Protein AF-A0AA86J1M9-F1 (afdb_monomer)

Sequence (432 aa):
MQRKSVLSLCIAMALSGNSYAETRPSEKNRTTNTCPTNISVLTEAQKAKLPSACQKESSFLEEQWEWVAGGVAAVAAAVGLAAGGGGGDGGDGDGGGDGGGDGGDGNGNGDGDDDGGSSIPTGDIIKNYSNGVTWNETKKTISFGGVTWSYTANQDGTYTLKDPASGKTTVLNKWVVDPSSNAVSLRGTSADGSKVWLWDISGKINFTDAANWHEGNNQNIDTKGGTASGTGNNGSIISGDGNTINNNGDTTGTNGGTGTKVDGDDNIIDNNGNNTGDGEGSAGTDVDGNGNDINNNGDNTATNGGTGTKVDGNGNTIDNKGNIIADGEGSIATDVTGDKNTINNTGDASATNGGTATKVSGDDNVINSTGELKASSNDISKPSTGIDVSGNANQISQTGKMIVDDYSTGIKVDGKGNVVNLVSSDMSVIGQ

Secondary structure (DSSP, 8-state):
------------------------------------S-GGGS-HHHHTTS-GGG--PPPHHHHHHTTSSSS------------------------------------------------------EEE-TTS-EEETTTTEEEETTEEEEEEE-TTS-EEEE-TTT--EEEEEEEEEETTTTEEEEEEEETTSSEEEEE-TTS-EEEEETTSEEE-SS-EEEE--EEEESTTBEEEEEESSS-EEEE-S-EEEETT-EEEEEESSS-EEEE-S-EEEESTT-EEEEEE-SS-EEEE-S-EEEETT-EEEEEESSS-EEEE-S-EEEESTT-EEEEEESSS-EEEE-S-EEEETT-EEEEEESSS-EEEE-S-EEEE-S-TTS--EEEEEESSS-EEEE-S-EEE-TT-EEEEEESSS-EEEE--S-EEE---

Solvent-accessible surface area (backbone atoms only — not comparable to full-atom values): 22624 Å² total; per-residue (Å²): 130,89,90,87,89,86,82,88,90,88,81,90,90,88,87,87,81,87,84,82,88,83,87,86,80,83,96,76,91,77,89,77,85,72,70,72,97,62,66,89,80,53,53,72,84,53,59,76,68,55,63,67,76,68,66,26,84,63,34,78,66,55,70,56,52,55,38,80,54,89,76,78,84,78,89,68,27,65,75,86,86,90,80,88,82,90,88,84,82,90,85,88,86,88,83,89,84,89,83,89,83,86,86,81,90,81,92,77,92,77,87,83,82,84,75,79,73,78,72,71,79,87,64,76,50,70,48,79,30,70,39,63,36,35,42,30,72,68,81,35,32,40,30,45,98,92,43,66,25,40,51,44,81,44,97,89,75,31,31,44,33,30,42,78,83,68,64,50,58,32,34,42,69,47,75,47,72,43,84,87,71,42,15,48,30,38,33,28,28,42,74,85,54,64,30,32,38,35,37,38,58,86,51,51,57,38,35,30,42,44,89,37,56,45,79,57,59,65,43,82,43,83,43,57,29,23,73,17,37,32,66,37,24,26,23,17,38,38,39,42,32,46,23,40,35,41,23,71,23,46,13,28,6,22,58,20,1,24,0,28,37,38,43,36,35,48,25,38,36,39,31,60,19,36,24,28,3,40,20,54,70,5,20,1,30,39,36,45,37,30,48,26,40,36,35,31,57,18,37,23,27,8,28,60,21,3,22,1,34,38,36,46,37,33,47,25,37,37,40,33,54,18,40,24,34,3,36,24,54,65,2,23,6,32,36,39,38,40,34,45,26,37,38,37,35,56,19,43,29,35,5,27,46,16,2,26,15,32,37,39,41,34,36,53,24,38,38,41,33,52,19,43,38,30,6,30,20,97,40,81,92,25,49,3,27,20,33,40,37,40,36,30,49,26,37,38,35,38,42,19,35,37,36,19,34,31,53,34,37,47,73,48,78,46,76,50,77,55,43,79,46,80,60,44,81,42,80,47,79,49,71,131

Organism: NCBI:txid208224

Nearest PDB structures (foldseek):
  8jvz-assembly2_B  TM=4.878E-01  e=1.643E+00  synthetic construct
  5zkw-assembly1_A  TM=2.162E-01  e=3.317E+00  Pseudarthrobacter chlorophenolicus A6

Mean predicted aligned error: 14.06 Å

Foldseek 3Di:
DDDDDDDDDDDDDDPDDDDDDDDDDDDDDDPPLDDDPCCVPDDPVRLVPHPQQHHADDFPVRVVVQWQPPDDDDRDDHDDDDDDDDDDDDDDDDDDDDDDDDDDDDDDDDDDDPPPPPPPPPDFPWDAAPLGWIQTPNQQWIDAPNFIWHWDADPVRWIWTAGPRPRAIWIFDDWDADPVRSFIKTWTAHPVRQKIWIQDRNRFIAIHGNVQEAEDELEEAEACQAETEDARYEDHEHEEEHYEYAHQHWQEWYNQYTRYEYEYEQYEAHQCYFQEYEAANTTSYEYEYANYEHAQCAHQEWYHQTERYEYEEEQYEAHNNYEQYAEAANTESYEYEEAAYEYAANHAFEWEHQTESEEYEEEHYEAHHAHEFEFDYPDLVRETERYEYEYELYEHEHAEEYEYEENYYDYHYYDYNYHYHYNYPYYHHYYD

Radius of gyration: 30.25 Å; Cα contacts (8 Å, |Δi|>4): 1161; chains: 1; bounding box: 60×71×108 Å

InterPro domains:
  IPR058035 BigA/YdbA-like, N-terminal domain [PF25784] (128-207)

Structure (mmCIF, N/CA/C/O backbone):
data_AF-A0AA86J1M9-F1
#
_entry.id   AF-A0AA86J1M9-F1
#
loop_
_atom_site.group_PDB
_atom_site.id
_atom_site.type_symbol
_atom_site.label_atom_id
_atom_site.label_alt_id
_atom_site.label_comp_id
_atom_site.label_asym_id
_atom_site.label_entity_id
_atom_site.label_seq_id
_atom_site.pdbx_PDB_ins_code
_atom_site.Cartn_x
_atom_site.Cartn_y
_atom_site.Cartn_z
_atom_site.occupancy
_atom_site.B_iso_or_equiv
_atom_site.auth_seq_id
_atom_site.auth_comp_id
_atom_site.auth_asym_id
_atom_site.auth_atom_id
_atom_site.pdbx_PDB_model_num
ATOM 1 N N . MET A 1 1 ? 35.453 13.599 22.948 1.00 30.98 1 MET A N 1
ATOM 2 C CA . MET A 1 1 ? 34.506 14.581 23.535 1.00 30.98 1 MET A CA 1
ATOM 3 C C . MET A 1 1 ? 33.969 15.451 22.403 1.00 30.98 1 MET A C 1
ATOM 5 O O . MET A 1 1 ? 34.767 15.712 21.524 1.00 30.98 1 MET A O 1
ATOM 9 N N . GLN A 1 2 ? 32.680 15.838 22.441 1.00 32.50 2 GLN A N 1
ATOM 10 C CA . GLN A 1 2 ? 31.960 16.862 21.626 1.00 32.50 2 GLN A CA 1
ATOM 11 C C . GLN A 1 2 ? 32.195 16.886 20.085 1.00 32.50 2 GLN A C 1
ATOM 13 O O . GLN A 1 2 ? 33.318 17.028 19.635 1.00 32.50 2 GLN A O 1
ATOM 18 N N . ARG A 1 3 ? 31.227 16.662 19.177 1.00 31.39 3 ARG A N 1
ATOM 19 C CA . ARG A 1 3 ? 29.857 17.200 18.914 1.00 31.39 3 ARG A CA 1
ATOM 20 C C . ARG A 1 3 ? 29.767 18.603 18.255 1.00 31.39 3 ARG A C 1
ATOM 22 O O . ARG A 1 3 ? 29.946 19.597 18.946 1.00 31.39 3 ARG A O 1
ATOM 29 N N . LYS A 1 4 ? 29.180 18.586 17.037 1.00 33.75 4 LYS A N 1
ATOM 30 C CA . LYS A 1 4 ? 28.132 19.471 16.444 1.00 33.75 4 LYS A CA 1
ATOM 31 C C . LYS A 1 4 ? 28.492 20.580 15.427 1.00 33.75 4 LYS A C 1
ATOM 33 O O . LYS A 1 4 ? 29.513 21.243 15.527 1.00 33.75 4 LYS A O 1
ATOM 38 N N . SER A 1 5 ? 27.483 20.823 14.567 1.00 31.92 5 SER A N 1
ATOM 39 C CA . SER A 1 5 ? 27.331 21.818 13.482 1.00 31.92 5 SER A CA 1
ATOM 40 C C . SER A 1 5 ? 28.093 21.501 12.185 1.00 31.92 5 SER A C 1
ATOM 42 O O . SER A 1 5 ? 29.223 21.040 12.252 1.00 31.92 5 SER A O 1
ATOM 44 N N . VAL A 1 6 ? 27.535 21.690 10.980 1.00 31.00 6 VAL A N 1
ATOM 45 C CA . VAL A 1 6 ? 26.379 22.520 10.555 1.00 31.00 6 VAL A CA 1
ATOM 46 C C . VAL A 1 6 ? 25.456 21.719 9.613 1.00 31.00 6 VAL A C 1
ATOM 48 O O . VAL A 1 6 ? 25.966 21.003 8.757 1.00 31.00 6 VAL A O 1
ATOM 51 N N . LEU A 1 7 ? 24.126 21.862 9.729 1.00 27.98 7 LEU A N 1
ATOM 52 C CA . LEU A 1 7 ? 23.156 21.385 8.722 1.00 27.98 7 LEU A CA 1
ATOM 53 C C . LEU A 1 7 ? 22.398 22.574 8.101 1.00 27.98 7 LEU A C 1
ATOM 55 O O . LEU A 1 7 ? 22.367 23.659 8.681 1.00 27.98 7 LEU A O 1
ATOM 59 N N . SER A 1 8 ? 21.868 22.364 6.895 1.00 28.83 8 SER A N 1
ATOM 60 C CA . SER A 1 8 ? 21.580 23.408 5.909 1.00 28.83 8 SER A CA 1
ATOM 61 C C . SER A 1 8 ? 20.382 24.320 6.207 1.00 28.83 8 SER A C 1
ATOM 63 O O . SER A 1 8 ? 19.444 23.980 6.925 1.00 28.83 8 SER A O 1
ATOM 65 N N . LEU A 1 9 ? 20.435 25.492 5.576 1.00 25.45 9 LEU A N 1
ATOM 66 C CA . LEU A 1 9 ? 19.432 26.547 5.554 1.00 25.45 9 LEU A CA 1
ATOM 67 C C . LEU A 1 9 ? 18.504 26.338 4.346 1.00 25.45 9 LEU A C 1
ATOM 69 O O . LEU A 1 9 ? 18.931 26.545 3.215 1.00 25.45 9 LEU A O 1
ATOM 73 N N . CYS A 1 10 ? 17.238 25.982 4.572 1.00 24.81 10 CYS A N 1
ATOM 74 C CA . CYS A 1 10 ? 16.204 25.960 3.529 1.00 24.81 10 CYS A CA 1
ATOM 75 C C . CYS A 1 10 ? 14.997 26.797 3.969 1.00 24.81 10 CYS A C 1
ATOM 77 O O . CYS A 1 10 ? 14.100 26.312 4.653 1.00 24.81 10 CYS A O 1
ATOM 79 N N . ILE A 1 11 ? 14.991 28.076 3.584 1.00 25.91 11 ILE A N 1
ATOM 80 C CA . ILE A 1 11 ? 13.824 28.964 3.657 1.00 25.91 11 ILE A CA 1
ATOM 81 C C . ILE A 1 11 ? 13.710 29.708 2.322 1.00 25.91 11 ILE A C 1
ATOM 83 O O . ILE A 1 11 ? 14.708 30.205 1.807 1.00 25.91 11 ILE A O 1
ATOM 87 N N . ALA A 1 12 ? 12.465 29.839 1.853 1.00 26.45 12 ALA A N 1
ATOM 88 C CA . ALA A 1 12 ? 11.994 30.653 0.729 1.00 26.45 12 ALA A CA 1
ATOM 89 C C . ALA A 1 12 ? 12.341 30.184 -0.699 1.00 26.45 12 ALA A C 1
ATOM 91 O O . ALA A 1 12 ? 13.321 30.628 -1.288 1.00 26.45 12 ALA A O 1
ATOM 92 N N . MET A 1 13 ? 11.392 29.462 -1.315 1.00 29.03 13 MET A N 1
ATOM 93 C CA . MET A 1 13 ? 10.909 29.769 -2.673 1.00 29.03 13 MET A CA 1
ATOM 94 C C . MET A 1 13 ? 9.561 29.077 -2.971 1.00 29.03 13 MET A C 1
ATOM 96 O O . MET A 1 13 ? 9.538 27.964 -3.472 1.00 29.03 13 MET A O 1
ATOM 100 N N . ALA A 1 14 ? 8.439 29.742 -2.649 1.00 26.42 14 ALA A N 1
ATOM 101 C CA . ALA A 1 14 ? 7.085 29.404 -3.139 1.00 26.42 14 ALA A CA 1
ATOM 102 C C . ALA A 1 14 ? 6.063 30.539 -2.862 1.00 26.42 14 ALA A C 1
ATOM 104 O O . ALA A 1 14 ? 5.002 30.316 -2.287 1.00 26.42 14 ALA A O 1
ATOM 105 N N . LEU A 1 15 ? 6.385 31.789 -3.223 1.00 26.94 15 LEU A N 1
ATOM 106 C CA . LEU A 1 15 ? 5.449 32.926 -3.133 1.00 26.94 15 LEU A CA 1
ATOM 107 C C . LEU A 1 15 ? 5.535 33.821 -4.382 1.00 26.94 15 LEU A C 1
ATOM 109 O O . LEU A 1 15 ? 6.059 34.932 -4.343 1.00 26.94 15 LEU A O 1
ATOM 113 N N . SER A 1 16 ? 4.987 33.337 -5.498 1.00 36.72 16 SER A N 1
ATOM 114 C CA . SER A 1 16 ? 4.628 34.172 -6.655 1.00 36.72 16 SER A CA 1
ATOM 115 C C . SER A 1 16 ? 3.578 33.467 -7.520 1.00 36.72 16 SER A C 1
ATOM 117 O O . SER A 1 16 ? 3.915 32.600 -8.321 1.00 36.72 16 SER A O 1
ATOM 119 N N . GLY A 1 17 ? 2.307 33.838 -7.347 1.00 30.42 17 GLY A N 1
ATOM 120 C CA . GLY A 1 17 ? 1.171 33.178 -8.000 1.00 30.42 17 GLY A CA 1
ATOM 121 C C . GLY A 1 17 ? -0.157 33.901 -7.759 1.00 30.42 17 GLY A C 1
ATOM 122 O O . GLY A 1 17 ? -1.092 33.314 -7.231 1.00 30.42 17 GLY A O 1
ATOM 123 N N . ASN A 1 18 ? -0.238 35.192 -8.103 1.00 33.56 18 ASN A N 1
ATOM 124 C CA . ASN A 1 18 ? -1.530 35.897 -8.201 1.00 33.56 18 ASN A CA 1
ATOM 125 C C . ASN A 1 18 ? -2.333 35.270 -9.373 1.00 33.56 18 ASN A C 1
ATOM 127 O O . ASN A 1 18 ? -1.722 34.837 -10.345 1.00 33.56 18 ASN A O 1
ATOM 131 N N . SER A 1 19 ? -3.668 35.226 -9.444 1.00 26.80 19 SER A N 1
ATOM 132 C CA . SER A 1 19 ? -4.707 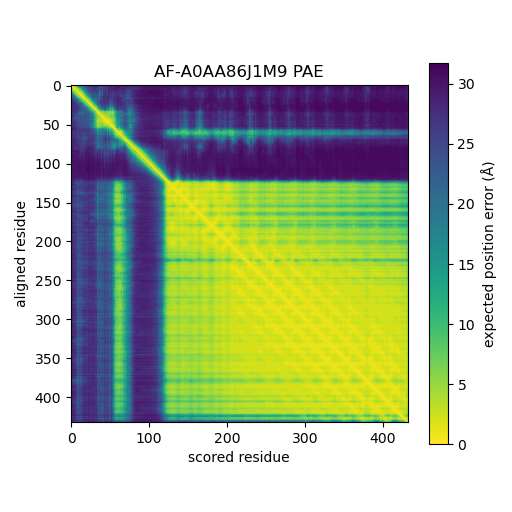36.199 -9.044 1.00 26.80 19 SER A CA 1
ATOM 133 C C . SER A 1 19 ? -6.078 35.464 -8.900 1.00 26.80 19 SER A C 1
ATOM 135 O O . SER A 1 19 ? -6.117 34.260 -9.113 1.00 26.80 19 SER A O 1
ATOM 137 N N . TYR A 1 20 ? -7.247 36.042 -8.572 1.00 31.66 20 TYR A N 1
ATOM 138 C CA . TYR A 1 20 ? -7.702 37.441 -8.497 1.00 31.66 20 TYR A CA 1
ATOM 139 C C . TYR A 1 20 ? -8.664 37.702 -7.316 1.00 31.66 20 TYR A C 1
ATOM 141 O O . TYR A 1 20 ? -9.572 36.931 -7.047 1.00 31.66 20 TYR A O 1
ATOM 149 N N . ALA A 1 21 ? -8.471 38.867 -6.693 1.00 27.56 21 ALA A N 1
ATOM 150 C CA . ALA A 1 21 ? -9.468 39.862 -6.273 1.00 27.56 21 ALA A CA 1
ATOM 151 C C . ALA A 1 21 ? -10.912 39.456 -5.882 1.00 27.56 21 ALA A C 1
ATOM 153 O O . ALA A 1 21 ? -11.747 39.217 -6.746 1.00 27.56 21 ALA A O 1
ATOM 154 N N . GLU A 1 22 ? -11.263 39.735 -4.618 1.00 25.73 22 GLU A N 1
ATOM 155 C CA . GLU A 1 22 ? -12.399 40.628 -4.326 1.00 25.73 22 GLU A CA 1
ATOM 156 C C . GLU A 1 22 ? -12.173 41.459 -3.037 1.00 25.73 22 GLU A C 1
ATOM 158 O O . GLU A 1 22 ? -11.131 41.362 -2.384 1.00 25.73 22 GLU A O 1
ATOM 163 N N . THR A 1 23 ? -13.075 42.401 -2.749 1.00 29.23 23 THR A N 1
ATOM 164 C CA . THR A 1 23 ? -12.823 43.633 -1.970 1.00 29.23 23 THR A CA 1
ATOM 165 C C . THR A 1 23 ? -12.629 43.485 -0.451 1.00 29.23 23 THR A C 1
ATOM 167 O O . THR A 1 23 ? -13.446 42.872 0.232 1.00 29.23 23 THR A O 1
ATOM 170 N N . ARG A 1 24 ? -11.642 44.205 0.118 1.00 30.27 24 ARG A N 1
ATOM 171 C CA . ARG A 1 24 ? -11.530 44.478 1.571 1.00 30.27 24 ARG A CA 1
ATOM 172 C C . ARG A 1 24 ? -12.513 45.566 2.041 1.00 30.27 24 ARG A C 1
ATOM 174 O O . ARG A 1 24 ? -12.589 46.613 1.397 1.00 30.27 24 ARG A O 1
ATOM 181 N N . PRO A 1 25 ? -13.058 45.435 3.264 1.00 28.42 25 PRO A N 1
ATOM 182 C CA . PRO A 1 25 ? -13.312 46.583 4.142 1.00 28.42 25 PRO A CA 1
ATOM 183 C C . PRO A 1 25 ? -12.387 46.608 5.378 1.00 28.42 25 PRO A C 1
ATOM 185 O O . PRO A 1 25 ? -12.262 45.625 6.098 1.00 28.42 25 PRO A O 1
ATOM 188 N N . SER A 1 26 ? -11.779 47.775 5.616 1.00 29.08 26 SER A N 1
ATOM 189 C CA . SER A 1 26 ? -11.255 48.323 6.890 1.00 29.08 26 SER A CA 1
ATOM 190 C C . SER A 1 26 ? -10.709 47.392 7.994 1.00 29.08 26 SER A C 1
ATOM 192 O O . SER A 1 26 ? -11.454 46.776 8.755 1.00 29.08 26 SER A O 1
ATOM 194 N N . GLU A 1 27 ? -9.402 47.495 8.238 1.00 40.78 27 GLU A N 1
ATOM 195 C CA . GLU A 1 27 ? -8.758 47.082 9.491 1.00 40.78 27 GLU A CA 1
ATOM 196 C C . GLU A 1 27 ? -9.184 47.983 10.670 1.00 40.78 27 GLU A C 1
ATOM 198 O O . GLU A 1 27 ? -8.866 49.174 10.696 1.00 40.78 27 GLU A O 1
ATOM 203 N N . LYS A 1 28 ? -9.852 47.409 11.681 1.00 34.09 28 LYS A N 1
ATOM 204 C CA . LYS A 1 28 ? -9.812 47.874 13.082 1.00 34.09 28 LYS A CA 1
ATOM 205 C C . LYS A 1 28 ? -10.325 46.786 14.035 1.00 34.09 28 LYS A C 1
ATOM 207 O O . LYS A 1 28 ? -11.414 46.263 13.845 1.00 34.09 28 LYS A O 1
ATOM 212 N N . ASN A 1 29 ? -9.544 46.499 15.078 1.00 38.25 29 ASN A N 1
ATOM 213 C CA . ASN A 1 29 ? -9.848 45.588 16.194 1.00 38.25 29 ASN A CA 1
ATOM 214 C C . ASN A 1 29 ? -10.163 44.118 15.844 1.00 38.25 29 ASN A C 1
ATOM 216 O O . ASN A 1 29 ? -11.278 43.641 16.041 1.00 38.25 29 ASN A O 1
ATOM 220 N N . ARG A 1 30 ? -9.122 43.349 15.498 1.00 24.56 30 ARG A N 1
ATOM 221 C CA . ARG A 1 30 ? -9.089 41.904 15.780 1.00 24.56 30 ARG A CA 1
ATOM 222 C C . ARG A 1 30 ? -7.768 41.551 16.461 1.00 24.56 30 ARG A C 1
ATOM 224 O O . ARG A 1 30 ? -6.722 41.568 15.823 1.00 24.56 30 ARG A O 1
ATOM 231 N N . THR A 1 31 ? -7.812 41.238 17.754 1.00 32.28 31 THR A N 1
ATOM 232 C CA . THR A 1 31 ? -6.697 40.605 18.470 1.00 32.28 31 THR A CA 1
ATOM 233 C C . THR A 1 31 ? -6.572 39.162 17.995 1.00 32.28 31 THR A C 1
ATOM 235 O O . THR A 1 31 ? -7.253 38.262 18.484 1.00 32.28 31 THR A O 1
ATOM 238 N N . THR A 1 32 ? -5.734 38.939 16.986 1.00 36.25 32 THR A N 1
ATOM 239 C CA . THR A 1 32 ? -5.399 37.600 16.501 1.00 36.25 32 THR A CA 1
ATOM 240 C C . THR A 1 32 ? -4.430 36.938 17.477 1.00 36.25 32 THR A C 1
ATOM 242 O O . THR A 1 32 ? -3.219 37.137 17.391 1.00 36.25 32 THR A O 1
ATOM 245 N N . ASN A 1 33 ? -4.966 36.151 18.412 1.00 42.69 33 ASN A N 1
ATOM 246 C CA . ASN A 1 33 ? -4.179 35.265 19.270 1.00 42.69 33 ASN A CA 1
ATOM 247 C C . ASN A 1 33 ? -3.621 34.100 18.434 1.00 42.69 33 ASN A C 1
ATOM 249 O O . ASN A 1 33 ? -4.185 33.010 18.423 1.00 42.69 33 ASN A O 1
ATOM 253 N N . THR A 1 34 ? -2.534 34.336 17.706 1.00 45.47 34 THR A N 1
ATOM 254 C CA . THR A 1 34 ? -1.800 33.293 16.979 1.00 45.47 34 THR A CA 1
ATOM 255 C C . THR A 1 34 ? -0.779 32.641 17.909 1.00 45.47 34 THR A C 1
ATOM 257 O O . THR A 1 34 ? 0.188 33.294 18.310 1.00 45.47 34 THR A O 1
ATOM 260 N N . CYS A 1 35 ? -0.974 31.363 18.246 1.00 46.38 35 CYS A N 1
ATOM 261 C CA . CYS A 1 35 ? 0.067 30.559 18.890 1.00 46.38 35 CYS A CA 1
ATOM 262 C C . CYS A 1 35 ? 1.297 30.447 17.958 1.00 46.38 35 CYS A C 1
ATOM 264 O O . CYS A 1 35 ? 1.128 30.447 16.735 1.00 46.38 35 CYS A O 1
ATOM 266 N N . PRO A 1 36 ? 2.535 30.347 18.482 1.00 50.72 36 PRO A N 1
ATOM 267 C CA . PRO A 1 36 ? 3.708 30.098 17.647 1.00 50.72 36 PRO A CA 1
ATOM 268 C C . PRO A 1 36 ? 3.606 28.731 16.964 1.00 50.72 36 PRO A C 1
ATOM 270 O O . PRO A 1 36 ? 3.328 27.737 17.624 1.00 50.72 36 PRO A O 1
ATOM 273 N N . THR A 1 37 ? 3.912 28.660 15.669 1.00 46.47 37 THR A N 1
ATOM 274 C CA . THR A 1 37 ? 3.834 27.427 14.858 1.00 46.47 37 THR A CA 1
ATOM 275 C C . THR A 1 37 ? 4.902 26.374 15.179 1.00 46.47 37 THR A C 1
ATOM 277 O O . THR A 1 37 ? 4.914 25.314 14.570 1.00 46.47 37 THR A O 1
ATOM 280 N N . ASN A 1 38 ? 5.818 26.649 16.112 1.00 48.53 38 ASN A N 1
ATOM 281 C CA . ASN A 1 38 ? 6.902 25.744 16.496 1.00 48.53 38 ASN A CA 1
ATOM 282 C C . ASN A 1 38 ? 7.204 25.876 18.003 1.00 48.53 38 ASN A C 1
ATOM 284 O O . ASN A 1 38 ? 8.145 26.547 18.426 1.00 48.53 38 ASN A O 1
ATOM 288 N N . ILE A 1 39 ? 6.356 25.264 18.836 1.00 53.50 39 ILE A N 1
ATOM 289 C CA . ILE A 1 39 ? 6.464 25.304 20.311 1.00 53.50 39 ILE A CA 1
ATOM 290 C C . ILE A 1 39 ? 7.633 24.433 20.820 1.00 53.50 39 ILE A C 1
ATOM 292 O O . ILE A 1 39 ? 8.222 24.715 21.865 1.00 53.50 39 ILE A O 1
ATOM 296 N N . SER A 1 40 ? 8.030 23.422 20.046 1.00 47.88 40 SER A N 1
ATOM 297 C CA . SER A 1 40 ? 9.100 22.451 20.328 1.00 47.88 40 SER A CA 1
ATOM 298 C C . SER A 1 40 ? 10.518 23.043 20.416 1.00 47.88 40 SER A C 1
ATOM 300 O O . SER A 1 40 ? 11.400 22.410 20.991 1.00 47.88 40 SER A O 1
ATOM 302 N N . VAL A 1 41 ? 10.745 24.264 19.915 1.00 49.75 41 VAL A N 1
ATOM 303 C CA . VAL A 1 41 ? 12.030 24.996 20.025 1.00 49.75 41 VAL A CA 1
ATOM 304 C C . VAL A 1 41 ? 12.056 26.057 21.136 1.00 49.75 41 VAL A C 1
ATOM 306 O O . VAL A 1 41 ? 13.066 26.740 21.313 1.00 49.75 41 VAL A O 1
ATOM 309 N N . LEU A 1 42 ? 10.975 26.211 21.909 1.00 49.81 42 LEU A N 1
ATOM 310 C CA . LEU A 1 42 ? 10.917 27.161 23.023 1.00 49.81 42 LEU A CA 1
ATOM 311 C C . LEU A 1 42 ? 11.522 26.576 24.305 1.00 49.81 42 LEU A C 1
ATOM 313 O O . LEU A 1 42 ? 11.280 25.425 24.661 1.00 49.81 42 LEU A O 1
ATOM 317 N N . THR A 1 43 ? 12.252 27.404 25.056 1.00 61.91 43 THR A N 1
ATOM 318 C CA . THR A 1 43 ? 12.675 27.057 26.422 1.00 61.91 43 THR A CA 1
ATOM 319 C C . THR A 1 43 ? 11.483 27.052 27.385 1.00 61.91 43 THR A C 1
ATOM 321 O O . THR A 1 43 ? 10.495 27.753 27.164 1.00 61.91 43 THR A O 1
ATOM 324 N N . GLU A 1 44 ? 11.585 26.331 28.505 1.00 51.88 44 GLU A N 1
ATOM 325 C CA . GLU A 1 44 ? 10.525 26.265 29.529 1.00 51.88 44 GLU A CA 1
ATOM 326 C C . GLU A 1 44 ? 10.067 27.656 30.016 1.00 51.88 44 GLU A C 1
ATOM 328 O O . GLU A 1 44 ? 8.873 27.932 30.130 1.00 51.88 44 GLU A O 1
ATOM 333 N N . ALA A 1 45 ? 11.005 28.596 30.179 1.00 57.34 45 ALA A N 1
ATOM 334 C CA . ALA A 1 45 ? 10.713 29.981 30.562 1.00 57.34 45 ALA A CA 1
ATOM 335 C C . ALA A 1 45 ? 9.992 30.811 29.471 1.00 57.34 45 ALA A C 1
ATOM 337 O O . ALA A 1 45 ? 9.473 31.893 29.761 1.00 57.34 45 ALA A O 1
ATOM 338 N N . GLN A 1 46 ? 9.977 30.339 28.220 1.00 56.53 46 GLN A N 1
ATOM 339 C CA . GLN A 1 46 ? 9.215 30.921 27.110 1.00 56.53 46 GLN A CA 1
ATOM 340 C C . GLN A 1 46 ? 7.848 30.242 26.953 1.00 56.53 46 GLN A C 1
ATOM 342 O O . GLN A 1 46 ? 6.858 30.948 26.770 1.00 56.53 46 GLN A O 1
ATOM 347 N N . LYS A 1 47 ? 7.763 28.910 27.108 1.00 54.41 47 LYS A N 1
ATOM 348 C CA . LYS A 1 47 ? 6.487 28.163 27.128 1.00 54.41 47 LYS A CA 1
ATOM 349 C C . LYS A 1 47 ? 5.540 28.689 28.214 1.00 54.41 47 LYS A C 1
ATOM 351 O O . LYS A 1 47 ? 4.364 28.931 27.947 1.00 54.41 47 LYS A O 1
ATOM 356 N N . ALA A 1 48 ? 6.081 28.982 29.400 1.00 54.03 48 ALA A N 1
ATOM 357 C CA . ALA A 1 48 ? 5.351 29.564 30.530 1.00 54.03 48 ALA A CA 1
ATOM 358 C C . ALA A 1 48 ? 4.779 30.9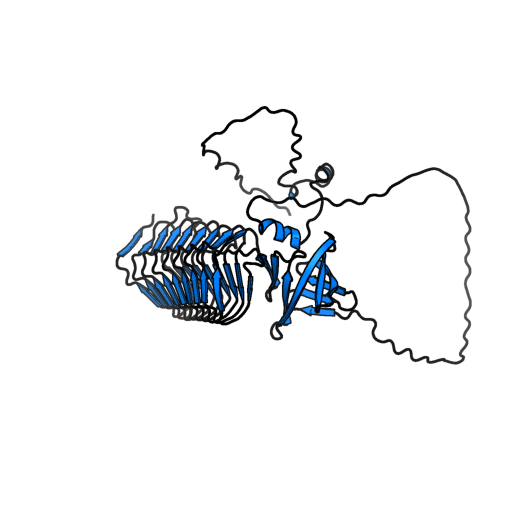81 30.282 1.00 54.03 48 ALA A C 1
ATOM 360 O O . ALA A 1 48 ? 4.019 31.480 31.107 1.00 54.03 48 ALA A O 1
ATOM 361 N N . LYS A 1 49 ? 5.138 31.646 29.173 1.00 56.75 49 LYS A N 1
ATOM 362 C CA . LYS A 1 49 ? 4.630 32.979 28.790 1.00 56.75 49 LYS A CA 1
ATOM 363 C C . LYS A 1 49 ? 3.591 32.944 27.665 1.00 56.75 49 LYS A C 1
ATOM 365 O O . LYS A 1 49 ? 3.128 34.006 27.250 1.00 56.75 49 LYS A O 1
ATOM 370 N N . LEU A 1 50 ? 3.252 31.765 27.143 1.00 60.00 50 LEU A N 1
ATOM 371 C CA . LEU A 1 50 ? 2.236 31.635 26.101 1.00 60.00 50 LEU A CA 1
ATOM 372 C C . LEU A 1 50 ? 0.821 31.851 26.667 1.00 60.00 50 LEU A C 1
ATOM 374 O O . LEU A 1 50 ? 0.578 31.555 27.839 1.00 60.00 50 LEU A O 1
ATOM 378 N N . PRO A 1 51 ? -0.134 32.333 25.848 1.00 52.03 51 PRO A N 1
ATOM 379 C CA . PRO A 1 51 ? -1.547 32.295 26.200 1.00 52.03 51 PRO A CA 1
ATOM 380 C C . PRO A 1 51 ? -1.993 30.862 26.508 1.00 52.03 51 PRO A C 1
ATOM 382 O O . PRO A 1 51 ? -1.571 29.915 25.843 1.00 52.03 51 PRO A O 1
ATOM 385 N N . SER A 1 52 ? -2.919 30.709 27.452 1.00 46.03 52 SER A N 1
ATOM 386 C CA . SER A 1 52 ? -3.432 29.407 27.908 1.00 46.03 52 SER A CA 1
ATOM 387 C C . SER A 1 52 ? -4.123 28.567 26.824 1.00 46.03 52 SER A C 1
ATOM 389 O O . SER A 1 52 ? -4.361 27.386 27.039 1.00 46.03 52 SER A O 1
ATOM 391 N N . ALA A 1 53 ? -4.405 29.141 25.650 1.00 43.50 53 ALA A N 1
ATOM 392 C CA . ALA A 1 53 ? -4.893 28.428 24.469 1.00 43.50 53 ALA A CA 1
ATOM 393 C C . ALA A 1 53 ? -3.828 27.551 23.767 1.00 43.50 53 ALA A C 1
ATOM 395 O O . ALA A 1 53 ? -4.185 26.800 22.867 1.00 43.50 53 ALA A O 1
ATOM 396 N N . CYS A 1 54 ? -2.547 27.652 24.147 1.00 49.25 54 CYS A N 1
ATOM 397 C CA . CYS A 1 54 ? -1.415 27.016 23.458 1.00 49.25 54 CYS A CA 1
ATOM 398 C C . CYS A 1 54 ? -0.652 25.984 24.337 1.00 49.25 54 CYS A C 1
ATOM 400 O O . CYS A 1 54 ? 0.568 25.890 24.199 1.00 49.25 54 CYS A O 1
ATOM 402 N N . GLN A 1 55 ? -1.290 25.321 25.323 1.00 51.56 55 GLN A N 1
ATOM 403 C CA . GLN A 1 55 ? -0.576 24.769 26.504 1.00 51.56 55 GLN A CA 1
ATOM 404 C C . GLN A 1 55 ? -0.969 23.369 27.059 1.00 51.56 55 GLN A C 1
ATOM 406 O O . GLN A 1 55 ? -0.357 22.964 28.043 1.00 51.56 55 GLN A O 1
ATOM 411 N N . LYS A 1 56 ? -1.933 22.610 26.510 1.00 48.00 56 LYS A N 1
ATOM 412 C CA . LYS A 1 56 ? -2.254 21.224 26.964 1.00 48.00 56 LYS A CA 1
ATOM 413 C C . LYS A 1 56 ? -1.775 20.179 25.977 1.00 48.00 56 LYS A C 1
ATOM 415 O O . LYS A 1 56 ? -1.794 20.396 24.771 1.00 48.00 56 LYS A O 1
ATOM 420 N N . GLU A 1 57 ? -1.403 19.049 26.557 1.00 51.38 57 GLU A N 1
ATOM 421 C CA . GLU A 1 57 ? -1.050 17.812 25.881 1.00 51.38 57 GLU A CA 1
ATOM 422 C C . GLU A 1 57 ? -2.303 17.190 25.258 1.00 51.38 57 GLU A C 1
ATOM 424 O O . GLU A 1 57 ? -3.347 17.051 25.907 1.00 51.38 57 GLU A O 1
ATOM 429 N N . SER A 1 58 ? -2.210 16.875 23.974 1.00 52.88 58 SER A N 1
ATOM 430 C CA . SER A 1 58 ? -3.299 16.300 23.195 1.00 52.88 58 SER A CA 1
ATOM 431 C C . SER A 1 58 ? -3.481 14.822 23.542 1.00 52.88 58 SER A C 1
ATOM 433 O O . SER A 1 58 ? -2.549 14.147 23.975 1.00 52.88 58 SER A O 1
ATOM 435 N N . SER A 1 59 ? -4.701 14.300 23.393 1.00 60.91 59 SER A N 1
ATOM 436 C CA . SER A 1 59 ? -4.916 12.855 23.563 1.00 60.91 59 SER A CA 1
ATOM 437 C C . SER A 1 59 ? -4.410 12.069 22.352 1.00 60.91 59 SER A C 1
ATOM 439 O O . SER A 1 59 ? -4.569 12.541 21.234 1.00 60.91 59 SER A O 1
ATOM 441 N N . PHE A 1 60 ? -3.894 10.847 22.546 1.00 62.34 60 PHE A N 1
ATOM 442 C CA . PHE A 1 60 ? -3.404 9.985 21.450 1.00 62.34 60 PHE A CA 1
ATOM 443 C C . PHE A 1 60 ? -4.416 9.854 20.306 1.00 62.34 60 PHE A C 1
ATOM 445 O O . PHE A 1 60 ? -4.058 9.967 19.141 1.00 62.34 60 PHE A O 1
ATOM 452 N N . LEU A 1 61 ? -5.700 9.672 20.630 1.00 61.44 61 LEU A N 1
ATOM 453 C CA . LEU A 1 61 ? -6.746 9.653 19.611 1.00 61.44 61 LEU A CA 1
ATOM 454 C C . LEU A 1 61 ? -6.968 11.036 18.979 1.00 61.44 61 LEU A C 1
ATOM 456 O O . LEU A 1 61 ? -7.188 11.118 17.785 1.00 61.44 61 LEU A O 1
ATOM 460 N N . GLU A 1 62 ? -6.921 12.126 19.744 1.00 60.09 62 GLU A N 1
ATOM 461 C CA . GLU A 1 62 ? -7.124 13.495 19.240 1.00 60.09 62 GLU A CA 1
ATOM 462 C C . GLU A 1 62 ? -6.011 13.952 18.289 1.00 60.09 62 GLU A C 1
ATOM 464 O O . GLU A 1 62 ? -6.334 14.512 17.248 1.00 60.09 62 GLU A O 1
ATOM 469 N N . GLU A 1 63 ? -4.744 13.636 18.580 1.00 59.12 63 GLU A N 1
ATOM 470 C CA . GLU A 1 63 ? -3.604 13.885 17.678 1.00 59.12 63 GLU A CA 1
ATOM 471 C C . GLU A 1 63 ? -3.776 13.197 16.316 1.00 59.12 63 GLU A C 1
ATOM 473 O O . GLU A 1 63 ? -3.404 13.747 15.281 1.00 59.12 63 GLU A O 1
ATOM 478 N N . GLN A 1 64 ? -4.375 12.005 16.315 1.00 60.94 64 GLN A N 1
ATOM 479 C CA . GLN A 1 64 ? -4.652 11.233 15.106 1.00 60.94 64 GLN A CA 1
ATOM 480 C C . GLN A 1 64 ? -5.920 11.738 14.385 1.00 60.94 64 GLN A C 1
ATOM 482 O O . GLN A 1 64 ? -5.923 11.911 13.164 1.00 60.94 64 GLN A O 1
ATOM 487 N N . TRP A 1 65 ? -6.984 12.049 15.141 1.00 54.53 65 TRP A N 1
ATOM 488 C CA . TRP A 1 65 ? -8.282 12.504 14.623 1.00 54.53 65 TRP A CA 1
ATOM 489 C C . TRP A 1 65 ? -8.242 13.874 13.933 1.00 54.53 65 TRP A C 1
ATOM 491 O O . TRP A 1 65 ? -9.104 14.125 13.089 1.00 54.53 65 TRP A O 1
ATOM 501 N N . GLU A 1 66 ? -7.291 14.758 14.268 1.00 48.28 66 GLU A N 1
ATOM 502 C CA . GLU A 1 66 ? -7.211 16.128 13.721 1.00 48.28 66 GLU A CA 1
ATOM 503 C C . GLU A 1 66 ? -7.107 16.195 12.182 1.00 48.28 66 GLU A C 1
ATOM 505 O O . GLU A 1 66 ? -7.352 17.255 11.609 1.00 48.28 66 GLU A O 1
ATOM 510 N N . TRP A 1 67 ? -6.809 15.081 11.503 1.00 41.28 67 TRP A N 1
ATOM 511 C CA . TRP A 1 67 ? -6.581 15.031 10.054 1.00 41.28 67 TRP A CA 1
ATOM 512 C C . TRP A 1 67 ? -7.664 14.292 9.248 1.00 41.28 67 TRP A C 1
ATOM 514 O O . TRP A 1 67 ? -7.674 14.380 8.021 1.00 41.28 67 TRP A O 1
ATOM 524 N N . VAL A 1 68 ? -8.615 13.612 9.906 1.00 41.16 68 VAL A N 1
ATOM 525 C CA . VAL A 1 68 ? -9.723 12.882 9.236 1.00 41.16 68 VAL A CA 1
ATOM 526 C C . VAL A 1 68 ? -10.897 13.812 8.870 1.00 41.16 68 VAL A C 1
ATOM 528 O O . VAL A 1 68 ? -11.960 13.368 8.441 1.00 41.16 68 VAL A O 1
ATOM 531 N N . ALA A 1 69 ? -10.741 15.121 9.064 1.00 39.38 69 ALA A N 1
ATOM 532 C CA . ALA A 1 69 ? -11.628 16.151 8.538 1.00 39.38 69 ALA A CA 1
ATOM 533 C C . ALA A 1 69 ? -10.801 17.026 7.589 1.00 39.38 69 ALA A C 1
ATOM 535 O O . ALA A 1 69 ? -9.899 17.735 8.027 1.00 39.38 69 ALA A O 1
ATOM 536 N N . GLY A 1 70 ? -11.069 16.930 6.285 1.00 32.28 70 GLY A N 1
ATOM 537 C CA . GLY A 1 70 ? -10.189 17.485 5.259 1.00 32.28 70 GLY A CA 1
ATOM 538 C C . GLY A 1 70 ? -9.916 18.988 5.403 1.00 32.28 70 GLY A C 1
ATOM 539 O O . GLY A 1 70 ? -10.812 19.808 5.208 1.00 32.28 70 GLY A O 1
ATOM 540 N N . GLY A 1 71 ? -8.645 19.331 5.633 1.00 31.88 71 GLY A N 1
ATOM 541 C CA . GLY A 1 71 ? -8.092 20.670 5.424 1.00 31.88 71 GLY A CA 1
ATOM 542 C C . GLY A 1 71 ? -7.930 21.552 6.670 1.00 31.88 71 GLY A C 1
ATOM 543 O O . GLY A 1 71 ? -8.901 22.020 7.254 1.00 31.88 71 GLY A O 1
ATOM 544 N N . VAL A 1 72 ? -6.668 21.944 6.905 1.00 24.27 72 VAL A N 1
ATOM 545 C CA . VAL A 1 72 ? -6.163 22.950 7.869 1.00 24.27 72 VAL A CA 1
ATOM 546 C C . VAL A 1 72 ? -5.922 22.442 9.299 1.00 24.27 72 VAL A C 1
ATOM 548 O O . VAL A 1 72 ? -6.787 21.882 9.957 1.00 24.27 72 VAL A O 1
ATOM 551 N N . ALA A 1 73 ? -4.695 22.680 9.768 1.00 26.25 73 ALA A N 1
ATOM 552 C CA . ALA A 1 73 ? -4.089 22.029 10.923 1.00 26.25 73 ALA A CA 1
ATOM 553 C C . ALA A 1 73 ? -4.554 22.520 12.310 1.00 26.25 73 ALA A C 1
ATOM 555 O O . ALA A 1 73 ? -4.700 23.720 12.549 1.00 26.25 73 ALA A O 1
ATOM 556 N N . ALA A 1 74 ? -4.616 21.547 13.223 1.00 24.97 74 ALA A N 1
ATOM 557 C CA . ALA A 1 74 ? -4.171 21.575 14.618 1.00 24.97 74 ALA A CA 1
ATOM 558 C C . ALA A 1 74 ? -4.526 22.782 15.507 1.00 24.97 74 ALA A C 1
ATOM 560 O O . ALA A 1 74 ? -3.815 23.793 15.524 1.00 24.97 74 ALA A O 1
ATOM 561 N N . VAL A 1 75 ? -5.522 22.594 16.387 1.00 24.17 75 VAL A N 1
ATOM 562 C CA . VAL A 1 75 ? -5.593 23.283 17.690 1.00 24.17 75 VAL A CA 1
ATOM 563 C C . VAL A 1 75 ? -6.196 22.351 18.747 1.00 24.17 75 VAL A C 1
ATOM 565 O O . VAL A 1 75 ? -7.351 22.485 19.160 1.00 24.17 75 VAL A O 1
ATOM 568 N N . ALA A 1 76 ? -5.334 21.518 19.309 1.00 23.52 76 ALA A N 1
ATOM 569 C CA . ALA A 1 76 ? -5.413 21.077 20.688 1.00 23.52 76 ALA A CA 1
ATOM 570 C C . ALA A 1 76 ? -4.070 21.464 21.368 1.00 23.52 76 ALA A C 1
ATOM 572 O O . ALA A 1 76 ? -3.007 21.258 20.797 1.00 23.52 76 ALA A O 1
ATOM 573 N N . ALA A 1 77 ? -4.035 22.073 22.564 1.00 23.86 77 ALA A N 1
ATOM 574 C CA . ALA A 1 77 ? -5.134 22.130 23.525 1.00 23.86 77 ALA A CA 1
ATOM 575 C C . ALA A 1 77 ? -4.928 23.111 24.742 1.00 23.86 77 ALA A C 1
ATOM 577 O O . ALA A 1 77 ? -3.882 23.746 24.869 1.00 23.86 77 ALA A O 1
ATOM 578 N N . ALA A 1 78 ? -5.901 23.193 25.692 1.00 24.95 78 ALA A N 1
ATOM 579 C CA . ALA A 1 78 ? -5.779 23.773 27.071 1.00 24.95 78 ALA A CA 1
ATOM 580 C C . ALA A 1 78 ? -6.383 22.915 28.247 1.00 24.95 78 ALA A C 1
ATOM 582 O O . ALA A 1 78 ? -7.557 22.543 28.172 1.00 24.95 78 ALA A O 1
ATOM 583 N N . VAL A 1 79 ? -5.657 22.621 29.349 1.00 25.56 79 VAL A N 1
ATOM 584 C CA . VAL A 1 79 ? -6.162 22.090 30.658 1.00 25.56 79 VAL A CA 1
ATOM 585 C C . VAL A 1 79 ? -5.412 22.819 31.766 1.00 25.56 79 VAL A C 1
ATOM 587 O O . VAL A 1 79 ? -4.192 22.939 31.724 1.00 25.56 79 VAL A O 1
ATOM 590 N N . GLY A 1 80 ? -6.157 23.295 32.759 1.00 24.23 80 GLY A N 1
ATOM 591 C CA . GLY A 1 80 ? -5.604 23.860 33.982 1.00 24.23 80 GLY A CA 1
ATOM 592 C C . GLY A 1 80 ? -6.058 23.087 35.216 1.00 24.23 80 GLY A C 1
ATOM 593 O O . GLY A 1 80 ? -6.994 22.290 35.165 1.00 24.23 80 GLY A O 1
ATOM 594 N N . LEU A 1 81 ? -5.428 23.403 36.343 1.00 22.36 81 LEU A N 1
ATOM 595 C CA . LEU A 1 81 ? -5.912 23.094 37.685 1.00 22.36 81 LEU A CA 1
ATOM 596 C C . LEU A 1 81 ? -6.172 24.420 38.406 1.00 22.36 81 LEU A C 1
ATOM 598 O O . LEU A 1 81 ? -5.356 25.338 38.320 1.00 22.36 81 LEU A O 1
ATOM 602 N N . ALA A 1 82 ? -7.307 24.534 39.099 1.00 22.47 82 ALA A N 1
ATOM 603 C CA . ALA A 1 82 ? -7.707 25.759 39.788 1.00 22.47 82 ALA A CA 1
ATOM 604 C C . ALA A 1 82 ? -8.346 25.474 41.157 1.00 22.47 82 ALA A C 1
ATOM 606 O O . ALA A 1 82 ? -9.447 24.938 41.226 1.00 22.47 82 ALA A O 1
ATOM 607 N N . ALA A 1 83 ? -7.634 25.873 42.215 1.00 25.62 83 ALA A N 1
ATOM 608 C CA . ALA A 1 83 ? -8.058 26.261 43.574 1.00 25.62 83 ALA A CA 1
ATOM 609 C C . ALA A 1 83 ? -6.743 26.426 44.378 1.00 25.62 83 ALA A C 1
ATOM 611 O O . ALA A 1 83 ? -5.916 25.524 44.345 1.00 25.62 83 ALA A O 1
ATOM 612 N N . GLY A 1 84 ? -6.378 27.534 45.032 1.00 25.72 84 GLY A N 1
ATOM 613 C CA . GLY A 1 84 ? -7.177 28.581 45.677 1.00 25.72 84 GLY A CA 1
ATOM 614 C C . GLY A 1 84 ? -7.439 28.190 47.141 1.00 25.72 84 GLY A C 1
ATOM 615 O O . GLY A 1 84 ? -8.091 27.181 47.360 1.00 25.72 84 GLY A O 1
ATOM 616 N N . GLY A 1 85 ? -6.983 28.901 48.182 1.00 25.58 85 GLY A N 1
ATOM 617 C CA . GLY A 1 85 ? -6.107 30.082 48.260 1.00 25.58 85 GLY A CA 1
ATOM 618 C C . GLY A 1 85 ? -6.174 30.744 49.657 1.00 25.58 85 GLY A C 1
ATOM 619 O O . GLY A 1 85 ? -7.243 30.760 50.258 1.00 25.58 85 GLY A O 1
ATOM 620 N N . GLY A 1 86 ? -5.061 31.320 50.144 1.00 27.03 86 GLY A N 1
ATOM 621 C CA . GLY A 1 86 ? -4.942 32.015 51.449 1.00 27.03 86 GLY A CA 1
ATOM 622 C C . GLY A 1 86 ? -4.659 31.090 52.654 1.00 27.03 86 GLY A C 1
ATOM 623 O O . GLY A 1 86 ? -5.069 29.937 52.642 1.00 27.03 86 GLY A O 1
ATOM 624 N N . GLY A 1 87 ? -3.953 31.494 53.719 1.00 29.20 87 GLY A N 1
ATOM 625 C CA . GLY A 1 87 ? -3.227 32.747 53.994 1.00 29.20 87 GLY A CA 1
ATOM 626 C C . GLY A 1 87 ? -3.331 33.167 55.475 1.00 29.20 87 GLY A C 1
ATOM 627 O O . GLY A 1 87 ? -4.447 33.272 55.968 1.00 29.20 87 GLY A O 1
ATOM 628 N N . GLY A 1 88 ? -2.206 33.454 56.152 1.00 29.84 88 GLY A N 1
ATOM 629 C CA . GLY A 1 88 ? -2.183 34.140 57.464 1.00 29.84 88 GLY A CA 1
ATOM 630 C C . GLY A 1 88 ? -1.410 33.456 58.610 1.00 29.84 88 GLY A C 1
ATOM 631 O O . GLY A 1 88 ? -1.862 32.457 59.151 1.00 29.84 88 GLY A O 1
ATOM 632 N N . ASP A 1 89 ? -0.275 34.067 58.969 1.00 34.22 89 ASP A N 1
ATOM 633 C CA . ASP A 1 89 ? 0.296 34.319 60.310 1.00 34.22 89 ASP A CA 1
ATOM 634 C C . ASP A 1 89 ? 0.449 33.219 61.395 1.00 34.22 89 ASP A C 1
ATOM 636 O O . ASP A 1 89 ? -0.505 32.804 62.040 1.00 34.22 89 ASP A O 1
ATOM 640 N N . GLY A 1 90 ? 1.720 32.926 61.725 1.00 32.47 90 GLY A N 1
ATOM 641 C CA . GLY A 1 90 ? 2.356 33.355 62.992 1.00 32.47 90 GLY A CA 1
ATOM 642 C C . GLY A 1 90 ? 2.075 32.608 64.314 1.00 32.47 90 GLY A C 1
ATOM 643 O O . GLY A 1 90 ? 0.949 32.578 64.796 1.00 32.47 90 GLY A O 1
ATOM 644 N N . GLY A 1 91 ? 3.142 32.158 64.993 1.00 31.39 91 GLY A N 1
ATOM 645 C CA . GLY A 1 91 ? 3.113 31.788 66.420 1.00 31.39 91 GLY A CA 1
ATOM 646 C C . GLY A 1 91 ? 4.199 30.788 66.845 1.00 31.39 91 GLY A C 1
ATOM 647 O O . GLY A 1 91 ? 4.293 29.708 66.271 1.00 31.39 91 GLY A O 1
ATOM 648 N N . ASP A 1 92 ? 5.005 31.151 67.847 1.00 39.25 92 ASP A N 1
ATOM 649 C CA . ASP A 1 92 ? 6.104 30.340 68.402 1.00 39.25 92 ASP A CA 1
ATOM 650 C C . ASP A 1 92 ? 5.635 29.170 69.298 1.00 39.25 92 ASP A C 1
ATOM 652 O O . ASP A 1 92 ? 4.517 29.175 69.818 1.00 39.25 92 ASP A O 1
ATOM 656 N N . GLY A 1 93 ? 6.522 28.198 69.557 1.00 36.28 93 GLY A N 1
ATOM 657 C CA . GLY A 1 93 ? 6.277 27.113 70.518 1.00 36.28 93 GLY A CA 1
ATOM 658 C C . GLY A 1 93 ? 7.459 26.151 70.703 1.00 36.28 93 GLY A C 1
ATOM 659 O O . GLY A 1 93 ? 7.582 25.178 69.965 1.00 36.28 93 GLY A O 1
ATOM 660 N N . ASP A 1 94 ? 8.308 26.419 71.699 1.00 40.53 94 ASP A N 1
ATOM 661 C CA . ASP A 1 94 ? 9.446 25.575 72.108 1.00 40.53 94 ASP A CA 1
ATOM 662 C C . ASP A 1 94 ? 9.045 24.257 72.809 1.00 40.53 94 ASP A C 1
ATOM 664 O O . ASP A 1 94 ? 8.001 24.167 73.457 1.00 40.53 94 ASP A O 1
ATOM 668 N N . GLY A 1 95 ? 9.974 23.288 72.797 1.00 37.41 95 GLY A N 1
ATOM 669 C CA . GLY A 1 95 ? 9.983 22.087 73.652 1.00 37.41 95 GLY A CA 1
ATOM 670 C C . GLY A 1 95 ? 9.890 20.773 72.857 1.00 37.41 95 GLY A C 1
ATOM 671 O O . GLY A 1 95 ? 8.920 20.556 72.146 1.00 37.41 95 GLY A O 1
ATOM 672 N N . GLY A 1 96 ? 10.833 19.826 72.902 1.00 34.28 96 GLY A N 1
ATOM 673 C CA . GLY A 1 96 ? 11.981 19.633 73.797 1.00 34.28 96 GLY A CA 1
ATOM 674 C C . GLY A 1 96 ? 11.765 18.412 74.702 1.00 34.28 96 GLY A C 1
ATOM 675 O O . GLY A 1 96 ? 10.799 18.388 75.458 1.00 34.28 96 GLY A O 1
ATOM 676 N N . GLY A 1 97 ? 12.660 17.417 74.648 1.00 36.75 97 GLY A N 1
ATOM 677 C CA . GLY A 1 97 ? 12.628 16.254 75.548 1.00 36.75 97 GLY A CA 1
ATOM 678 C C . GLY A 1 97 ? 13.160 14.953 74.936 1.00 36.75 97 GLY A C 1
ATOM 679 O O . GLY A 1 97 ? 12.481 14.328 74.128 1.00 36.75 97 GLY A O 1
ATOM 680 N N . ASP A 1 98 ? 14.355 14.540 75.365 1.00 42.16 98 ASP A N 1
ATOM 681 C CA . ASP A 1 98 ? 14.941 13.218 75.102 1.00 42.16 98 ASP A CA 1
ATOM 682 C C . ASP A 1 98 ? 14.299 12.096 75.947 1.00 42.16 98 ASP A C 1
ATOM 684 O O . ASP A 1 98 ? 13.704 12.348 76.996 1.00 42.16 98 ASP A O 1
ATOM 688 N N . GLY A 1 99 ? 14.536 10.841 75.543 1.00 41.00 99 GLY A N 1
ATOM 689 C CA . GLY A 1 99 ? 14.275 9.624 76.330 1.00 41.00 99 GLY A CA 1
ATOM 690 C C . GLY A 1 99 ? 13.643 8.517 75.472 1.00 41.00 99 GLY A C 1
ATOM 691 O O . GLY A 1 99 ? 12.535 8.688 74.987 1.00 41.00 99 GLY A O 1
ATOM 692 N N . GLY A 1 100 ? 14.260 7.364 75.200 1.00 35.09 100 GLY A N 1
ATOM 693 C CA . GLY A 1 100 ? 15.399 6.717 75.858 1.00 35.09 100 GLY A CA 1
ATOM 694 C C . GLY A 1 100 ? 14.904 5.697 76.889 1.00 35.09 100 GLY A C 1
ATOM 695 O O . GLY A 1 100 ? 14.484 6.087 77.974 1.00 35.09 100 GLY A O 1
ATOM 696 N N . GLY A 1 101 ? 14.943 4.404 76.551 1.00 38.12 101 GLY A N 1
ATOM 697 C CA . GLY A 1 101 ? 14.478 3.327 77.433 1.00 38.12 101 GLY A CA 1
ATOM 698 C C . GLY A 1 101 ? 14.451 1.955 76.755 1.00 38.12 101 GLY A C 1
ATOM 699 O O . GLY A 1 101 ? 13.534 1.657 75.997 1.00 38.12 101 GLY A O 1
ATOM 700 N N . ASP A 1 102 ? 15.462 1.135 77.043 1.00 42.38 102 ASP A N 1
ATOM 701 C CA . ASP A 1 102 ? 15.552 -0.273 76.641 1.00 42.38 102 ASP A CA 1
ATOM 702 C C . ASP A 1 102 ? 14.510 -1.174 77.328 1.00 42.38 102 ASP A C 1
ATOM 704 O O . ASP A 1 102 ? 14.136 -0.947 78.479 1.00 42.38 102 ASP A O 1
ATOM 708 N N . GLY A 1 103 ? 14.238 -2.321 76.692 1.00 35.94 103 GLY A N 1
ATOM 709 C CA . GLY A 1 103 ? 14.422 -3.599 77.389 1.00 35.94 103 GLY A CA 1
ATOM 710 C C . GLY A 1 103 ? 13.213 -4.523 77.556 1.00 35.94 103 GLY A C 1
ATOM 711 O O . GLY A 1 103 ? 12.166 -4.128 78.058 1.00 35.94 103 GLY A O 1
ATOM 712 N N . GLY A 1 104 ? 13.447 -5.815 77.296 1.00 36.00 104 GLY A N 1
ATOM 713 C CA . GLY A 1 104 ? 12.896 -6.870 78.155 1.00 36.00 104 GLY A CA 1
ATOM 714 C C . GLY A 1 104 ? 11.976 -7.899 77.505 1.00 36.00 104 GLY A C 1
ATOM 715 O O . GLY A 1 104 ? 10.760 -7.827 77.640 1.00 36.00 104 GLY A O 1
ATOM 716 N N . ASP A 1 105 ? 12.600 -8.906 76.898 1.00 43.12 105 ASP A N 1
ATOM 717 C CA . ASP A 1 105 ? 12.120 -10.271 76.647 1.00 43.12 105 ASP A CA 1
ATOM 718 C C . ASP A 1 105 ? 10.914 -10.770 77.476 1.00 43.12 105 ASP A C 1
ATOM 720 O O . ASP A 1 105 ? 10.918 -10.761 78.709 1.00 43.12 105 ASP A O 1
ATOM 724 N N . GLY A 1 106 ? 9.942 -11.375 76.784 1.00 41.53 106 GLY A N 1
ATOM 725 C CA . GLY A 1 106 ? 8.847 -12.145 77.378 1.00 41.53 106 GLY A CA 1
ATOM 726 C C . GLY A 1 106 ? 8.491 -13.357 76.517 1.00 41.53 106 GLY A C 1
ATOM 727 O O . GLY A 1 106 ? 7.636 -13.270 75.642 1.00 41.53 106 GLY A O 1
ATOM 728 N N . ASN A 1 107 ? 9.158 -14.491 76.746 1.00 44.47 107 ASN A N 1
ATOM 729 C CA . ASN A 1 107 ? 8.877 -15.746 76.043 1.00 44.47 107 ASN A CA 1
ATOM 730 C C . ASN A 1 107 ? 7.625 -16.430 76.625 1.00 44.47 107 ASN A C 1
ATOM 732 O O . ASN A 1 107 ? 7.581 -16.705 77.825 1.00 44.47 107 ASN A O 1
ATOM 736 N N . GLY A 1 108 ? 6.643 -16.750 75.779 1.00 40.16 108 GLY A N 1
ATOM 737 C CA . GLY A 1 108 ? 5.403 -17.417 76.174 1.00 40.16 108 GLY A CA 1
ATOM 738 C C . GLY A 1 108 ? 4.798 -18.228 75.031 1.00 40.16 108 GLY A C 1
ATOM 739 O O . GLY A 1 108 ? 4.057 -17.691 74.217 1.00 40.16 108 GLY A O 1
ATOM 740 N N . ASN A 1 109 ? 5.095 -19.530 74.992 1.00 43.03 109 ASN A N 1
ATOM 741 C CA . ASN A 1 109 ? 4.346 -20.489 74.175 1.00 43.03 109 ASN A CA 1
ATOM 742 C C . ASN A 1 109 ? 2.915 -20.626 74.713 1.00 43.03 109 ASN A C 1
ATOM 744 O O . ASN A 1 109 ? 2.743 -20.818 75.918 1.00 43.03 109 ASN A O 1
ATOM 748 N N . GLY A 1 110 ? 1.919 -20.654 73.828 1.00 36.97 110 GLY A N 1
ATOM 749 C CA . GLY A 1 110 ? 0.550 -21.006 74.200 1.00 36.97 110 GLY A CA 1
ATOM 750 C C . GLY A 1 110 ? -0.435 -20.839 73.052 1.00 36.97 110 GLY A C 1
ATOM 751 O O . GLY A 1 110 ? -0.823 -19.718 72.761 1.00 36.97 110 GLY A O 1
ATOM 752 N N . ASP A 1 111 ? -0.826 -21.979 72.482 1.00 38.97 111 ASP A N 1
ATOM 753 C CA . ASP A 1 111 ? -2.049 -22.233 71.714 1.00 38.97 111 ASP A CA 1
ATOM 754 C C . ASP A 1 111 ? -2.252 -21.458 70.398 1.00 38.97 111 ASP A C 1
ATOM 756 O O . ASP A 1 111 ? -2.342 -20.236 70.337 1.00 38.97 111 ASP A O 1
ATOM 760 N N . GLY A 1 112 ? -2.316 -22.222 69.304 1.00 48.22 112 GLY A N 1
ATOM 761 C CA . GLY A 1 112 ? -2.563 -21.697 67.968 1.00 48.22 112 GLY A CA 1
ATOM 762 C C . GLY A 1 112 ? -4.030 -21.809 67.579 1.00 48.22 112 GLY A C 1
ATOM 763 O O . GLY A 1 112 ? -4.615 -22.883 67.706 1.00 48.22 112 GLY A O 1
ATOM 764 N N . ASP A 1 113 ? -4.555 -20.735 67.001 1.00 45.31 113 ASP A N 1
ATOM 765 C CA . ASP A 1 113 ? -5.679 -20.793 66.074 1.00 45.31 113 ASP A CA 1
ATOM 766 C C . ASP A 1 113 ? -5.100 -20.713 64.656 1.00 45.31 113 ASP A C 1
ATOM 768 O O . ASP A 1 113 ? -4.774 -19.641 64.143 1.00 45.31 113 ASP A O 1
ATOM 772 N N . ASP A 1 114 ? -4.908 -21.884 64.044 1.00 46.03 114 ASP A N 1
ATOM 773 C CA . ASP A 1 114 ? -4.458 -22.035 62.655 1.00 46.03 114 ASP A CA 1
ATOM 774 C C . ASP A 1 114 ? -5.659 -21.802 61.719 1.00 46.03 114 ASP A C 1
ATOM 776 O O . ASP A 1 114 ? -6.139 -22.701 61.020 1.00 46.03 114 ASP A O 1
ATOM 780 N N . ASP A 1 115 ? -6.203 -20.581 61.775 1.00 47.97 115 ASP A N 1
ATOM 781 C CA . ASP A 1 115 ? -7.256 -20.111 60.881 1.00 47.97 115 ASP A CA 1
ATOM 782 C C . ASP A 1 115 ? -6.662 -19.997 59.475 1.00 47.97 115 ASP A C 1
ATOM 784 O O . ASP A 1 115 ? -6.126 -18.965 59.058 1.00 47.97 115 ASP A O 1
ATOM 788 N N . GLY A 1 116 ? -6.751 -21.116 58.752 1.00 43.94 116 GLY A N 1
ATOM 789 C CA . GLY A 1 116 ? -6.342 -21.294 57.367 1.00 43.94 116 GLY A CA 1
ATOM 790 C C . GLY A 1 116 ? -7.133 -20.398 56.421 1.00 43.94 116 GLY A C 1
ATOM 791 O O . GLY A 1 116 ? -7.969 -20.865 55.644 1.00 43.94 116 GLY A O 1
ATOM 792 N N . GLY A 1 117 ? -6.834 -19.102 56.464 1.00 39.34 117 GLY A N 1
ATOM 793 C CA . GLY A 1 117 ? -7.268 -18.107 55.507 1.00 39.34 117 GLY A CA 1
ATOM 794 C C . GLY A 1 117 ? -6.746 -18.492 54.134 1.00 39.34 117 GLY A C 1
ATOM 795 O O . GLY A 1 117 ? -5.623 -18.150 53.767 1.00 39.34 117 GLY A O 1
ATOM 796 N N . SER A 1 118 ? -7.577 -19.207 53.374 1.00 46.28 118 SER A N 1
ATOM 797 C CA . SER A 1 118 ? -7.358 -19.454 51.956 1.00 46.28 118 SER A CA 1
ATOM 798 C C . SER A 1 118 ? -7.387 -18.106 51.242 1.00 46.28 118 SER A C 1
ATOM 800 O O . SER A 1 118 ? -8.440 -17.593 50.857 1.00 46.28 118 SER A O 1
ATOM 802 N N . SER A 1 119 ? -6.211 -17.496 51.124 1.00 49.03 119 SER A N 1
ATOM 803 C CA . SER A 1 119 ? -6.001 -16.275 50.372 1.00 49.03 119 SER A CA 1
ATOM 804 C C . SER A 1 119 ? -6.196 -16.594 48.896 1.00 49.03 119 SER A C 1
ATOM 806 O O . SER A 1 119 ? -5.274 -16.991 48.183 1.00 49.03 119 SER A O 1
ATOM 808 N N . ILE A 1 120 ? -7.436 -16.412 48.433 1.00 50.12 120 ILE A N 1
ATOM 809 C CA . ILE A 1 120 ? -7.737 -16.260 47.010 1.00 50.12 120 ILE A CA 1
ATOM 810 C C . ILE A 1 120 ? -6.723 -15.239 46.478 1.00 50.12 120 ILE A C 1
ATOM 812 O O . ILE A 1 120 ? -6.670 -14.138 47.036 1.00 50.12 120 ILE A O 1
ATOM 816 N N . PRO A 1 121 ? -5.899 -15.565 45.465 1.00 54.44 121 PRO A N 1
ATOM 817 C CA . PRO A 1 121 ? -4.866 -14.650 45.008 1.00 54.44 121 PRO A CA 1
ATOM 818 C C . PRO A 1 121 ? -5.492 -13.335 44.540 1.00 54.44 121 PRO A C 1
ATOM 820 O O . PRO A 1 121 ? -6.096 -13.269 43.471 1.00 54.44 121 PRO A O 1
ATOM 823 N N . THR A 1 122 ? -5.328 -12.273 45.328 1.00 60.34 122 THR A N 1
ATOM 824 C CA . THR A 1 122 ? -5.773 -10.903 45.025 1.00 60.34 122 THR A CA 1
ATOM 825 C C . THR A 1 122 ? -4.840 -10.226 44.014 1.00 60.34 122 THR A C 1
ATOM 827 O O . THR A 1 122 ? -4.484 -9.056 44.141 1.00 60.34 122 THR A O 1
ATOM 830 N N . GLY A 1 123 ? -4.407 -10.989 43.009 1.00 74.75 123 GLY A N 1
ATOM 831 C CA . GLY A 1 123 ? -3.607 -10.505 41.897 1.00 74.75 123 GLY A CA 1
ATOM 832 C C . GLY A 1 123 ? -4.466 -9.782 40.863 1.00 74.75 123 GLY A C 1
ATOM 833 O O . GLY A 1 123 ? -5.645 -10.089 40.674 1.00 74.75 123 GLY A O 1
ATOM 834 N N . ASP A 1 124 ? -3.855 -8.839 40.152 1.00 83.94 124 ASP A N 1
ATOM 835 C CA . ASP A 1 124 ? -4.461 -8.299 38.941 1.00 83.94 124 ASP A CA 1
ATOM 836 C C . ASP A 1 124 ? -4.596 -9.415 37.890 1.00 83.94 124 ASP A C 1
ATOM 838 O O . ASP A 1 124 ? -3.622 -10.096 37.562 1.00 83.94 124 ASP A O 1
ATOM 842 N N . ILE A 1 125 ? -5.786 -9.571 37.312 1.00 90.31 125 ILE A N 1
ATOM 843 C CA . ILE A 1 125 ? -6.006 -10.435 36.150 1.00 90.31 125 ILE A CA 1
ATOM 844 C C . ILE A 1 125 ? -5.563 -9.646 34.913 1.00 90.31 125 ILE A C 1
ATOM 846 O O . ILE A 1 125 ? -6.274 -8.749 34.455 1.00 90.31 125 ILE A O 1
ATOM 850 N N . ILE A 1 126 ? -4.369 -9.956 34.403 1.00 92.94 126 ILE A N 1
ATOM 851 C CA . ILE A 1 126 ? -3.727 -9.255 33.282 1.00 92.94 126 ILE A CA 1
ATOM 852 C C . ILE A 1 126 ? -3.539 -10.208 32.098 1.00 92.94 126 ILE A C 1
ATOM 854 O O . ILE A 1 126 ? -3.005 -11.305 32.253 1.00 92.94 126 ILE A O 1
ATOM 858 N N . LYS A 1 127 ? -3.928 -9.758 30.903 1.00 94.38 127 LYS A N 1
ATOM 859 C CA . LYS A 1 127 ? -3.637 -10.395 29.610 1.00 94.38 127 LYS A CA 1
ATOM 860 C C . LYS A 1 127 ? -2.723 -9.474 28.805 1.00 94.38 127 LYS A C 1
ATOM 862 O O . LYS A 1 127 ? -3.013 -8.285 28.698 1.00 94.38 127 LYS A O 1
ATOM 867 N N . ASN A 1 128 ? -1.642 -10.016 28.251 1.00 95.81 128 ASN A N 1
ATOM 868 C CA . ASN A 1 128 ? -0.685 -9.281 27.421 1.00 95.81 128 ASN A CA 1
ATOM 869 C C . ASN A 1 128 ? -0.624 -9.909 26.027 1.00 95.81 128 ASN A C 1
ATOM 871 O O . ASN A 1 128 ? -0.480 -11.129 25.907 1.00 95.81 128 ASN A O 1
ATOM 875 N N . TYR A 1 129 ? -0.690 -9.067 25.004 1.00 96.31 129 TYR A N 1
ATOM 876 C CA . TYR A 1 129 ? -0.629 -9.451 23.598 1.00 96.31 129 TYR A CA 1
ATOM 877 C C . TYR A 1 129 ? 0.687 -8.973 22.975 1.00 96.31 129 TYR A C 1
ATOM 879 O O . TYR A 1 129 ? 1.294 -8.005 23.438 1.00 96.31 129 TYR A O 1
ATOM 887 N N . SER A 1 130 ? 1.154 -9.669 21.939 1.00 95.81 130 SER A N 1
ATOM 888 C CA . SER A 1 130 ? 2.454 -9.406 21.303 1.00 95.81 130 SER A CA 1
ATOM 889 C C . SER A 1 130 ? 2.532 -8.028 20.640 1.00 95.81 130 SER A C 1
ATOM 891 O O . SER A 1 130 ? 3.587 -7.399 20.673 1.00 95.81 130 SER A O 1
ATOM 893 N N . ASN A 1 131 ? 1.408 -7.508 20.141 1.00 93.81 131 ASN A N 1
ATOM 894 C CA . ASN A 1 131 ? 1.277 -6.175 19.545 1.00 93.81 131 ASN A CA 1
ATOM 895 C C . ASN A 1 131 ? 1.096 -5.039 20.578 1.00 93.81 131 ASN A C 1
ATOM 897 O O . ASN A 1 131 ? 0.444 -4.034 20.302 1.00 93.81 131 ASN A O 1
ATOM 901 N N . GLY A 1 132 ? 1.650 -5.197 21.785 1.00 93.44 132 GLY A N 1
ATOM 902 C CA . GLY A 1 132 ? 1.723 -4.139 22.802 1.00 93.44 132 GLY A CA 1
ATOM 903 C C . GLY A 1 132 ? 0.415 -3.821 23.534 1.00 93.44 132 GLY A C 1
ATOM 904 O O . GLY A 1 132 ? 0.374 -2.853 24.294 1.00 93.44 132 GLY A O 1
ATOM 905 N N . VAL A 1 133 ? -0.641 -4.615 23.334 1.00 96.31 133 VAL A N 1
ATOM 906 C CA . VAL A 1 133 ? -1.908 -4.451 24.057 1.00 96.31 133 VAL A CA 1
ATOM 907 C C . VAL A 1 133 ? -1.847 -5.168 25.410 1.00 96.31 133 VAL A C 1
ATOM 909 O O . VAL A 1 133 ? -1.533 -6.358 25.484 1.00 96.31 133 VAL A O 1
ATOM 912 N N . THR A 1 134 ? -2.229 -4.476 26.483 1.00 96.69 134 THR A N 1
ATOM 913 C CA . THR A 1 134 ? -2.390 -5.055 27.828 1.00 96.69 134 THR A CA 1
ATOM 914 C C . THR A 1 134 ? -3.812 -4.829 28.326 1.00 96.69 134 THR A C 1
ATOM 916 O O . THR A 1 134 ? -4.267 -3.695 28.423 1.00 96.69 134 THR A O 1
ATOM 919 N N . TRP A 1 135 ? -4.518 -5.893 28.701 1.00 95.25 135 TRP A N 1
ATOM 920 C CA . TRP A 1 135 ? -5.864 -5.826 29.273 1.00 95.25 135 TRP A CA 1
ATOM 921 C C . TRP A 1 135 ? -5.836 -6.222 30.752 1.00 95.25 135 TRP A C 1
ATOM 923 O O . TRP A 1 135 ? -5.445 -7.340 31.083 1.00 95.25 135 TRP A O 1
ATOM 933 N N . ASN A 1 136 ? -6.276 -5.332 31.644 1.00 95.44 136 ASN A N 1
ATOM 934 C CA . ASN A 1 136 ? -6.367 -5.578 33.085 1.00 95.44 136 ASN A CA 1
ATOM 935 C C . ASN A 1 136 ? -7.843 -5.648 33.514 1.00 95.44 136 ASN A C 1
ATOM 937 O O . ASN A 1 136 ? -8.570 -4.648 33.521 1.00 95.44 136 ASN A O 1
ATOM 941 N N . GLU A 1 137 ? -8.307 -6.848 33.866 1.00 92.19 137 GLU A N 1
ATOM 942 C CA . GLU A 1 137 ? -9.696 -7.090 34.272 1.00 92.19 137 GLU A CA 1
ATOM 943 C C . GLU A 1 137 ? -9.991 -6.644 35.704 1.00 92.19 137 GLU A C 1
ATOM 945 O O . GLU A 1 137 ? -11.139 -6.307 35.998 1.00 92.19 137 GLU A O 1
ATOM 950 N N . THR A 1 138 ? -8.981 -6.594 36.575 1.00 92.12 138 THR A N 1
ATOM 951 C CA . THR A 1 138 ? -9.132 -6.161 37.972 1.00 92.12 138 THR A CA 1
ATOM 952 C C . THR A 1 138 ? -9.271 -4.642 38.060 1.00 92.12 138 THR A C 1
ATOM 954 O O . THR A 1 138 ? -10.200 -4.143 38.692 1.00 92.12 138 THR A O 1
ATOM 957 N N . LYS A 1 139 ? -8.402 -3.896 37.366 1.00 94.25 139 LYS A N 1
ATOM 958 C CA . LYS A 1 139 ? -8.380 -2.420 37.368 1.00 94.25 139 LYS A CA 1
ATOM 959 C C . LYS A 1 139 ? -9.327 -1.769 36.357 1.00 94.25 139 LYS A C 1
ATOM 961 O O . LYS A 1 139 ? -9.481 -0.554 36.388 1.00 94.25 139 LYS A O 1
ATOM 966 N N . LYS A 1 140 ? -9.958 -2.561 35.481 1.00 96.06 140 LYS A N 1
ATOM 967 C CA . LYS A 1 140 ? -10.800 -2.086 34.367 1.00 96.06 140 LYS A CA 1
ATOM 968 C C . LYS A 1 140 ? -10.058 -1.105 33.453 1.00 96.06 140 LYS A C 1
ATOM 970 O O . LYS A 1 140 ? -10.557 -0.028 33.128 1.00 96.06 140 LYS A O 1
ATOM 975 N N . THR A 1 141 ? -8.851 -1.494 33.040 1.00 96.38 141 THR A N 1
ATOM 976 C CA . THR A 1 141 ? -8.031 -0.718 32.101 1.00 96.38 141 THR A CA 1
ATOM 977 C C . THR A 1 141 ? -7.565 -1.551 30.913 1.00 96.38 141 THR A C 1
ATOM 979 O O . THR A 1 141 ? -7.306 -2.747 31.048 1.00 96.38 141 THR A O 1
ATOM 982 N N . ILE A 1 142 ? -7.405 -0.902 29.763 1.00 96.50 142 ILE A N 1
ATOM 983 C CA . ILE A 1 142 ? -6.727 -1.442 28.580 1.00 96.50 142 ILE A CA 1
ATOM 984 C C . ILE A 1 142 ? -5.620 -0.467 28.168 1.00 96.50 142 ILE A C 1
ATOM 986 O O . ILE A 1 142 ? -5.846 0.739 28.123 1.00 96.50 142 ILE A O 1
ATOM 990 N N . SER A 1 143 ? -4.428 -0.970 27.875 1.00 94.75 143 SER A N 1
ATOM 991 C CA . SER A 1 143 ? -3.292 -0.179 27.407 1.00 94.75 143 SER A CA 1
ATOM 992 C C . SER A 1 143 ? -2.959 -0.543 25.964 1.00 94.75 143 SER A C 1
ATOM 994 O O . SER A 1 143 ? -2.824 -1.726 25.666 1.00 94.75 143 SER A O 1
ATOM 996 N N . PHE A 1 144 ? -2.841 0.456 25.089 1.00 94.06 144 PHE A N 1
ATOM 997 C CA . PHE A 1 144 ? -2.368 0.350 23.699 1.00 94.06 144 PHE A CA 1
ATOM 998 C C . PHE A 1 144 ? -1.970 1.750 23.195 1.00 94.06 144 PHE A C 1
ATOM 1000 O O . PHE A 1 144 ? -2.381 2.754 23.781 1.00 94.06 144 PHE A O 1
ATOM 1007 N N . GLY A 1 145 ? -1.134 1.844 22.155 1.00 86.88 145 GLY A N 1
ATOM 1008 C CA . GLY A 1 145 ? -0.649 3.140 21.644 1.00 86.88 145 GLY A CA 1
ATOM 1009 C C . GLY A 1 145 ? 0.097 3.997 22.684 1.00 86.88 145 GLY A C 1
ATOM 1010 O O . GLY A 1 145 ? 0.090 5.218 22.601 1.00 86.88 145 GLY A O 1
ATOM 1011 N N . GLY A 1 146 ? 0.674 3.375 23.720 1.00 87.69 146 GLY A N 1
ATOM 1012 C CA . GLY A 1 146 ? 1.300 4.071 24.854 1.00 87.69 146 GLY A CA 1
ATOM 1013 C C . GLY A 1 146 ? 0.328 4.653 25.895 1.00 87.69 146 GLY A C 1
ATOM 1014 O O . GLY A 1 146 ? 0.773 5.081 26.960 1.00 87.69 146 GLY A O 1
ATOM 1015 N N . VAL A 1 147 ? -0.987 4.625 25.653 1.00 89.62 147 VAL A N 1
ATOM 1016 C CA . VAL A 1 147 ? -2.013 5.159 26.566 1.00 89.62 147 VAL A CA 1
ATOM 1017 C C . VAL A 1 147 ? -2.685 4.032 27.345 1.00 89.62 147 VAL A C 1
ATOM 1019 O O . VAL A 1 147 ? -2.987 2.977 26.796 1.00 89.62 147 VAL A O 1
ATOM 1022 N N . THR A 1 148 ? -2.947 4.260 28.637 1.00 94.62 148 THR A N 1
ATOM 1023 C CA . THR A 1 148 ? -3.744 3.357 29.485 1.00 94.62 148 THR A CA 1
ATOM 1024 C C . THR A 1 148 ? -5.142 3.931 29.687 1.00 94.62 148 THR A C 1
ATOM 1026 O O . THR A 1 148 ? -5.353 4.851 30.474 1.00 94.62 148 THR A O 1
ATOM 1029 N N . TRP A 1 149 ? -6.096 3.368 28.959 1.00 95.19 149 TRP A N 1
ATOM 1030 C CA . TRP A 1 149 ? -7.506 3.727 28.953 1.00 95.19 149 TRP A CA 1
ATOM 1031 C C . TRP A 1 149 ? -8.224 3.060 30.120 1.00 95.19 149 TRP A C 1
ATOM 1033 O O . TRP A 1 149 ? -8.030 1.870 30.374 1.00 95.19 149 TRP A O 1
ATOM 1043 N N . SER A 1 150 ? -9.111 3.790 30.792 1.00 97.19 150 SER A N 1
ATOM 1044 C CA . SER A 1 150 ? -10.124 3.158 31.653 1.00 97.19 150 SER A CA 1
ATOM 1045 C C . SER A 1 150 ? -11.288 2.664 30.793 1.00 97.19 150 SER A C 1
ATOM 1047 O O . SER A 1 150 ? -11.604 3.311 29.794 1.00 97.19 150 SER A O 1
ATOM 1049 N N . TYR A 1 151 ? -11.924 1.545 31.147 1.00 96.62 151 TYR A N 1
ATOM 1050 C CA . TYR A 1 151 ? -13.082 1.031 30.411 1.00 96.62 151 TYR A CA 1
ATOM 1051 C C . TYR A 1 151 ? -14.291 0.735 31.301 1.00 96.62 151 TYR A C 1
ATOM 1053 O O . TYR A 1 151 ? -14.166 0.304 32.447 1.00 96.62 151 TYR A O 1
ATOM 1061 N N . THR A 1 152 ? -15.479 0.885 30.717 1.00 96.56 152 THR A N 1
ATOM 1062 C CA . THR A 1 152 ? -16.763 0.476 31.298 1.00 96.56 152 THR A CA 1
ATOM 1063 C C . THR A 1 152 ? -17.475 -0.448 30.316 1.00 96.56 152 THR A C 1
ATOM 1065 O O . THR A 1 152 ? -17.562 -0.130 29.133 1.00 96.56 152 THR A O 1
ATOM 1068 N N . ALA A 1 153 ? -17.976 -1.590 30.791 1.00 94.88 153 ALA A N 1
ATOM 1069 C CA . ALA A 1 153 ? -18.770 -2.504 29.970 1.00 94.88 153 ALA A CA 1
ATOM 1070 C C . ALA A 1 153 ? -20.194 -1.958 29.774 1.00 94.88 153 ALA A C 1
ATOM 1072 O O . ALA A 1 153 ? -20.839 -1.542 30.741 1.00 94.88 153 ALA A O 1
ATOM 1073 N N . ASN A 1 154 ? -20.680 -1.986 28.537 1.00 94.25 154 ASN A N 1
ATOM 1074 C CA . ASN A 1 154 ? -22.014 -1.538 28.154 1.00 94.25 154 ASN A CA 1
ATOM 1075 C C . ASN A 1 154 ? -22.999 -2.726 28.123 1.00 94.25 154 ASN A C 1
ATOM 1077 O O . ASN A 1 154 ? -22.602 -3.891 28.086 1.00 94.25 154 ASN A O 1
ATOM 1081 N N . GLN A 1 155 ? -24.307 -2.445 28.141 1.00 93.81 155 GLN A N 1
ATOM 1082 C CA . GLN A 1 155 ? -25.351 -3.488 28.175 1.00 93.81 155 GLN A CA 1
ATOM 1083 C C . GLN A 1 155 ? -25.452 -4.308 26.876 1.00 93.81 155 GLN A C 1
ATOM 1085 O O . GLN A 1 155 ? -25.991 -5.410 26.891 1.00 93.81 155 GLN A O 1
ATOM 1090 N N . ASP A 1 156 ? -24.936 -3.775 25.769 1.00 91.50 156 ASP A N 1
ATOM 1091 C CA . ASP A 1 156 ? -24.890 -4.404 24.445 1.00 91.50 156 ASP A CA 1
ATOM 1092 C C . ASP A 1 156 ? -23.647 -5.292 24.225 1.00 91.50 156 ASP A C 1
ATOM 1094 O O . ASP A 1 156 ? -23.493 -5.882 23.158 1.00 91.50 156 ASP A O 1
ATOM 1098 N N . GLY A 1 157 ? -22.763 -5.400 25.225 1.00 90.25 157 GLY A N 1
ATOM 1099 C CA . GLY A 1 157 ? -21.506 -6.147 25.141 1.00 90.25 157 GLY A CA 1
ATOM 1100 C C . GLY A 1 157 ? -20.316 -5.352 24.589 1.00 90.25 157 GLY A C 1
ATOM 1101 O O . GLY A 1 157 ? -19.210 -5.889 24.545 1.00 90.25 157 GLY A O 1
ATOM 1102 N N . THR A 1 158 ? -20.502 -4.084 24.207 1.00 95.06 158 THR A N 1
ATOM 1103 C CA . THR A 1 158 ? -19.395 -3.179 23.855 1.00 95.06 158 THR A CA 1
ATOM 1104 C C . THR A 1 158 ? -18.719 -2.603 25.105 1.00 95.06 158 THR A C 1
ATOM 1106 O O . THR A 1 158 ? -19.199 -2.765 26.232 1.00 95.06 158 THR A O 1
ATOM 1109 N N . TYR A 1 159 ? -17.594 -1.907 24.926 1.00 96.00 159 TYR A N 1
ATOM 1110 C CA . TYR A 1 159 ? -16.876 -1.251 26.021 1.00 96.00 159 TYR A CA 1
ATOM 1111 C C . TYR A 1 159 ? -16.652 0.226 25.715 1.00 96.00 159 TYR A C 1
ATOM 1113 O O . TYR A 1 159 ? -16.025 0.571 24.717 1.00 96.00 159 TYR A O 1
ATOM 1121 N N . THR A 1 160 ? -17.103 1.110 26.601 1.00 96.56 160 THR A N 1
ATOM 1122 C CA . THR A 1 160 ? -16.748 2.532 26.534 1.00 96.56 160 THR A CA 1
ATOM 1123 C C . THR A 1 160 ? -15.351 2.709 27.115 1.00 96.56 160 THR A C 1
ATOM 1125 O O . THR A 1 160 ? -15.161 2.521 28.318 1.00 96.56 160 THR A O 1
ATOM 1128 N N . LEU A 1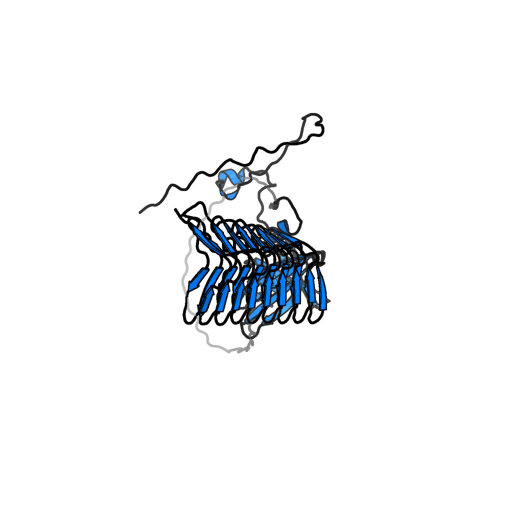 161 ? -14.381 3.071 26.278 1.00 96.19 161 LEU A N 1
ATOM 1129 C CA . LEU A 1 161 ? -13.032 3.448 26.694 1.00 96.19 161 LEU A CA 1
ATOM 1130 C C . LEU A 1 161 ? -12.993 4.955 26.971 1.00 96.19 161 LEU A C 1
ATOM 1132 O O . LEU A 1 161 ? -13.591 5.741 26.233 1.00 96.19 161 LEU A O 1
ATOM 1136 N N . LYS A 1 162 ? -12.270 5.370 28.011 1.00 94.38 162 LYS A N 1
ATOM 1137 C CA . LYS A 1 162 ? -12.082 6.775 28.379 1.00 94.38 162 LYS A CA 1
ATOM 1138 C C . LYS A 1 162 ? -10.602 7.116 28.499 1.00 94.38 162 LYS A C 1
ATOM 1140 O O . LYS A 1 162 ? -9.869 6.464 29.250 1.00 94.38 162 LYS A O 1
ATOM 1145 N N . ASP A 1 163 ? -10.219 8.172 27.789 1.00 88.56 163 ASP A N 1
ATOM 1146 C CA . ASP A 1 163 ? -8.879 8.748 27.787 1.00 88.56 163 ASP A CA 1
ATOM 1147 C C . ASP A 1 163 ? -8.547 9.354 29.166 1.00 88.56 163 ASP A C 1
ATOM 1149 O O . ASP A 1 163 ? -9.360 10.127 29.696 1.00 88.56 163 ASP A O 1
ATOM 1153 N N . PRO A 1 164 ? -7.390 9.036 29.775 1.00 87.56 164 PRO A N 1
ATOM 1154 C CA . PRO A 1 164 ? -7.008 9.590 31.071 1.00 87.56 164 PRO A CA 1
ATOM 1155 C C . PRO A 1 164 ? -6.614 11.079 31.018 1.00 87.56 164 PRO A C 1
ATOM 1157 O O . PRO A 1 164 ? -6.775 11.769 32.024 1.00 87.56 164 PRO A O 1
ATOM 1160 N N . ALA A 1 165 ? -6.117 11.578 29.882 1.00 84.44 165 ALA A N 1
ATOM 1161 C CA . ALA A 1 165 ? -5.610 12.939 29.710 1.00 84.44 165 ALA A CA 1
ATOM 1162 C C . ALA A 1 165 ? -6.696 13.911 29.220 1.00 84.44 165 ALA A C 1
ATOM 1164 O O . ALA A 1 165 ? -6.901 14.969 29.818 1.00 84.44 165 ALA A O 1
ATOM 1165 N N . SER A 1 166 ? -7.430 13.558 28.158 1.00 84.88 166 SER A N 1
ATOM 1166 C CA . SER A 1 166 ? -8.481 14.430 27.606 1.00 84.88 166 SER A CA 1
ATOM 1167 C C . SER A 1 166 ? -9.859 14.201 28.227 1.00 84.88 166 SER A C 1
ATOM 1169 O O . SER A 1 166 ? -10.740 15.054 28.106 1.00 84.88 166 SER A O 1
ATOM 1171 N N . GLY A 1 167 ? -10.074 13.051 28.875 1.00 86.19 167 GLY A N 1
ATOM 1172 C CA . GLY A 1 167 ? -11.378 12.641 29.393 1.00 86.19 167 GLY A CA 1
ATOM 1173 C C . GLY A 1 167 ? -12.408 12.290 28.313 1.00 86.19 167 GLY A C 1
ATOM 1174 O O . GLY A 1 167 ? -13.541 11.951 28.673 1.00 86.19 167 GLY A O 1
ATOM 1175 N N . LYS A 1 168 ? -12.040 12.361 27.023 1.00 87.31 168 LYS A N 1
ATOM 1176 C CA . LYS A 1 168 ? -12.881 11.943 25.893 1.00 87.31 168 LYS A CA 1
ATOM 1177 C C . LYS A 1 168 ? -13.147 10.439 25.952 1.00 87.31 168 LYS A C 1
ATOM 1179 O O . LYS A 1 168 ? -12.417 9.685 26.594 1.00 87.31 168 LYS A O 1
ATOM 1184 N N . THR A 1 169 ? -14.206 10.010 25.272 1.00 92.62 169 THR A N 1
ATOM 1185 C CA . THR A 1 169 ? -14.600 8.599 25.207 1.00 92.62 169 THR A CA 1
ATOM 1186 C C . THR A 1 169 ? -14.654 8.096 23.773 1.00 92.62 169 THR A C 1
ATOM 1188 O O . THR A 1 169 ? -14.807 8.872 22.830 1.00 92.62 169 THR A O 1
ATOM 1191 N N . THR A 1 170 ? -14.499 6.787 23.628 1.00 94.81 170 THR A N 1
ATOM 1192 C CA . THR A 1 170 ? -14.609 6.036 22.377 1.00 94.81 170 THR A CA 1
ATOM 1193 C C . THR A 1 170 ? -15.226 4.671 22.697 1.00 94.81 170 THR A C 1
ATOM 1195 O O . THR A 1 170 ? -15.184 4.236 23.851 1.00 94.81 170 THR A O 1
ATOM 1198 N N . VAL A 1 171 ? -15.824 3.992 21.723 1.00 95.31 171 VAL A N 1
ATOM 1199 C CA . VAL A 1 171 ? -16.453 2.678 21.926 1.00 95.31 171 VAL A CA 1
ATOM 1200 C C . VAL A 1 171 ? -15.585 1.608 21.282 1.00 95.31 171 VAL A C 1
ATOM 1202 O O . VAL A 1 171 ? -15.268 1.701 20.106 1.00 95.31 171 VAL A O 1
ATOM 1205 N N . LEU A 1 172 ? -15.213 0.578 22.036 1.00 96.75 172 LEU A N 1
ATOM 1206 C CA . LEU A 1 172 ? -14.625 -0.657 21.524 1.00 96.75 172 LEU A CA 1
ATOM 1207 C C . LEU A 1 172 ? -15.765 -1.636 21.210 1.00 96.75 172 LEU A C 1
ATOM 1209 O O . LEU A 1 172 ? -16.485 -2.064 22.116 1.00 96.75 172 LEU A O 1
ATOM 1213 N N . ASN A 1 173 ? -15.935 -1.975 19.930 1.00 94.19 173 ASN A N 1
ATOM 1214 C CA . ASN A 1 173 ? -17.039 -2.810 19.444 1.00 94.19 173 ASN A CA 1
ATOM 1215 C C . ASN A 1 173 ? -16.643 -4.278 19.240 1.00 94.19 173 ASN A C 1
ATOM 1217 O O . ASN A 1 173 ? -17.494 -5.155 19.363 1.00 94.19 173 ASN A O 1
ATOM 1221 N N . LYS A 1 174 ? -15.385 -4.551 18.873 1.00 93.31 174 LYS A N 1
ATOM 1222 C CA . LYS A 1 174 ? -14.886 -5.896 18.544 1.00 93.31 174 LYS A CA 1
ATOM 1223 C C . LYS A 1 174 ? -13.439 -6.027 19.015 1.00 93.31 174 LYS A C 1
ATOM 1225 O O . LYS A 1 174 ? -12.650 -5.101 18.841 1.00 93.31 174 LYS A O 1
ATOM 1230 N N . TRP A 1 175 ? -13.079 -7.190 19.543 1.00 93.38 175 TRP A N 1
ATOM 1231 C CA . TRP A 1 175 ? -11.688 -7.631 19.621 1.00 93.38 175 TRP A CA 1
ATOM 1232 C C . TRP A 1 175 ? -11.564 -9.009 18.972 1.00 93.38 175 TRP A C 1
ATOM 1234 O O . TRP A 1 175 ? -12.499 -9.811 19.033 1.00 93.38 175 TRP A O 1
ATOM 1244 N N . VAL A 1 176 ? -10.416 -9.300 18.368 1.00 92.56 176 VAL A N 1
ATOM 1245 C CA . VAL A 1 176 ? -10.091 -10.621 17.811 1.00 92.56 176 VAL A CA 1
ATOM 1246 C C . VAL A 1 176 ? -8.646 -10.935 18.164 1.00 92.56 176 VAL A C 1
ATOM 1248 O O . VAL A 1 176 ? -7.752 -10.172 17.817 1.00 92.56 176 VAL A O 1
ATOM 1251 N N . VAL A 1 177 ? -8.418 -12.037 18.875 1.00 92.69 177 VAL A N 1
ATOM 1252 C CA . VAL A 1 177 ? -7.066 -12.523 19.180 1.00 92.69 177 VAL A CA 1
ATOM 1253 C C . VAL A 1 177 ? -6.646 -13.471 18.066 1.00 92.69 177 VAL A C 1
ATOM 1255 O O . VAL A 1 177 ? -7.370 -14.429 17.797 1.00 92.69 177 VAL A O 1
ATOM 1258 N N . ASP A 1 178 ? -5.487 -13.234 17.459 1.00 91.31 178 ASP A N 1
ATOM 1259 C CA . ASP A 1 178 ? -4.819 -14.228 16.621 1.00 91.31 178 ASP A CA 1
ATOM 1260 C C . ASP A 1 178 ? -4.032 -15.192 17.532 1.00 91.31 178 ASP A C 1
ATOM 1262 O O . ASP A 1 178 ? -3.064 -14.772 18.180 1.00 91.31 178 ASP A O 1
ATOM 1266 N N . PRO A 1 179 ? -4.406 -16.485 17.609 1.00 89.12 179 PRO A N 1
ATOM 1267 C CA . PRO A 1 179 ? -3.710 -17.448 18.455 1.00 89.12 179 PRO A CA 1
ATOM 1268 C C . PRO A 1 179 ? -2.278 -17.751 17.996 1.00 89.12 179 PRO A C 1
ATOM 1270 O O . PRO A 1 179 ? -1.497 -18.265 18.795 1.00 89.12 179 PRO A O 1
ATOM 1273 N N . SER A 1 180 ? -1.940 -17.488 16.728 1.00 92.44 180 SER A N 1
ATOM 1274 C CA . SER A 1 180 ? -0.638 -17.837 16.151 1.00 92.44 180 SER A CA 1
ATOM 1275 C C . SER A 1 180 ? 0.451 -16.821 16.508 1.00 92.44 180 SER A C 1
ATOM 1277 O O . SER A 1 180 ? 1.533 -17.216 16.944 1.00 92.44 180 SER A O 1
ATOM 1279 N N . SER A 1 181 ? 0.150 -15.521 16.417 1.00 92.31 181 SER A N 1
ATOM 1280 C CA . SER A 1 181 ? 1.049 -14.433 16.828 1.00 92.31 181 SER A CA 1
ATOM 1281 C C . SER A 1 181 ? 0.874 -13.979 18.283 1.00 92.31 181 SER A C 1
ATOM 1283 O O . SER A 1 181 ? 1.709 -13.225 18.788 1.00 92.31 181 SER A O 1
ATOM 1285 N N . ASN A 1 182 ? -0.206 -14.392 18.963 1.00 93.50 182 ASN A N 1
ATOM 1286 C CA . ASN A 1 182 ? -0.673 -13.819 20.236 1.00 93.50 182 ASN A CA 1
ATOM 1287 C C . ASN A 1 182 ? -0.935 -12.294 20.158 1.00 93.50 182 ASN A C 1
ATOM 1289 O O . ASN A 1 182 ? -0.854 -11.594 21.170 1.00 93.50 182 ASN A O 1
ATOM 1293 N N . ALA A 1 183 ? -1.227 -11.758 18.969 1.00 94.69 183 ALA A N 1
ATOM 1294 C CA . ALA A 1 183 ? -1.659 -10.374 18.785 1.00 94.69 183 ALA A CA 1
ATOM 1295 C C . ALA A 1 183 ? -3.178 -10.239 18.981 1.00 94.69 183 ALA A C 1
ATOM 1297 O O . ALA A 1 183 ? -3.924 -11.216 18.880 1.00 94.69 183 ALA A O 1
ATOM 1298 N N . VAL A 1 184 ? -3.655 -9.017 19.233 1.00 95.19 184 VAL A N 1
ATOM 1299 C CA . VAL A 1 184 ? -5.094 -8.716 19.268 1.00 95.19 184 VAL A CA 1
ATOM 1300 C C . VAL A 1 184 ? -5.436 -7.542 18.357 1.00 95.19 184 VAL A C 1
ATOM 1302 O O . VAL A 1 184 ? -4.912 -6.442 18.520 1.00 95.19 184 VAL A O 1
ATOM 1305 N N . SER A 1 185 ? -6.352 -7.762 17.419 1.00 94.00 185 SER A N 1
ATOM 1306 C CA . SER A 1 185 ? -7.015 -6.677 16.702 1.00 94.00 185 SER A CA 1
ATOM 1307 C C . SER A 1 185 ? -8.125 -6.088 17.575 1.00 94.00 185 SER A C 1
ATOM 1309 O O . SER A 1 185 ? -8.894 -6.833 18.192 1.00 94.00 185 SER A O 1
ATOM 1311 N N . LEU A 1 186 ? -8.222 -4.759 17.627 1.00 95.56 186 LEU A N 1
ATOM 1312 C CA . LEU A 1 186 ? -9.275 -4.021 18.329 1.00 95.56 186 LEU A CA 1
ATOM 1313 C C . LEU A 1 186 ? -9.976 -3.099 17.328 1.00 95.56 186 LEU A C 1
ATOM 1315 O O . LEU A 1 186 ? -9.317 -2.268 16.713 1.00 95.56 186 LEU A O 1
ATOM 1319 N N . ARG A 1 187 ? -11.301 -3.196 17.189 1.00 94.50 187 ARG A N 1
ATOM 1320 C CA . ARG A 1 187 ? -12.098 -2.307 16.328 1.00 94.50 187 ARG A CA 1
ATOM 1321 C C . ARG A 1 187 ? -13.097 -1.526 17.166 1.00 94.50 187 ARG A C 1
ATOM 1323 O O . ARG A 1 187 ? -13.852 -2.117 17.949 1.00 94.50 187 ARG A O 1
ATOM 1330 N N . GLY A 1 188 ? -13.156 -0.221 16.957 1.00 94.75 188 GLY A N 1
ATOM 1331 C CA . GLY A 1 188 ? -14.074 0.660 17.658 1.00 94.75 188 GLY A CA 1
ATOM 1332 C C . GLY A 1 188 ? -14.612 1.811 16.814 1.00 94.75 188 GLY A C 1
ATOM 1333 O O . GLY A 1 188 ? -14.233 1.988 15.658 1.00 94.75 188 GLY A O 1
ATOM 1334 N N . THR A 1 189 ? -15.482 2.614 17.417 1.00 94.94 189 THR A N 1
ATOM 1335 C CA . THR A 1 189 ? -16.034 3.844 16.840 1.00 94.94 189 THR A CA 1
ATOM 1336 C C . THR A 1 189 ? -15.842 5.025 17.777 1.00 94.94 189 THR A C 1
ATOM 1338 O O . THR A 1 189 ? -15.786 4.859 18.997 1.00 94.94 189 THR A O 1
ATOM 1341 N N . SER A 1 190 ? -15.816 6.238 17.228 1.00 92.56 190 SER A N 1
ATOM 1342 C CA . SER A 1 190 ? -15.965 7.466 18.016 1.00 92.56 190 SER A CA 1
ATOM 1343 C C . SER A 1 190 ? -17.271 7.463 18.836 1.00 92.56 190 SER A C 1
ATOM 1345 O O . SER A 1 190 ? -18.207 6.716 18.544 1.00 92.56 190 SER A O 1
ATOM 1347 N N . ALA A 1 191 ? -17.356 8.291 19.884 1.00 88.69 191 ALA A N 1
ATOM 1348 C CA . ALA A 1 191 ? -18.526 8.330 20.776 1.00 88.69 191 ALA A CA 1
ATOM 1349 C C . ALA A 1 191 ? -19.836 8.792 20.098 1.00 88.69 191 ALA A C 1
ATOM 1351 O O . ALA A 1 191 ? -20.920 8.507 20.600 1.00 88.69 191 ALA A O 1
ATOM 1352 N N . ASP A 1 192 ? -19.741 9.500 18.972 1.00 89.00 192 ASP A N 1
ATOM 1353 C CA . ASP A 1 192 ? -20.855 9.888 18.099 1.00 89.00 192 ASP A CA 1
ATOM 1354 C C . ASP A 1 192 ? -21.111 8.881 16.957 1.00 89.00 192 ASP A C 1
ATOM 1356 O O . ASP A 1 192 ? -22.056 9.054 16.191 1.00 89.00 192 ASP A O 1
ATOM 1360 N N . GLY A 1 193 ? -20.277 7.842 16.830 1.00 89.94 193 GLY A N 1
ATOM 1361 C CA . GLY A 1 193 ? -20.355 6.822 15.783 1.00 89.94 193 GLY A CA 1
ATOM 1362 C C . GLY A 1 193 ? -19.948 7.286 14.380 1.00 89.94 193 GLY A C 1
ATOM 1363 O O . GLY A 1 193 ? -20.078 6.503 13.443 1.00 89.94 193 GLY A O 1
ATOM 1364 N N . SER A 1 194 ? -19.475 8.526 14.204 1.00 92.31 194 SER A N 1
ATOM 1365 C CA . SER A 1 194 ? -19.150 9.082 12.879 1.00 92.31 194 SER A CA 1
ATOM 1366 C C . SER A 1 194 ? -17.870 8.511 12.264 1.00 92.31 194 SER A C 1
ATOM 1368 O O . SER A 1 194 ? -17.740 8.476 11.040 1.00 92.31 194 SER A O 1
ATOM 1370 N N . LYS A 1 195 ? -16.942 8.022 13.090 1.00 92.44 195 LYS A N 1
ATOM 1371 C CA . LYS A 1 195 ? -15.649 7.478 12.667 1.00 92.44 195 LYS A CA 1
ATOM 1372 C C . LYS A 1 195 ? -15.419 6.064 13.196 1.00 92.44 195 LYS A C 1
ATOM 1374 O O . LYS A 1 195 ? -15.858 5.736 14.301 1.00 92.44 195 LYS A O 1
ATOM 1379 N N . VAL A 1 196 ? -14.654 5.269 12.450 1.00 94.81 196 VAL A N 1
ATOM 1380 C CA . VAL A 1 196 ? -14.154 3.943 12.850 1.00 94.81 196 VAL A CA 1
ATOM 1381 C C . VAL A 1 196 ? -12.648 4.017 13.097 1.00 94.81 196 VAL A C 1
ATOM 1383 O O . VAL A 1 196 ? -11.931 4.757 12.423 1.00 94.81 196 VAL A O 1
ATOM 1386 N N . TRP A 1 197 ? -12.174 3.241 14.070 1.00 94.75 197 TRP A N 1
ATOM 1387 C CA . TRP A 1 197 ? -10.757 3.000 14.316 1.00 94.75 197 TRP A CA 1
ATOM 138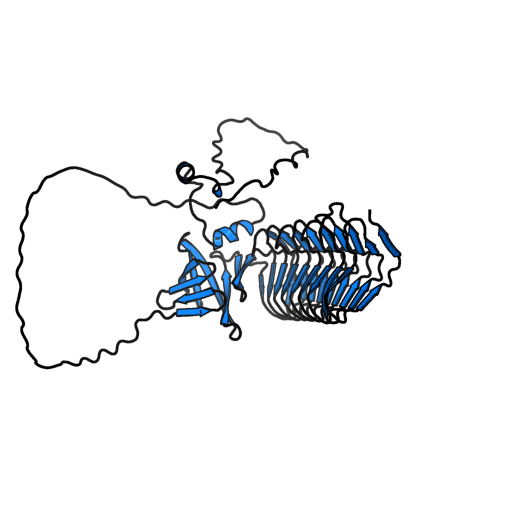8 C C . TRP A 1 197 ? -10.472 1.500 14.462 1.00 94.75 197 TRP A C 1
ATOM 1390 O O . TRP A 1 197 ? -11.279 0.744 15.010 1.00 94.75 197 TRP A O 1
ATOM 1400 N N . LEU A 1 198 ? -9.302 1.084 13.990 1.00 93.94 198 LEU A N 1
ATOM 1401 C CA . LEU A 1 198 ? -8.784 -0.279 14.022 1.00 93.94 198 LEU A CA 1
ATOM 1402 C C . LEU A 1 198 ? -7.352 -0.247 14.564 1.00 93.94 198 LEU A C 1
ATOM 1404 O O . LEU A 1 198 ? -6.472 0.343 13.951 1.00 93.94 198 LEU A O 1
ATOM 1408 N N . TRP A 1 199 ? -7.104 -0.916 15.684 1.00 93.50 199 TRP A N 1
ATOM 1409 C CA . TRP A 1 199 ? -5.767 -1.366 16.062 1.00 93.50 199 TRP A CA 1
ATOM 1410 C C . TRP A 1 199 ? -5.549 -2.739 15.426 1.00 93.50 199 TRP A C 1
ATOM 1412 O O . TRP A 1 199 ? -6.316 -3.670 15.699 1.00 93.50 199 TRP A O 1
ATOM 1422 N N . ASP A 1 200 ? -4.558 -2.865 14.550 1.00 90.81 200 ASP A N 1
ATOM 1423 C CA . ASP A 1 200 ? -4.302 -4.102 13.811 1.00 90.81 200 ASP A CA 1
ATOM 1424 C C . ASP A 1 200 ? -3.348 -5.062 14.549 1.00 90.81 200 ASP A C 1
ATOM 1426 O O . ASP A 1 200 ? -2.795 -4.770 15.617 1.00 90.81 200 ASP A O 1
ATOM 1430 N N . ILE A 1 201 ? -3.165 -6.257 13.982 1.00 90.06 201 ILE A N 1
ATOM 1431 C CA . ILE A 1 201 ? -2.280 -7.287 14.545 1.00 90.06 201 ILE A CA 1
ATOM 1432 C C . ILE A 1 201 ? -0.792 -6.902 14.498 1.00 90.06 201 ILE A C 1
ATOM 1434 O O . ILE A 1 201 ? -0.014 -7.443 15.280 1.00 90.06 201 ILE A O 1
ATOM 1438 N N . SER A 1 202 ? -0.395 -5.944 13.651 1.00 90.00 202 SER A N 1
ATOM 1439 C CA . SER A 1 202 ? 0.972 -5.403 13.608 1.00 90.00 202 SER A CA 1
ATOM 1440 C C . SER A 1 202 ? 1.232 -4.356 14.700 1.00 90.00 202 SER A C 1
ATOM 1442 O O . SER A 1 202 ? 2.384 -4.032 14.987 1.00 90.00 202 SER A O 1
ATOM 1444 N N . GLY A 1 203 ? 0.172 -3.858 15.347 1.00 90.06 203 GLY A N 1
ATOM 1445 C CA . GLY A 1 203 ? 0.250 -2.813 16.364 1.00 90.06 203 GLY A CA 1
ATOM 1446 C C . GLY A 1 203 ? 0.238 -1.395 15.791 1.00 90.06 203 GLY A C 1
ATOM 1447 O O . GLY A 1 203 ? 0.682 -0.467 16.470 1.00 90.06 203 GLY A O 1
ATOM 1448 N N . LYS A 1 204 ? -0.248 -1.212 14.557 1.00 89.81 204 LYS A N 1
ATOM 1449 C CA . LYS A 1 204 ? -0.557 0.112 14.006 1.00 89.81 204 LYS A CA 1
ATOM 1450 C C . LYS A 1 204 ? -2.027 0.444 14.259 1.00 89.81 204 LYS A C 1
ATOM 1452 O O . LYS A 1 204 ? -2.856 -0.434 14.514 1.00 89.81 204 LYS A O 1
ATOM 1457 N N . ILE A 1 205 ? -2.336 1.736 14.206 1.00 90.94 205 ILE A N 1
ATOM 1458 C CA . ILE A 1 205 ? -3.702 2.242 14.286 1.00 90.94 205 ILE A CA 1
ATOM 1459 C C . ILE A 1 205 ? -4.136 2.786 12.927 1.00 90.94 205 ILE A C 1
ATOM 1461 O O . ILE A 1 205 ? -3.366 3.468 12.256 1.00 90.94 205 ILE A O 1
ATOM 1465 N N . ASN A 1 206 ? -5.367 2.467 12.545 1.00 93.50 206 ASN A N 1
ATOM 1466 C CA . ASN A 1 206 ? -5.990 2.840 11.287 1.00 93.50 206 ASN A CA 1
ATOM 1467 C C . ASN A 1 206 ? -7.330 3.532 11.574 1.00 93.50 206 ASN A C 1
ATOM 1469 O O . ASN A 1 206 ? -8.101 3.062 12.411 1.00 93.50 206 ASN A O 1
ATOM 1473 N N . PHE A 1 207 ? -7.621 4.630 10.884 1.00 94.00 207 PHE A N 1
ATOM 1474 C CA . PHE A 1 207 ? -8.817 5.455 11.063 1.00 94.00 207 PHE A CA 1
ATOM 1475 C C . PHE A 1 207 ? -9.520 5.707 9.738 1.00 94.00 207 PHE A C 1
ATOM 1477 O O . PHE A 1 207 ? -8.855 5.939 8.734 1.00 94.00 207 PHE A O 1
ATOM 1484 N N . THR A 1 208 ? -10.851 5.751 9.743 1.00 95.06 208 THR A N 1
ATOM 1485 C CA . THR A 1 208 ? -11.638 6.214 8.590 1.00 95.06 208 THR A CA 1
ATOM 1486 C C . THR A 1 208 ? -13.021 6.727 9.019 1.00 95.06 208 THR A C 1
ATOM 1488 O O . THR A 1 208 ? -13.413 6.618 10.188 1.00 95.06 208 THR A O 1
ATOM 1491 N N . ASP A 1 209 ? -13.774 7.320 8.093 1.00 94.56 209 ASP A N 1
ATOM 1492 C CA . ASP A 1 209 ? -15.195 7.616 8.290 1.00 94.56 209 ASP A CA 1
ATOM 1493 C C . ASP A 1 209 ? -16.007 6.323 8.397 1.00 94.56 209 ASP A C 1
ATOM 1495 O O . ASP A 1 209 ? -15.811 5.391 7.623 1.00 94.56 209 ASP A O 1
ATOM 1499 N N . ALA A 1 210 ? -16.984 6.267 9.305 1.00 92.88 210 ALA A N 1
ATOM 1500 C CA . ALA A 1 210 ? -17.819 5.073 9.472 1.00 92.88 210 ALA A CA 1
ATOM 1501 C C . ALA A 1 210 ? -18.642 4.721 8.215 1.00 92.88 210 ALA A C 1
ATOM 1503 O O . ALA A 1 210 ? -19.086 3.587 8.070 1.00 92.88 210 ALA A O 1
ATOM 1504 N N . ALA A 1 211 ? -18.826 5.682 7.303 1.00 93.19 211 ALA A N 1
ATOM 1505 C CA . ALA A 1 211 ? -19.448 5.480 5.995 1.00 93.19 211 ALA A CA 1
ATOM 1506 C C . ALA A 1 211 ? -18.512 4.846 4.943 1.00 93.19 211 ALA A C 1
ATOM 1508 O O . ALA A 1 211 ? -19.014 4.310 3.958 1.00 93.19 211 ALA A O 1
ATOM 1509 N N . ASN A 1 212 ? -17.192 4.900 5.159 1.00 94.31 212 ASN A N 1
ATOM 1510 C CA . ASN A 1 212 ? -16.151 4.405 4.249 1.00 94.31 212 ASN A CA 1
ATOM 1511 C C . ASN A 1 212 ? -15.436 3.155 4.813 1.00 94.31 212 ASN A C 1
ATOM 1513 O O . ASN A 1 212 ? -14.413 2.720 4.282 1.00 94.31 212 ASN A O 1
ATOM 1517 N N . TRP A 1 213 ? -15.954 2.599 5.915 1.00 95.00 213 TRP A N 1
ATOM 1518 C CA . TRP A 1 213 ? -15.545 1.312 6.468 1.00 95.00 213 TRP A CA 1
ATOM 1519 C C . TRP A 1 213 ? -16.445 0.205 5.917 1.00 95.00 213 TRP A C 1
ATOM 1521 O O . TRP A 1 213 ? -17.659 0.208 6.142 1.00 95.00 213 TRP A O 1
ATOM 1531 N N . HIS A 1 214 ? -15.842 -0.784 5.265 1.00 94.94 214 HIS A N 1
ATOM 1532 C CA . HIS A 1 214 ? -16.524 -1.963 4.745 1.00 94.94 214 HIS A CA 1
ATOM 1533 C C . HIS A 1 214 ? -15.896 -3.224 5.347 1.00 94.94 214 HIS A C 1
ATOM 1535 O O . HIS A 1 214 ? -14.681 -3.386 5.332 1.00 94.94 214 HIS A O 1
ATOM 1541 N N . GLU A 1 215 ? -16.718 -4.126 5.887 1.00 93.44 215 GLU A N 1
ATOM 1542 C CA . GLU A 1 215 ? -16.258 -5.381 6.492 1.00 93.44 215 GLU A CA 1
ATOM 1543 C C . GLU A 1 215 ? -17.155 -6.539 6.054 1.00 93.44 215 GLU A C 1
ATOM 1545 O O . GLU A 1 215 ? -18.381 -6.463 6.179 1.00 93.44 215 GLU A O 1
ATOM 1550 N N . GLY A 1 216 ? -16.538 -7.615 5.571 1.00 94.62 216 GLY A N 1
ATOM 1551 C CA . GLY A 1 216 ? -17.215 -8.826 5.124 1.00 94.62 216 GLY A CA 1
ATOM 1552 C C . GLY A 1 216 ? -16.583 -9.419 3.869 1.00 94.62 216 GLY A C 1
ATOM 1553 O O . GLY A 1 216 ? -15.741 -8.803 3.224 1.00 94.62 216 GLY A O 1
ATOM 1554 N N . ASN A 1 217 ? -17.026 -10.626 3.526 1.00 97.75 217 ASN A N 1
ATOM 1555 C CA . ASN A 1 217 ? -16.495 -11.392 2.402 1.00 97.75 217 ASN A CA 1
ATOM 1556 C C . ASN A 1 217 ? -17.538 -11.489 1.282 1.00 97.75 217 ASN A C 1
ATOM 1558 O O . ASN A 1 217 ? -18.744 -11.527 1.562 1.00 97.75 217 ASN A O 1
ATOM 1562 N N . ASN A 1 218 ? -17.090 -11.652 0.036 1.00 98.00 218 ASN A N 1
ATOM 1563 C CA . ASN A 1 218 ? -17.936 -11.837 -1.153 1.00 98.00 218 ASN A CA 1
ATOM 1564 C C . ASN A 1 218 ? -18.968 -10.706 -1.370 1.00 98.00 218 ASN A C 1
ATOM 1566 O O . ASN A 1 218 ? -20.103 -10.957 -1.783 1.00 98.00 218 ASN A O 1
ATOM 1570 N N . GLN A 1 219 ? -18.609 -9.466 -1.029 1.00 98.12 219 GLN A N 1
ATOM 1571 C CA . GLN A 1 219 ? -19.439 -8.276 -1.217 1.00 98.12 219 GLN A CA 1
ATOM 1572 C C . GLN A 1 219 ? -19.096 -7.547 -2.520 1.00 98.12 219 GLN A C 1
ATOM 1574 O O . GLN A 1 219 ? -17.970 -7.599 -3.009 1.00 98.12 219 GLN A O 1
ATOM 1579 N N . ASN A 1 220 ? -20.071 -6.801 -3.041 1.00 98.06 220 ASN A N 1
ATOM 1580 C CA . ASN A 1 220 ? -19.853 -5.800 -4.081 1.00 98.06 220 ASN A CA 1
ATOM 1581 C C . ASN A 1 220 ? -19.782 -4.430 -3.392 1.00 98.06 220 ASN A C 1
ATOM 1583 O O . ASN A 1 220 ? -20.765 -4.001 -2.782 1.00 98.06 220 ASN A O 1
ATOM 1587 N N . ILE A 1 221 ? -18.624 -3.776 -3.441 1.00 97.19 221 ILE A N 1
ATOM 1588 C CA . ILE A 1 221 ? -18.321 -2.559 -2.681 1.00 97.19 221 ILE A CA 1
ATOM 1589 C C . ILE A 1 221 ? -18.021 -1.436 -3.669 1.00 97.19 221 ILE A C 1
ATOM 1591 O O . ILE A 1 221 ? -16.988 -1.444 -4.328 1.00 97.19 221 ILE A O 1
ATOM 1595 N N . ASP A 1 222 ? -18.908 -0.448 -3.749 1.00 95.56 222 ASP A N 1
ATOM 1596 C CA . ASP A 1 222 ? -18.660 0.771 -4.518 1.00 95.56 222 ASP A CA 1
ATOM 1597 C C . ASP A 1 222 ? -18.108 1.851 -3.579 1.00 95.56 222 ASP A C 1
ATOM 1599 O O . ASP A 1 222 ? -18.839 2.371 -2.731 1.00 95.56 222 ASP A O 1
ATOM 1603 N N . THR A 1 223 ? -16.837 2.220 -3.747 1.00 92.69 223 THR A N 1
ATOM 1604 C CA . THR A 1 223 ? -16.220 3.351 -3.038 1.00 92.69 223 THR A CA 1
ATOM 1605 C C . THR A 1 223 ? -15.903 4.508 -3.992 1.00 92.69 223 THR A C 1
ATOM 1607 O O . THR A 1 223 ? -15.885 4.375 -5.218 1.00 92.69 223 THR A O 1
ATOM 1610 N N . LYS A 1 224 ? -15.695 5.692 -3.413 1.00 89.81 224 LYS A N 1
ATOM 1611 C CA . LYS A 1 224 ? -15.212 6.902 -4.094 1.00 89.81 224 LYS A CA 1
ATOM 1612 C C . LYS A 1 224 ? -13.742 7.185 -3.777 1.00 89.81 224 LYS A C 1
ATOM 1614 O O . LYS A 1 224 ? -13.299 8.315 -3.966 1.00 89.81 224 LYS A O 1
ATOM 1619 N N . GLY A 1 225 ? -13.038 6.198 -3.228 1.00 87.06 225 GLY A N 1
ATOM 1620 C CA . GLY A 1 225 ? -11.660 6.334 -2.796 1.00 87.06 225 GLY A CA 1
ATOM 1621 C C . GLY A 1 225 ? -11.572 7.230 -1.569 1.00 87.06 225 GLY A C 1
ATOM 1622 O O . GLY A 1 225 ? -12.197 6.960 -0.539 1.00 87.06 225 GLY A O 1
ATOM 1623 N N . GLY A 1 226 ? -10.825 8.322 -1.695 1.00 90.88 226 GLY A N 1
ATOM 1624 C CA . GLY A 1 226 ? -10.744 9.363 -0.680 1.00 90.88 226 GLY A CA 1
ATOM 1625 C C . GLY A 1 226 ? -9.342 9.934 -0.519 1.00 90.88 226 GLY A C 1
ATOM 1626 O O . GLY A 1 226 ? -8.340 9.329 -0.896 1.00 90.88 226 GLY A O 1
ATOM 1627 N N . THR A 1 227 ? -9.279 11.118 0.085 1.00 91.88 227 THR A N 1
ATOM 1628 C CA . THR A 1 227 ? -8.026 11.769 0.471 1.00 91.88 227 THR A CA 1
ATOM 1629 C C . THR A 1 227 ? -7.828 11.653 1.976 1.00 91.88 227 THR A C 1
ATOM 1631 O O . THR A 1 227 ? -8.711 12.050 2.738 1.00 91.88 227 THR A O 1
ATOM 1634 N N . ALA A 1 228 ? -6.664 11.173 2.407 1.00 93.06 228 ALA A N 1
ATOM 1635 C CA . ALA A 1 228 ? -6.269 11.115 3.809 1.00 93.06 228 ALA A CA 1
ATOM 1636 C C . ALA A 1 228 ? -4.929 11.823 4.044 1.00 93.06 228 ALA A C 1
ATOM 1638 O O . ALA A 1 228 ? -4.056 11.848 3.175 1.00 93.06 228 ALA A O 1
ATOM 1639 N N . SER A 1 229 ? -4.758 12.385 5.242 1.00 93.06 229 SER A N 1
ATOM 1640 C CA . SER A 1 229 ? -3.501 12.991 5.684 1.00 93.06 229 SER A CA 1
ATOM 1641 C C . SER A 1 229 ? -3.090 12.444 7.044 1.00 93.06 229 SER A C 1
ATOM 1643 O O . SER A 1 229 ? -3.936 12.304 7.925 1.00 93.06 229 SER A O 1
ATOM 1645 N N . GLY A 1 230 ? -1.796 12.208 7.247 1.00 88.62 230 GLY A N 1
ATOM 1646 C CA . GLY A 1 230 ? -1.251 11.746 8.526 1.00 88.62 230 GLY A CA 1
ATOM 1647 C C . GLY A 1 230 ? -1.257 10.223 8.673 1.00 88.62 230 GLY A C 1
ATOM 1648 O O . GLY A 1 230 ? -2.177 9.544 8.217 1.00 88.62 230 GLY A O 1
ATOM 1649 N N . THR A 1 231 ? -0.224 9.697 9.332 1.00 89.38 231 THR A N 1
ATOM 1650 C CA . THR A 1 231 ? -0.039 8.263 9.606 1.00 89.38 231 THR A CA 1
ATOM 1651 C C . THR A 1 231 ? -1.296 7.608 10.168 1.00 89.38 231 THR A C 1
ATOM 1653 O O . THR A 1 231 ? -1.865 8.095 11.136 1.00 89.38 231 THR A O 1
ATOM 1656 N N . GLY A 1 232 ? -1.708 6.484 9.577 1.00 90.62 232 GLY A N 1
ATOM 1657 C CA . GLY A 1 232 ? -2.862 5.706 10.037 1.00 90.62 232 GLY A CA 1
ATOM 1658 C C . GLY A 1 232 ? -4.225 6.255 9.604 1.00 90.62 232 GLY A C 1
ATOM 1659 O O . GLY A 1 232 ? -5.239 5.593 9.813 1.00 90.62 232 GLY A O 1
ATOM 1660 N N . ASN A 1 233 ? -4.307 7.420 8.963 1.00 94.88 233 ASN A N 1
ATOM 1661 C CA . ASN A 1 233 ? -5.574 7.900 8.415 1.00 94.88 233 ASN A CA 1
ATOM 1662 C C . ASN A 1 233 ? -5.815 7.313 7.022 1.00 94.88 233 ASN A C 1
ATOM 1664 O O . ASN A 1 233 ? -4.928 7.342 6.171 1.00 94.88 233 ASN A O 1
ATOM 1668 N N . ASN A 1 234 ? -7.024 6.797 6.799 1.00 96.00 234 ASN A N 1
ATOM 1669 C CA . ASN A 1 234 ? -7.433 6.100 5.586 1.00 96.00 234 ASN A CA 1
ATOM 1670 C C . ASN A 1 234 ? -8.698 6.743 4.995 1.00 96.00 234 ASN A C 1
ATOM 1672 O O . ASN A 1 234 ? -9.685 6.951 5.710 1.00 96.00 234 ASN A O 1
ATOM 1676 N N . GLY A 1 235 ? -8.701 7.028 3.690 1.00 95.44 235 GLY A N 1
ATOM 1677 C CA . GLY A 1 235 ? -9.869 7.580 2.992 1.00 95.44 235 GLY A CA 1
ATOM 1678 C C . GLY A 1 235 ? -11.033 6.588 2.955 1.00 95.44 235 GLY A C 1
ATOM 1679 O O . GLY A 1 235 ? -12.151 6.946 3.324 1.00 95.44 235 GLY A O 1
ATOM 1680 N N . SER A 1 236 ? -10.738 5.331 2.617 1.00 95.88 236 SER A N 1
ATOM 1681 C CA . SER A 1 236 ? -11.613 4.161 2.777 1.00 95.88 236 SER A CA 1
ATOM 1682 C C . SER A 1 236 ? -10.833 2.976 3.353 1.00 95.88 236 SER A C 1
ATOM 1684 O O . SER A 1 236 ? -9.633 2.856 3.098 1.00 95.88 236 SER A O 1
ATOM 1686 N N . ILE A 1 237 ? -11.508 2.088 4.091 1.00 96.19 237 ILE A N 1
ATOM 1687 C CA . ILE A 1 237 ? -10.956 0.789 4.514 1.00 96.19 237 ILE A CA 1
ATOM 1688 C C . ILE A 1 237 ? -11.946 -0.316 4.148 1.00 96.19 237 ILE A C 1
ATOM 1690 O O . ILE A 1 237 ? -13.120 -0.254 4.522 1.00 96.19 237 ILE A O 1
ATOM 1694 N N . ILE A 1 238 ? -11.461 -1.339 3.450 1.00 96.88 238 ILE A N 1
ATOM 1695 C CA . ILE A 1 238 ? -12.189 -2.565 3.140 1.00 96.88 238 ILE A CA 1
ATOM 1696 C C . ILE A 1 238 ? -11.471 -3.733 3.824 1.00 96.88 238 ILE A C 1
ATOM 1698 O O . ILE A 1 238 ? -10.260 -3.869 3.690 1.00 96.88 238 ILE A O 1
ATOM 1702 N N . SER A 1 239 ? -12.205 -4.580 4.548 1.00 95.62 239 SER A N 1
ATOM 1703 C CA . SER A 1 239 ? -11.651 -5.756 5.225 1.00 95.62 239 SER A CA 1
ATOM 1704 C C . SER A 1 239 ? -12.478 -7.017 4.965 1.00 95.62 239 SER A C 1
ATOM 1706 O O . SER A 1 239 ? -13.677 -7.057 5.263 1.00 95.62 239 SER A O 1
ATOM 1708 N N . GLY A 1 240 ? -11.825 -8.056 4.446 1.00 96.38 240 GLY A N 1
ATOM 1709 C CA . GLY A 1 240 ? -12.412 -9.358 4.131 1.00 96.38 240 GLY A CA 1
ATOM 1710 C C . GLY A 1 240 ? -12.103 -9.833 2.711 1.00 96.38 240 GLY A C 1
ATOM 1711 O O . GLY A 1 240 ? -11.519 -9.109 1.906 1.00 96.38 240 GLY A O 1
ATOM 1712 N N . ASP A 1 241 ? -12.521 -11.062 2.419 1.00 98.50 241 ASP A N 1
ATOM 1713 C CA . ASP A 1 241 ? -12.012 -11.835 1.278 1.00 98.50 241 ASP A CA 1
ATOM 1714 C C . ASP A 1 241 ? -13.029 -11.969 0.132 1.00 98.50 241 ASP A C 1
ATOM 1716 O O . ASP A 1 241 ? -14.248 -12.014 0.359 1.00 98.50 241 ASP A O 1
ATOM 1720 N N . GLY A 1 242 ? -12.549 -12.121 -1.103 1.00 98.44 242 GLY A N 1
ATOM 1721 C CA . GLY A 1 242 ? -13.392 -12.409 -2.270 1.00 98.44 242 GLY A CA 1
ATOM 1722 C C . GLY A 1 242 ? -14.332 -11.270 -2.684 1.00 98.44 242 GLY A C 1
ATOM 1723 O O . GLY A 1 242 ? -15.344 -11.517 -3.342 1.00 98.44 242 GLY A O 1
ATOM 1724 N N . ASN A 1 243 ? -14.077 -10.034 -2.248 1.00 98.62 243 ASN A N 1
ATOM 1725 C CA . ASN A 1 243 ? -14.904 -8.878 -2.585 1.00 98.62 243 ASN A CA 1
ATOM 1726 C C . ASN A 1 243 ? -14.611 -8.367 -4.003 1.00 98.62 243 ASN A C 1
ATOM 1728 O O . ASN A 1 243 ? -13.507 -8.501 -4.519 1.00 98.62 243 ASN A O 1
ATOM 1732 N N . THR A 1 244 ? -15.598 -7.724 -4.622 1.00 98.69 244 THR A N 1
ATOM 1733 C CA . THR A 1 244 ? -15.416 -6.907 -5.831 1.00 98.69 244 THR A CA 1
ATOM 1734 C C . THR A 1 244 ? -15.545 -5.441 -5.434 1.00 98.69 244 THR A C 1
ATOM 1736 O O . THR A 1 244 ? -16.618 -5.004 -5.010 1.00 98.69 244 THR A O 1
ATOM 1739 N N . ILE A 1 245 ? -14.445 -4.698 -5.523 1.00 98.50 245 ILE A N 1
ATOM 1740 C CA . ILE A 1 245 ? -14.289 -3.339 -5.003 1.00 98.50 245 ILE A CA 1
ATOM 1741 C C . ILE A 1 245 ? -14.149 -2.380 -6.189 1.00 98.50 245 ILE A C 1
ATOM 1743 O O . ILE A 1 245 ? -13.094 -2.300 -6.809 1.00 98.50 245 ILE A O 1
ATOM 1747 N N . ASN A 1 246 ? -15.211 -1.633 -6.495 1.00 97.44 246 ASN A N 1
ATOM 1748 C CA . ASN A 1 246 ? -15.207 -0.608 -7.536 1.00 97.44 246 ASN A CA 1
ATOM 1749 C C . ASN A 1 246 ? -14.847 0.743 -6.912 1.00 97.44 246 ASN A C 1
ATOM 1751 O O . ASN A 1 246 ? -15.697 1.416 -6.318 1.00 97.44 246 ASN A O 1
ATOM 1755 N N . ASN A 1 247 ? -13.599 1.164 -7.065 1.00 95.56 247 ASN A N 1
ATOM 1756 C CA . ASN A 1 247 ? -13.142 2.469 -6.622 1.00 95.56 247 ASN A CA 1
ATOM 1757 C C . ASN A 1 247 ? -13.279 3.496 -7.760 1.00 95.56 247 ASN A C 1
ATOM 1759 O O . ASN A 1 247 ? -12.443 3.601 -8.656 1.00 95.56 247 ASN A O 1
ATOM 1763 N N . ASN A 1 248 ? -14.372 4.261 -7.726 1.00 93.44 248 ASN A N 1
ATOM 1764 C CA . ASN A 1 248 ? -14.765 5.198 -8.784 1.00 93.44 248 ASN A CA 1
ATOM 1765 C C . ASN A 1 248 ? -14.319 6.652 -8.538 1.00 93.44 248 ASN A C 1
ATOM 1767 O O . ASN A 1 248 ? -14.835 7.567 -9.184 1.00 93.44 248 ASN A O 1
ATOM 1771 N N . GLY A 1 249 ? -13.413 6.885 -7.588 1.00 95.19 249 GLY A N 1
ATOM 1772 C CA . GLY A 1 249 ? -12.840 8.201 -7.307 1.00 95.19 249 GLY A CA 1
ATOM 1773 C C . GLY A 1 249 ? -11.354 8.108 -6.982 1.00 95.19 249 GLY A C 1
ATOM 1774 O O . GLY A 1 249 ? -10.806 7.018 -6.844 1.00 95.19 249 GLY A O 1
ATOM 1775 N N . ASP A 1 250 ? -10.693 9.259 -6.902 1.00 97.44 250 ASP A N 1
ATOM 1776 C CA . ASP A 1 250 ? -9.256 9.309 -6.643 1.00 97.44 250 ASP A CA 1
ATOM 1777 C C . ASP A 1 250 ? -8.935 8.875 -5.204 1.00 97.44 250 ASP A C 1
ATOM 1779 O O . ASP A 1 250 ? -9.633 9.216 -4.241 1.00 97.44 250 ASP A O 1
ATOM 1783 N N . THR A 1 251 ? -7.838 8.140 -5.050 1.00 97.12 251 THR A N 1
ATOM 1784 C CA . THR A 1 251 ? -7.306 7.688 -3.763 1.00 97.12 251 THR A CA 1
ATOM 1785 C C . THR A 1 251 ? -5.988 8.385 -3.503 1.00 97.12 251 THR A C 1
ATOM 1787 O O . THR A 1 251 ? -5.011 8.181 -4.220 1.00 97.12 251 THR A O 1
ATOM 1790 N N . THR A 1 252 ? -5.959 9.247 -2.491 1.00 97.81 252 THR A N 1
ATOM 1791 C CA . THR A 1 252 ? -4.823 10.132 -2.224 1.00 97.81 252 THR A CA 1
ATOM 1792 C C . THR A 1 252 ? -4.360 10.022 -0.778 1.00 97.81 252 THR A C 1
ATOM 1794 O O . THR A 1 252 ? -5.041 10.482 0.139 1.00 97.81 252 THR A O 1
ATOM 1797 N N . GLY A 1 253 ? -3.181 9.451 -0.571 1.00 96.69 253 GLY A N 1
ATOM 1798 C CA . GLY A 1 253 ? -2.470 9.504 0.699 1.00 96.69 253 GLY A CA 1
ATOM 1799 C C . GLY A 1 253 ? -1.551 10.717 0.761 1.00 96.69 253 GLY A C 1
ATOM 1800 O O . GLY A 1 253 ? -0.824 10.983 -0.194 1.00 96.69 253 GLY A O 1
ATOM 1801 N N . THR A 1 254 ? -1.538 11.428 1.888 1.00 94.56 254 THR A N 1
ATOM 1802 C CA . THR A 1 254 ? -0.579 12.513 2.154 1.00 94.56 254 THR A CA 1
ATOM 1803 C C . THR A 1 254 ? 0.017 12.422 3.558 1.00 94.56 254 THR A C 1
ATOM 1805 O O . THR A 1 254 ? -0.652 11.980 4.492 1.00 94.56 254 THR A O 1
ATOM 1808 N N . ASN A 1 255 ? 1.260 12.869 3.755 1.00 91.94 255 ASN A N 1
ATOM 1809 C CA . ASN A 1 255 ? 1.914 12.934 5.078 1.00 91.94 255 ASN A CA 1
ATOM 1810 C C . ASN A 1 255 ? 1.827 11.623 5.910 1.00 91.94 255 ASN A C 1
ATOM 1812 O O . ASN A 1 255 ? 1.610 11.670 7.122 1.00 91.94 255 ASN A O 1
ATOM 1816 N N . GLY A 1 256 ? 1.920 10.453 5.271 1.00 91.06 256 GLY A N 1
ATOM 1817 C CA . GLY A 1 256 ? 1.773 9.134 5.902 1.00 91.06 256 GLY A CA 1
ATOM 1818 C C . GLY A 1 256 ? 0.357 8.538 5.870 1.00 91.06 256 GLY A C 1
ATOM 1819 O O . GLY A 1 256 ? 0.145 7.452 6.404 1.00 91.06 256 GLY A O 1
ATOM 1820 N N . GLY A 1 257 ? -0.622 9.242 5.296 1.00 96.00 257 GLY A N 1
ATOM 1821 C CA . GLY A 1 257 ? -1.995 8.757 5.127 1.00 96.00 257 GLY A CA 1
ATOM 1822 C C . GLY A 1 257 ? -2.159 7.835 3.916 1.00 96.00 257 GLY A C 1
ATOM 1823 O O . GLY A 1 257 ? -1.317 7.819 3.021 1.00 96.00 257 GLY A O 1
ATOM 1824 N N . THR A 1 258 ? -3.269 7.100 3.871 1.00 97.88 258 THR A N 1
ATOM 1825 C CA . THR A 1 258 ? -3.610 6.153 2.796 1.00 97.88 258 THR A CA 1
ATOM 1826 C C . THR A 1 258 ? -4.945 6.515 2.137 1.00 97.88 258 THR A C 1
ATOM 1828 O O . THR A 1 258 ? -5.924 6.798 2.824 1.00 97.88 258 THR A O 1
ATOM 1831 N N . GLY A 1 259 ? -5.031 6.520 0.807 1.00 97.69 259 GLY A N 1
ATOM 1832 C CA . GLY A 1 259 ? -6.279 6.828 0.098 1.00 97.69 259 GLY A CA 1
ATOM 1833 C C . GLY A 1 259 ? -7.332 5.724 0.246 1.00 97.69 259 GLY A C 1
ATOM 1834 O O . GLY A 1 259 ? -8.439 5.974 0.723 1.00 97.69 259 GLY A O 1
ATOM 1835 N N . THR A 1 260 ? -6.998 4.487 -0.119 1.00 97.88 260 THR A N 1
ATOM 1836 C CA . THR A 1 260 ? -7.822 3.293 0.145 1.00 97.88 260 THR A CA 1
ATOM 1837 C C . THR A 1 260 ? -6.961 2.145 0.641 1.00 97.88 260 THR A C 1
ATOM 1839 O O . THR A 1 260 ? -5.943 1.829 0.032 1.00 97.88 260 THR A O 1
ATOM 1842 N N . LYS A 1 261 ? -7.391 1.517 1.736 1.00 97.69 261 LYS A N 1
ATOM 1843 C CA . LYS A 1 261 ? -6.781 0.305 2.280 1.00 97.69 261 LYS A CA 1
ATOM 1844 C C . LYS A 1 261 ? -7.686 -0.903 2.053 1.00 97.69 261 LYS A C 1
ATOM 1846 O O . LYS A 1 261 ? -8.891 -0.812 2.304 1.00 97.69 261 LYS A O 1
ATOM 1851 N N . VAL A 1 262 ? -7.113 -2.012 1.592 1.00 98.12 262 VAL A N 1
ATOM 1852 C CA . VAL A 1 262 ? -7.797 -3.301 1.431 1.00 98.12 262 VAL A CA 1
ATOM 1853 C C . VAL A 1 262 ? -7.014 -4.381 2.174 1.00 98.12 262 VAL A C 1
ATOM 1855 O O . VAL A 1 262 ? -5.867 -4.652 1.832 1.00 98.12 262 VAL A O 1
ATOM 1858 N N . ASP A 1 263 ? -7.654 -5.003 3.162 1.00 96.56 263 ASP A N 1
ATOM 1859 C CA . ASP A 1 263 ? -7.073 -6.066 3.986 1.00 96.56 263 ASP A CA 1
ATOM 1860 C C . ASP A 1 263 ? -7.862 -7.371 3.769 1.00 96.56 263 ASP A C 1
ATOM 1862 O O . ASP A 1 263 ? -8.960 -7.532 4.319 1.00 96.56 263 ASP A O 1
ATOM 1866 N N . GLY A 1 264 ? -7.329 -8.301 2.971 1.00 97.31 264 GLY A N 1
ATOM 1867 C CA . GLY A 1 264 ? -7.982 -9.584 2.675 1.00 97.31 264 GLY A CA 1
ATOM 1868 C C . GLY A 1 264 ? -7.481 -10.284 1.407 1.00 97.31 264 GLY A C 1
ATOM 1869 O O . GLY A 1 264 ? -6.793 -9.689 0.575 1.00 97.31 264 GLY A O 1
ATOM 1870 N N . ASP A 1 265 ? -7.854 -11.554 1.260 1.00 98.69 265 ASP A N 1
ATOM 1871 C CA . ASP A 1 265 ? -7.430 -12.412 0.144 1.00 98.69 265 ASP A CA 1
ATOM 1872 C C . ASP A 1 265 ? -8.469 -12.458 -1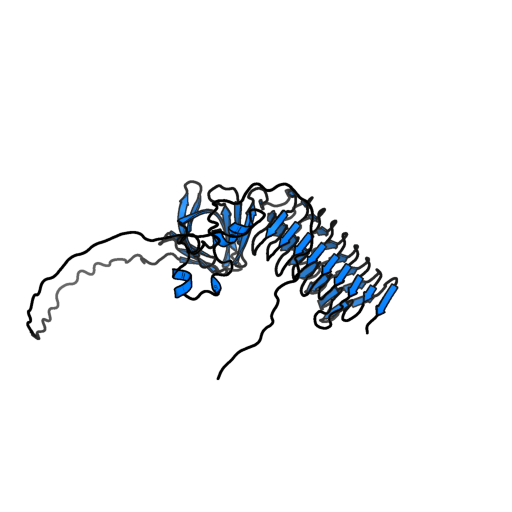.006 1.00 98.69 265 ASP A C 1
ATOM 1874 O O . ASP A 1 265 ? -9.660 -12.195 -0.815 1.00 98.69 265 ASP A O 1
ATOM 1878 N N . ASP A 1 266 ? -8.030 -12.841 -2.209 1.00 98.81 266 ASP A N 1
ATOM 1879 C CA . ASP A 1 266 ? -8.863 -13.143 -3.389 1.00 98.81 266 ASP A CA 1
ATOM 1880 C C . ASP A 1 266 ? -9.824 -12.008 -3.850 1.00 98.81 266 ASP A C 1
ATOM 1882 O O . ASP A 1 266 ? -10.849 -12.271 -4.487 1.00 98.81 266 ASP A O 1
ATOM 1886 N N . ASN A 1 267 ? -9.549 -10.734 -3.534 1.00 98.81 267 ASN A N 1
ATOM 1887 C CA . ASN A 1 267 ? -10.393 -9.601 -3.941 1.00 98.81 267 ASN A CA 1
ATOM 1888 C C . ASN A 1 267 ? -10.103 -9.132 -5.378 1.00 98.81 267 ASN A C 1
ATOM 1890 O O . ASN A 1 267 ? -8.961 -9.116 -5.829 1.00 98.81 267 ASN A O 1
ATOM 1894 N N . ILE A 1 268 ? -11.134 -8.636 -6.063 1.00 98.88 268 ILE A N 1
ATOM 1895 C CA . ILE A 1 268 ? -11.019 -7.884 -7.321 1.00 98.88 268 ILE A CA 1
ATOM 1896 C C . ILE A 1 268 ? -11.117 -6.393 -6.982 1.00 98.88 268 ILE A C 1
ATOM 1898 O O . ILE A 1 268 ? -12.112 -5.963 -6.396 1.00 98.88 268 ILE A O 1
ATOM 1902 N N . ILE A 1 269 ? -10.099 -5.604 -7.328 1.00 98.75 269 ILE A N 1
ATOM 1903 C CA . ILE A 1 269 ? -9.958 -4.193 -6.935 1.00 98.75 269 ILE A CA 1
ATOM 1904 C C . ILE A 1 269 ? -9.840 -3.327 -8.196 1.00 98.75 269 ILE A C 1
ATOM 1906 O O . ILE A 1 269 ? -8.769 -3.213 -8.787 1.00 98.75 269 ILE A O 1
ATOM 1910 N N . ASP A 1 270 ? -10.942 -2.699 -8.605 1.00 98.44 270 ASP A N 1
ATOM 1911 C CA . ASP A 1 270 ? -11.022 -1.832 -9.784 1.00 98.44 270 ASP A CA 1
ATOM 1912 C C . ASP A 1 270 ? -10.822 -0.355 -9.403 1.00 98.44 270 ASP A C 1
ATOM 1914 O O . ASP A 1 270 ? -11.772 0.364 -9.080 1.00 98.44 270 ASP A O 1
ATOM 1918 N N . ASN A 1 271 ? -9.573 0.117 -9.469 1.00 97.94 271 ASN A N 1
ATOM 1919 C CA . ASN A 1 271 ? -9.196 1.519 -9.268 1.00 97.94 271 ASN A CA 1
ATOM 1920 C C . ASN A 1 271 ? -9.401 2.318 -10.563 1.00 97.94 271 ASN A C 1
ATOM 1922 O O . ASN A 1 271 ? -8.517 2.410 -11.419 1.00 97.94 271 ASN A O 1
ATOM 1926 N N . ASN A 1 272 ? -10.599 2.887 -10.711 1.00 96.75 272 ASN A N 1
ATOM 1927 C CA . ASN A 1 272 ? -10.996 3.712 -11.855 1.00 96.75 272 ASN A CA 1
ATOM 1928 C C . ASN A 1 272 ? -10.603 5.191 -11.702 1.00 96.75 272 ASN A C 1
ATOM 1930 O O . ASN A 1 272 ? -10.509 5.894 -12.708 1.00 96.75 272 ASN A O 1
ATOM 1934 N N . GLY A 1 273 ? -10.397 5.662 -10.468 1.00 96.62 273 GLY A N 1
ATOM 1935 C CA . GLY A 1 273 ? -9.726 6.933 -10.182 1.00 96.62 273 GLY A CA 1
ATOM 1936 C C . GLY A 1 273 ? -8.208 6.775 -10.073 1.00 96.62 273 GLY A C 1
ATOM 1937 O O . GLY A 1 273 ? -7.677 5.665 -10.133 1.00 96.62 273 GLY A O 1
ATOM 1938 N N . ASN A 1 274 ? -7.504 7.892 -9.908 1.00 98.00 274 ASN A N 1
ATOM 1939 C CA . ASN A 1 274 ? -6.050 7.900 -9.772 1.00 98.00 274 ASN A CA 1
ATOM 1940 C C . ASN A 1 274 ? -5.618 7.462 -8.365 1.00 98.00 274 ASN A C 1
ATOM 1942 O O . ASN A 1 274 ? -6.158 7.935 -7.363 1.00 98.00 274 ASN A O 1
ATOM 1946 N N . ASN A 1 275 ? -4.572 6.641 -8.286 1.00 98.38 275 ASN A N 1
ATOM 1947 C CA . ASN A 1 275 ? -3.882 6.306 -7.045 1.00 98.38 275 ASN A CA 1
ATOM 1948 C C . ASN A 1 275 ? -2.719 7.286 -6.849 1.00 98.38 275 ASN A C 1
ATOM 1950 O O . ASN A 1 275 ? -1.867 7.406 -7.723 1.00 98.38 275 ASN A O 1
ATOM 1954 N N . THR A 1 276 ? -2.672 8.023 -5.740 1.00 98.69 276 THR A N 1
ATOM 1955 C CA . THR A 1 276 ? -1.637 9.037 -5.473 1.00 98.69 276 THR A CA 1
ATOM 1956 C C . THR A 1 276 ? -1.105 8.936 -4.045 1.00 98.69 276 THR A C 1
ATOM 1958 O O . THR A 1 276 ? -1.864 9.105 -3.095 1.00 98.69 276 THR A O 1
ATOM 1961 N N . GLY A 1 277 ? 0.199 8.725 -3.873 1.00 98.62 277 GLY A N 1
ATOM 1962 C CA . GLY A 1 277 ? 0.876 8.895 -2.583 1.00 98.62 277 GLY A CA 1
ATOM 1963 C C . GLY A 1 277 ? 1.8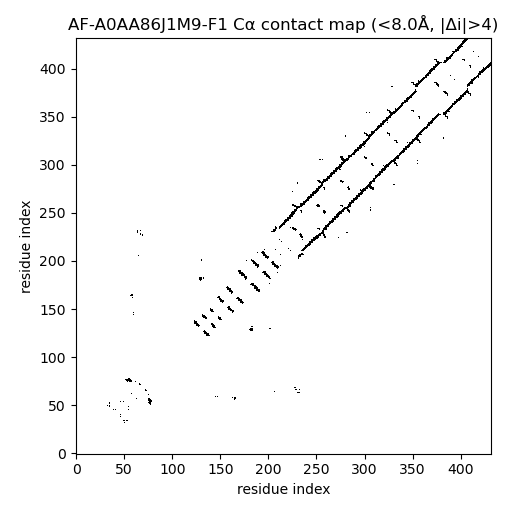13 10.097 -2.612 1.00 98.62 277 GLY A C 1
ATOM 1964 O O . GLY A 1 277 ? 2.772 10.089 -3.380 1.00 98.62 277 GLY A O 1
ATOM 1965 N N . ASP A 1 278 ? 1.571 11.103 -1.769 1.00 97.31 278 ASP A N 1
ATOM 1966 C CA . ASP A 1 278 ? 2.381 12.327 -1.694 1.00 97.31 278 ASP A CA 1
ATOM 1967 C C . ASP A 1 278 ? 2.974 12.561 -0.290 1.00 97.31 278 ASP A C 1
ATOM 1969 O O . ASP A 1 278 ? 2.287 12.947 0.659 1.00 97.31 278 ASP A O 1
ATOM 1973 N N . GLY A 1 279 ? 4.280 12.342 -0.157 1.00 96.25 279 GLY A N 1
ATOM 1974 C CA . GLY A 1 279 ? 5.016 12.453 1.104 1.00 96.25 279 GLY A CA 1
ATOM 1975 C C . GLY A 1 279 ? 5.341 11.097 1.735 1.00 96.25 279 GLY A C 1
ATOM 1976 O O . GLY A 1 279 ? 4.584 10.136 1.589 1.00 96.25 279 GLY A O 1
ATOM 1977 N N . GLU A 1 280 ? 6.455 11.039 2.468 1.00 95.38 280 GLU A N 1
ATOM 1978 C CA . GLU A 1 280 ? 6.999 9.827 3.102 1.00 95.38 280 GLU A CA 1
ATOM 1979 C C . GLU A 1 280 ? 5.936 8.975 3.822 1.00 95.38 280 GLU A C 1
ATOM 1981 O O . GLU A 1 280 ? 5.178 9.461 4.665 1.00 95.38 280 GLU A O 1
ATOM 1986 N N . GLY A 1 281 ? 5.889 7.686 3.473 1.00 93.88 281 GLY A N 1
ATOM 1987 C CA . GLY A 1 281 ? 4.988 6.701 4.078 1.00 93.88 281 GLY A CA 1
ATOM 1988 C C . GLY A 1 281 ? 3.516 6.812 3.665 1.00 93.88 281 GLY A C 1
ATOM 1989 O O . GLY A 1 281 ? 2.693 6.089 4.219 1.00 93.88 281 GLY A O 1
ATOM 1990 N N . SER A 1 282 ? 3.166 7.705 2.734 1.00 98.12 282 SER A N 1
ATOM 1991 C CA . SER A 1 282 ? 1.798 7.817 2.208 1.00 98.12 282 SER A CA 1
ATOM 1992 C C . SER A 1 282 ? 1.529 6.778 1.122 1.00 98.12 282 SER A C 1
ATOM 1994 O O . SER A 1 282 ? 2.426 6.497 0.330 1.00 98.12 282 SER A O 1
ATOM 1996 N N . ALA A 1 283 ? 0.293 6.290 1.012 1.00 98.62 283 ALA A N 1
ATOM 1997 C CA . ALA A 1 283 ? -0.134 5.394 -0.065 1.00 98.62 283 ALA A CA 1
ATOM 1998 C C . ALA A 1 283 ? -1.376 5.930 -0.799 1.00 98.62 283 ALA A C 1
ATOM 2000 O O . ALA A 1 283 ? -2.313 6.413 -0.166 1.00 98.62 283 ALA A O 1
ATOM 2001 N N . GLY A 1 284 ? -1.434 5.822 -2.126 1.00 98.44 284 GLY A N 1
ATOM 2002 C CA . GLY A 1 284 ? -2.692 5.991 -2.859 1.00 98.44 284 GLY A CA 1
ATOM 2003 C C . GLY A 1 284 ? -3.639 4.847 -2.516 1.00 98.44 284 GLY A C 1
ATOM 2004 O O . GLY A 1 284 ? -4.622 5.047 -1.803 1.00 98.44 284 GLY A O 1
ATOM 2005 N N . THR A 1 285 ? -3.274 3.641 -2.943 1.00 98.62 285 THR A N 1
ATOM 2006 C CA . THR A 1 285 ? -3.933 2.389 -2.550 1.00 98.62 285 THR A CA 1
ATOM 2007 C C . THR A 1 285 ? -2.934 1.458 -1.860 1.00 98.62 285 THR A C 1
ATOM 2009 O O . THR A 1 285 ? -1.802 1.316 -2.320 1.00 98.62 285 THR A O 1
ATOM 2012 N N . ASP A 1 286 ? -3.347 0.840 -0.755 1.00 98.50 286 ASP A N 1
ATOM 2013 C CA . ASP A 1 286 ? -2.567 -0.106 0.054 1.00 98.50 286 ASP A CA 1
ATOM 2014 C C . ASP A 1 286 ? -3.334 -1.431 0.166 1.00 98.50 286 ASP A C 1
ATOM 2016 O O . ASP A 1 286 ? -4.458 -1.446 0.671 1.00 98.50 286 ASP A O 1
ATOM 2020 N N . VAL A 1 287 ? -2.75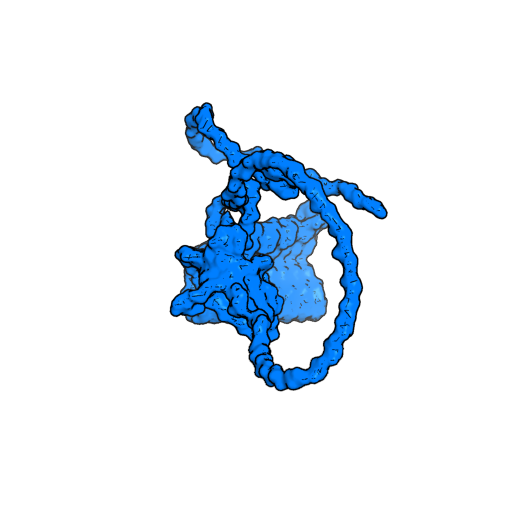9 -2.529 -0.329 1.00 98.69 287 VAL A N 1
ATOM 2021 C CA . VAL A 1 287 ? -3.389 -3.859 -0.322 1.00 98.69 287 VAL A CA 1
ATOM 2022 C C . VAL A 1 287 ? -2.522 -4.843 0.457 1.00 98.69 287 VAL A C 1
ATOM 2024 O O . VAL A 1 287 ? -1.417 -5.167 0.023 1.00 98.69 287 VAL A O 1
ATOM 2027 N N . ASP A 1 288 ? -3.040 -5.346 1.575 1.00 97.88 288 ASP A N 1
ATOM 2028 C CA . ASP A 1 288 ? -2.411 -6.405 2.367 1.00 97.88 288 ASP A CA 1
ATOM 2029 C C . ASP A 1 288 ? -3.214 -7.708 2.161 1.00 97.88 288 ASP A C 1
ATOM 2031 O O . ASP A 1 288 ? -4.329 -7.853 2.673 1.00 97.88 288 ASP A O 1
ATOM 2035 N N . GLY A 1 289 ? -2.667 -8.661 1.396 1.00 98.31 289 GLY A N 1
ATOM 2036 C CA . GLY A 1 289 ? -3.361 -9.912 1.061 1.00 98.31 289 GLY A CA 1
ATOM 2037 C C . GLY A 1 289 ? -2.815 -10.661 -0.159 1.00 98.31 289 GLY A C 1
ATOM 2038 O O . GLY A 1 289 ? -1.959 -10.171 -0.897 1.00 98.31 289 GLY A O 1
ATOM 2039 N N . ASN A 1 290 ? -3.307 -11.880 -0.369 1.00 98.75 290 ASN A N 1
ATOM 2040 C CA . ASN A 1 290 ? -2.872 -12.814 -1.409 1.00 98.75 290 ASN A CA 1
ATOM 2041 C C . ASN A 1 290 ? -3.954 -13.003 -2.483 1.00 98.75 290 ASN A C 1
ATOM 2043 O O . ASN A 1 290 ? -5.144 -12.906 -2.195 1.00 98.75 290 ASN A O 1
ATOM 2047 N N . GLY A 1 291 ? -3.547 -13.349 -3.706 1.00 98.75 291 GLY A N 1
ATOM 2048 C CA . GLY A 1 291 ? -4.478 -13.736 -4.777 1.00 98.75 291 GLY A CA 1
ATOM 2049 C C . GLY A 1 291 ? -5.410 -12.627 -5.282 1.00 98.75 291 GLY A C 1
ATOM 2050 O O . GLY A 1 291 ? -6.352 -12.921 -6.012 1.00 98.75 291 GLY A O 1
ATOM 2051 N N . ASN A 1 292 ? -5.176 -11.366 -4.909 1.00 98.94 292 ASN A N 1
ATOM 2052 C CA . ASN A 1 292 ? -5.995 -10.237 -5.341 1.00 98.94 292 ASN A CA 1
ATOM 2053 C C . ASN A 1 292 ? -5.701 -9.862 -6.805 1.00 98.94 292 ASN A C 1
ATOM 2055 O O . ASN A 1 292 ? -4.540 -9.805 -7.216 1.00 98.94 292 ASN A O 1
ATOM 2059 N N . ASP A 1 293 ? -6.744 -9.517 -7.559 1.00 98.94 293 ASP A N 1
ATOM 2060 C CA . ASP A 1 293 ? -6.661 -8.952 -8.909 1.00 98.94 293 ASP A CA 1
ATOM 2061 C C . ASP A 1 293 ? -6.867 -7.425 -8.835 1.00 98.94 293 ASP A C 1
ATOM 2063 O O . ASP A 1 293 ? -7.982 -6.931 -8.662 1.00 98.94 293 ASP A O 1
ATOM 2067 N N . ILE A 1 294 ? -5.779 -6.661 -8.952 1.00 98.88 294 ILE A N 1
ATOM 2068 C CA . ILE A 1 294 ? -5.731 -5.202 -8.784 1.00 98.88 294 ILE A CA 1
ATOM 2069 C C . ILE A 1 294 ? -5.649 -4.524 -10.155 1.00 98.88 294 ILE A C 1
ATOM 2071 O O . ILE A 1 294 ? -4.617 -4.553 -10.825 1.00 98.88 294 ILE A O 1
ATOM 2075 N N . ASN A 1 295 ? -6.728 -3.863 -10.565 1.00 98.62 295 ASN A N 1
ATOM 2076 C CA . ASN A 1 295 ? -6.847 -3.130 -11.821 1.00 98.62 295 ASN A CA 1
ATOM 2077 C C . ASN A 1 295 ? -6.669 -1.622 -11.594 1.00 98.62 295 ASN A C 1
ATOM 2079 O O . ASN A 1 295 ? -7.626 -0.903 -11.308 1.00 98.62 295 ASN A O 1
ATOM 2083 N N . ASN A 1 296 ? -5.457 -1.119 -11.807 1.00 98.38 296 ASN A N 1
ATOM 2084 C CA . ASN A 1 296 ? -5.166 0.313 -11.805 1.00 98.38 296 ASN A CA 1
ATOM 2085 C C . ASN A 1 296 ? -5.479 0.913 -13.181 1.00 98.38 296 ASN A C 1
ATOM 2087 O O . ASN A 1 296 ? -4.617 1.012 -14.059 1.00 98.38 296 ASN A O 1
ATOM 2091 N N . ASN A 1 297 ? -6.750 1.265 -13.380 1.00 98.00 297 ASN A N 1
ATOM 2092 C CA . ASN A 1 297 ? -7.251 1.869 -14.614 1.00 98.00 297 ASN A CA 1
ATOM 2093 C C . ASN A 1 297 ? -6.967 3.385 -14.665 1.00 98.00 297 ASN A C 1
ATOM 2095 O O . ASN A 1 297 ? -6.759 3.915 -15.756 1.00 98.00 297 ASN A O 1
ATOM 2099 N N . GLY A 1 298 ? -6.941 4.062 -13.511 1.00 97.62 298 GLY A N 1
ATOM 2100 C CA . GLY A 1 298 ? -6.410 5.423 -13.360 1.00 97.62 298 GLY A CA 1
ATOM 2101 C C . GLY A 1 298 ? -4.887 5.460 -13.177 1.00 97.62 298 GLY A C 1
ATOM 2102 O O . GLY A 1 298 ? -4.238 4.424 -13.013 1.00 97.62 298 GLY A O 1
ATOM 2103 N N . ASP A 1 299 ? -4.311 6.664 -13.204 1.00 98.44 299 ASP A N 1
ATOM 2104 C CA . ASP A 1 299 ? -2.867 6.870 -13.054 1.00 98.44 299 ASP A CA 1
ATOM 2105 C C . ASP A 1 299 ? -2.393 6.476 -11.649 1.00 98.44 299 ASP A C 1
ATOM 2107 O O . ASP A 1 299 ? -3.060 6.729 -10.645 1.00 98.44 299 ASP A O 1
ATOM 2111 N N . ASN A 1 300 ? -1.209 5.878 -11.578 1.00 98.12 300 ASN A N 1
ATOM 2112 C CA . ASN A 1 300 ? -0.567 5.411 -10.362 1.00 98.12 300 ASN A CA 1
ATOM 2113 C C . ASN A 1 300 ? 0.660 6.291 -10.064 1.00 98.12 300 ASN A C 1
ATOM 2115 O O . ASN A 1 300 ? 1.717 6.133 -10.676 1.00 98.12 300 ASN A O 1
ATOM 2119 N N . THR A 1 301 ? 0.495 7.266 -9.170 1.00 98.75 301 THR A N 1
ATOM 2120 C CA . THR A 1 301 ? 1.415 8.394 -8.962 1.00 98.75 301 THR A CA 1
ATOM 2121 C C . THR A 1 301 ? 2.026 8.394 -7.561 1.00 98.75 301 THR A C 1
ATOM 2123 O O . THR A 1 301 ? 1.338 8.207 -6.560 1.00 98.75 301 THR A O 1
ATOM 2126 N N . ALA A 1 302 ? 3.322 8.671 -7.475 1.00 98.75 302 ALA A N 1
ATOM 2127 C CA . ALA A 1 302 ? 4.070 8.803 -6.235 1.00 98.75 302 ALA A CA 1
ATOM 2128 C C . ALA A 1 302 ? 4.944 10.060 -6.256 1.00 98.75 302 ALA A C 1
ATOM 2130 O O . ALA A 1 302 ? 5.749 10.244 -7.173 1.00 98.75 302 ALA A O 1
ATOM 2131 N N . THR A 1 303 ? 4.820 10.898 -5.227 1.00 98.25 303 THR A N 1
ATOM 2132 C CA . THR A 1 303 ? 5.611 12.122 -5.047 1.00 98.25 303 THR A CA 1
ATOM 2133 C C . THR A 1 303 ? 6.164 12.245 -3.629 1.00 98.25 303 THR A C 1
ATOM 2135 O 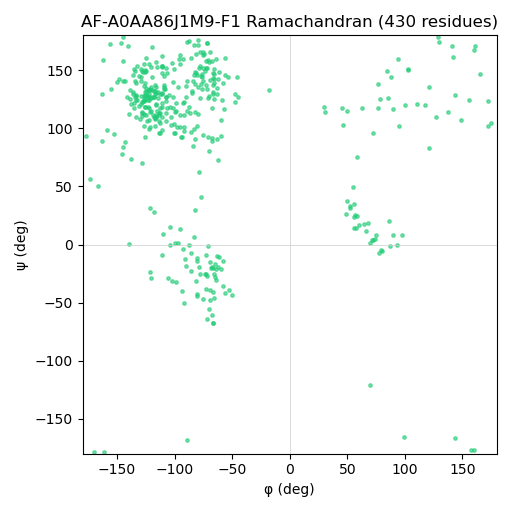O . THR A 1 303 ? 5.607 11.709 -2.672 1.00 98.25 303 THR A O 1
ATOM 2138 N N . ASN A 1 304 ? 7.280 12.966 -3.480 1.00 96.25 304 ASN A N 1
ATOM 2139 C CA . ASN A 1 304 ? 7.879 13.326 -2.186 1.00 96.25 304 ASN A CA 1
ATOM 2140 C C . ASN A 1 304 ? 8.126 12.145 -1.209 1.00 96.25 304 ASN A C 1
ATOM 2142 O O . ASN A 1 304 ? 8.048 12.330 0.006 1.00 96.25 304 ASN A O 1
ATOM 2146 N N . GLY A 1 305 ? 8.414 10.938 -1.713 1.00 95.94 305 GLY A N 1
ATOM 2147 C CA . GLY A 1 305 ? 8.616 9.739 -0.885 1.00 95.94 305 GLY A CA 1
ATOM 2148 C C . GLY A 1 305 ? 7.348 8.921 -0.596 1.00 95.94 305 GLY A C 1
ATOM 2149 O O . GLY A 1 305 ? 7.383 8.015 0.237 1.00 95.94 305 GLY A O 1
ATOM 2150 N N . GLY A 1 306 ? 6.224 9.248 -1.237 1.00 98.50 306 GLY A N 1
ATOM 2151 C CA . GLY A 1 306 ? 4.990 8.463 -1.166 1.00 98.50 306 GLY A CA 1
ATOM 2152 C C . GLY A 1 306 ? 5.004 7.231 -2.076 1.00 98.50 306 GLY A C 1
ATOM 2153 O O . GLY A 1 306 ? 5.938 7.006 -2.847 1.00 98.50 306 GLY A O 1
ATOM 2154 N N . THR A 1 307 ? 3.946 6.425 -1.992 1.00 98.88 307 THR A N 1
ATOM 2155 C CA . THR A 1 307 ? 3.713 5.248 -2.838 1.00 98.88 307 THR A CA 1
ATOM 2156 C C . THR A 1 307 ? 2.369 5.350 -3.559 1.00 98.88 307 THR A C 1
ATOM 2158 O O . THR A 1 307 ? 1.361 5.678 -2.939 1.00 98.88 307 THR A O 1
ATOM 2161 N N . GLY A 1 308 ? 2.318 5.076 -4.862 1.00 98.69 308 GLY A N 1
ATOM 2162 C CA . GLY A 1 308 ? 1.062 5.139 -5.620 1.00 98.69 308 GLY A CA 1
ATOM 2163 C C . GLY A 1 308 ? 0.138 3.975 -5.261 1.00 98.69 308 GLY A C 1
ATOM 2164 O O . GLY A 1 308 ? -0.918 4.166 -4.658 1.00 98.69 308 GLY A O 1
ATOM 2165 N N . THR A 1 309 ? 0.588 2.759 -5.563 1.00 98.81 309 THR A N 1
ATOM 2166 C CA . THR A 1 309 ? -0.048 1.497 -5.173 1.00 98.81 309 THR A CA 1
ATOM 2167 C C . THR A 1 309 ? 0.981 0.632 -4.466 1.00 98.81 309 THR A C 1
ATOM 2169 O O . THR A 1 309 ? 2.038 0.341 -5.031 1.00 98.81 309 THR A O 1
ATOM 2172 N N . LYS A 1 310 ? 0.661 0.223 -3.240 1.00 98.81 310 LYS A N 1
ATOM 2173 C CA . LYS A 1 310 ? 1.441 -0.702 -2.422 1.00 98.81 310 LYS A CA 1
ATOM 2174 C C . LYS A 1 310 ? 0.691 -2.030 -2.316 1.00 98.81 310 LYS A C 1
ATOM 2176 O O . LYS A 1 310 ? -0.514 -2.028 -2.075 1.00 98.81 310 LYS A O 1
ATOM 2181 N N . VAL A 1 311 ? 1.399 -3.147 -2.477 1.00 98.88 311 VAL A N 1
ATOM 2182 C CA . VAL A 1 311 ? 0.840 -4.501 -2.347 1.00 98.88 311 VAL A CA 1
ATOM 2183 C C . VAL A 1 311 ? 1.786 -5.372 -1.525 1.00 98.88 311 VAL A C 1
ATOM 2185 O O . VAL A 1 311 ? 2.907 -5.624 -1.960 1.00 98.88 311 VAL A O 1
ATOM 2188 N N . ASP A 1 312 ? 1.340 -5.859 -0.368 1.00 98.62 312 ASP A N 1
ATOM 2189 C CA . ASP A 1 312 ? 2.079 -6.826 0.451 1.00 98.62 312 ASP A CA 1
ATOM 2190 C C . ASP A 1 312 ? 1.324 -8.171 0.483 1.00 98.62 312 ASP A C 1
ATOM 2192 O O . ASP A 1 312 ? 0.302 -8.328 1.154 1.00 98.62 312 ASP A O 1
ATOM 2196 N N . GLY A 1 313 ? 1.843 -9.169 -0.236 1.00 98.62 313 GLY A N 1
ATOM 2197 C CA . GLY A 1 313 ? 1.312 -10.532 -0.268 1.00 98.62 313 GLY A CA 1
ATOM 2198 C C . GLY A 1 313 ? 1.701 -11.311 -1.526 1.00 98.62 313 GLY A C 1
ATOM 2199 O O . GLY A 1 313 ? 2.483 -10.846 -2.355 1.00 98.62 313 GLY A O 1
ATOM 2200 N N . ASN A 1 314 ? 1.193 -12.537 -1.655 1.00 98.88 314 ASN A N 1
ATOM 2201 C CA . ASN A 1 314 ? 1.652 -13.490 -2.670 1.00 98.88 314 ASN A CA 1
ATOM 2202 C C . ASN A 1 314 ? 0.605 -13.745 -3.758 1.00 98.88 314 ASN A C 1
ATOM 2204 O O . ASN A 1 314 ? -0.592 -13.815 -3.484 1.00 98.88 314 ASN A O 1
ATOM 2208 N N . GLY A 1 315 ? 1.068 -14.005 -4.981 1.00 98.81 315 GLY A N 1
ATOM 2209 C CA . GLY A 1 315 ? 0.211 -14.459 -6.080 1.00 98.81 315 GLY A CA 1
ATOM 2210 C C . GLY A 1 315 ? -0.845 -13.453 -6.547 1.00 98.81 315 GLY A C 1
ATOM 2211 O O . GLY A 1 315 ? -1.799 -13.868 -7.194 1.00 98.81 315 GLY A O 1
ATOM 2212 N N . ASN A 1 316 ? -0.698 -12.167 -6.221 1.00 98.94 316 ASN A N 1
ATOM 2213 C CA . ASN A 1 316 ? -1.580 -11.104 -6.697 1.00 98.94 316 ASN A CA 1
ATOM 2214 C C . ASN A 1 316 ? -1.309 -10.794 -8.183 1.00 98.94 316 ASN A C 1
ATOM 2216 O O . ASN A 1 316 ? -0.162 -10.872 -8.645 1.00 98.94 316 ASN A O 1
ATOM 2220 N N . THR A 1 317 ? -2.339 -10.373 -8.915 1.00 98.94 317 THR A N 1
ATOM 2221 C CA . THR A 1 317 ? -2.222 -9.785 -10.258 1.00 98.94 317 THR A CA 1
ATOM 2222 C C . THR A 1 317 ? -2.346 -8.268 -10.142 1.00 98.94 317 THR A C 1
ATOM 2224 O O . THR A 1 317 ? -3.310 -7.776 -9.568 1.00 98.94 317 THR A O 1
ATOM 2227 N N . ILE A 1 318 ? -1.397 -7.503 -10.683 1.00 98.94 318 ILE A N 1
ATOM 2228 C CA . ILE A 1 318 ? -1.408 -6.035 -10.661 1.00 98.94 318 ILE A CA 1
ATOM 2229 C C . ILE A 1 318 ? -1.379 -5.517 -12.100 1.00 98.94 318 ILE A C 1
ATOM 2231 O O . ILE A 1 318 ? -0.325 -5.463 -12.733 1.00 98.94 318 ILE A O 1
ATOM 2235 N N . ASP A 1 319 ? -2.537 -5.109 -12.610 1.00 98.81 319 ASP A N 1
ATOM 2236 C CA . ASP A 1 319 ? -2.725 -4.537 -13.942 1.00 98.81 319 ASP A CA 1
ATOM 2237 C C . ASP A 1 319 ? -2.660 -3.004 -13.885 1.00 98.81 319 ASP A C 1
ATOM 2239 O O . ASP A 1 319 ? -3.673 -2.321 -13.703 1.00 98.81 319 ASP A O 1
ATOM 2243 N N . ASN A 1 320 ? -1.465 -2.450 -14.098 1.00 98.44 320 ASN A N 1
ATOM 2244 C CA . ASN A 1 320 ? -1.250 -1.012 -14.243 1.00 98.44 320 ASN A CA 1
ATOM 2245 C C . ASN A 1 320 ? -1.550 -0.577 -15.689 1.00 98.44 320 ASN A C 1
ATOM 2247 O O . ASN A 1 320 ? -0.730 -0.760 -16.598 1.00 98.44 320 ASN A O 1
ATOM 2251 N N . LYS A 1 321 ? -2.748 -0.023 -15.908 1.00 98.00 321 LYS A N 1
ATOM 2252 C CA . LYS A 1 321 ? -3.239 0.450 -17.215 1.00 98.00 321 LYS A CA 1
ATOM 2253 C C . LYS A 1 321 ? -3.159 1.970 -17.368 1.00 98.00 321 LYS A C 1
ATOM 2255 O O . LYS A 1 321 ? -2.929 2.442 -18.479 1.00 98.00 321 LYS A O 1
ATOM 2260 N N . GLY A 1 322 ? -3.312 2.718 -16.274 1.00 97.88 322 GLY A N 1
ATOM 2261 C CA . GLY A 1 322 ? -2.928 4.131 -16.213 1.00 97.88 322 GLY A CA 1
ATOM 2262 C C . GLY A 1 322 ? -1.407 4.322 -16.185 1.00 97.88 322 GLY A C 1
ATOM 2263 O O . GLY A 1 322 ? -0.643 3.356 -16.092 1.00 97.88 322 GLY A O 1
ATOM 2264 N N . ASN A 1 323 ? -0.957 5.573 -16.266 1.00 98.50 323 ASN A N 1
ATOM 2265 C CA . ASN A 1 323 ? 0.464 5.922 -16.220 1.00 98.50 323 ASN A CA 1
ATOM 2266 C C . ASN A 1 323 ? 1.065 5.592 -14.847 1.00 98.50 323 ASN A C 1
ATOM 2268 O O . ASN A 1 323 ? 0.401 5.728 -13.823 1.00 98.50 323 ASN A O 1
ATOM 2272 N N . ILE A 1 324 ? 2.338 5.207 -14.811 1.00 98.81 324 ILE A N 1
ATOM 2273 C CA . ILE A 1 324 ? 3.047 4.786 -13.597 1.00 98.81 324 ILE A CA 1
ATOM 2274 C C . ILE A 1 324 ? 4.135 5.827 -13.307 1.00 98.81 324 ILE A C 1
ATOM 2276 O O . ILE A 1 324 ? 5.209 5.794 -13.903 1.00 98.81 324 ILE A O 1
ATOM 2280 N N . ILE A 1 325 ? 3.850 6.795 -12.437 1.00 98.88 325 ILE A N 1
ATOM 2281 C CA . ILE A 1 325 ? 4.629 8.036 -12.303 1.00 98.88 325 ILE A CA 1
ATOM 2282 C C . ILE A 1 325 ? 5.267 8.115 -10.916 1.00 98.88 325 ILE A C 1
ATOM 2284 O O . ILE A 1 325 ? 4.571 8.317 -9.928 1.00 98.88 325 ILE A O 1
ATOM 2288 N N . ALA A 1 326 ? 6.590 8.003 -10.828 1.00 98.88 326 ALA A N 1
ATOM 2289 C CA . ALA A 1 326 ? 7.338 8.189 -9.588 1.00 98.88 326 ALA A CA 1
ATOM 2290 C C . ALA A 1 326 ? 8.271 9.396 -9.709 1.00 98.88 326 ALA A C 1
ATOM 2292 O O . ALA A 1 326 ? 9.268 9.325 -10.429 1.00 98.88 326 ALA A O 1
ATOM 2293 N N . ASP A 1 327 ? 7.972 10.486 -8.999 1.00 98.50 327 ASP A N 1
ATOM 2294 C CA . ASP A 1 327 ? 8.782 11.707 -9.013 1.00 98.50 327 ASP A CA 1
ATOM 2295 C C . ASP A 1 327 ? 9.319 12.067 -7.622 1.00 98.50 327 ASP A C 1
ATOM 2297 O O . ASP A 1 327 ? 8.579 12.188 -6.642 1.00 98.50 327 ASP A O 1
ATOM 2301 N N . GLY A 1 328 ? 10.629 12.266 -7.533 1.00 98.00 328 GLY A N 1
ATOM 2302 C CA . GLY A 1 328 ? 11.320 12.629 -6.301 1.00 98.00 328 GLY A CA 1
ATOM 2303 C C . GLY A 1 328 ? 11.882 11.441 -5.521 1.00 98.00 328 GLY A C 1
ATOM 2304 O O . GLY A 1 328 ? 11.489 10.289 -5.681 1.00 98.00 328 GLY A O 1
ATOM 2305 N N . GLU A 1 329 ? 12.847 11.755 -4.663 1.00 97.31 329 GLU A N 1
ATOM 2306 C CA . GLU A 1 329 ? 13.627 10.795 -3.884 1.00 97.31 329 GLU A CA 1
ATOM 2307 C C . GLU A 1 329 ? 12.740 9.918 -2.989 1.00 97.31 329 GLU A C 1
ATOM 2309 O O . GLU A 1 329 ? 11.973 10.423 -2.169 1.00 97.31 329 GLU A O 1
ATOM 2314 N N . GLY A 1 330 ? 12.858 8.598 -3.153 1.00 97.38 330 GLY A N 1
ATOM 2315 C CA . GLY A 1 330 ? 12.099 7.610 -2.381 1.00 97.38 330 GLY A CA 1
ATOM 2316 C C . GLY A 1 330 ? 10.654 7.395 -2.841 1.00 97.38 330 GLY A C 1
ATOM 2317 O O . GLY A 1 330 ? 10.000 6.502 -2.313 1.00 97.38 330 GLY A O 1
ATOM 2318 N N . SER A 1 331 ? 10.151 8.163 -3.814 1.00 98.81 331 SER A N 1
ATOM 2319 C CA . SER A 1 331 ? 8.815 7.959 -4.386 1.00 98.81 331 SER A CA 1
ATOM 2320 C C . SER A 1 331 ? 8.755 6.640 -5.158 1.00 98.81 331 SER A C 1
ATOM 2322 O O . SER A 1 331 ? 9.619 6.393 -6.003 1.00 98.81 331 SER A O 1
ATOM 2324 N N . ILE A 1 332 ? 7.738 5.806 -4.923 1.00 98.94 332 ILE A N 1
ATOM 2325 C CA . ILE A 1 332 ? 7.577 4.512 -5.609 1.00 98.94 332 ILE A CA 1
ATOM 2326 C C . ILE A 1 332 ? 6.170 4.401 -6.203 1.00 98.94 332 ILE A C 1
ATOM 2328 O O . ILE A 1 332 ? 5.192 4.326 -5.473 1.00 98.94 332 ILE A O 1
ATOM 2332 N N . ALA A 1 333 ? 6.013 4.383 -7.526 1.00 98.81 333 ALA A N 1
ATOM 2333 C CA . ALA A 1 333 ? 4.664 4.371 -8.107 1.00 98.81 333 ALA A CA 1
ATOM 2334 C C . ALA A 1 333 ? 3.942 3.034 -7.861 1.00 98.81 333 ALA A C 1
ATOM 2336 O O . ALA A 1 333 ? 2.815 3.025 -7.372 1.00 98.81 333 ALA A O 1
ATOM 2337 N N . THR A 1 334 ? 4.605 1.904 -8.119 1.00 98.88 334 THR A N 1
ATOM 2338 C CA . THR A 1 334 ? 4.119 0.566 -7.730 1.00 98.88 334 THR A CA 1
ATOM 2339 C C . THR A 1 334 ? 5.160 -0.116 -6.844 1.00 98.88 334 THR A C 1
ATOM 2341 O O . THR A 1 334 ? 6.269 -0.354 -7.324 1.00 98.88 334 THR A O 1
ATOM 2344 N N . ASP A 1 335 ? 4.827 -0.432 -5.590 1.00 98.88 335 ASP A N 1
ATOM 2345 C CA . ASP A 1 335 ? 5.672 -1.236 -4.690 1.00 98.88 335 ASP A CA 1
ATOM 2346 C C . ASP A 1 335 ? 4.976 -2.566 -4.374 1.00 98.88 335 ASP A C 1
ATOM 2348 O O . ASP A 1 335 ? 3.821 -2.571 -3.945 1.00 98.88 335 ASP A O 1
ATOM 2352 N N . VAL A 1 336 ? 5.659 -3.688 -4.607 1.00 98.94 336 VAL A N 1
ATOM 2353 C CA . VAL A 1 336 ? 5.114 -5.039 -4.408 1.00 98.94 336 VAL A CA 1
ATOM 2354 C C . VAL A 1 336 ? 6.073 -5.874 -3.561 1.00 98.94 336 VAL A C 1
ATOM 2356 O O . VAL A 1 336 ? 7.209 -6.128 -3.972 1.00 98.94 336 VAL A O 1
ATOM 2359 N N . THR A 1 337 ? 5.606 -6.360 -2.413 1.00 98.88 337 THR A N 1
ATOM 2360 C CA . THR A 1 337 ? 6.330 -7.310 -1.559 1.00 98.88 337 THR A CA 1
ATOM 2361 C C . THR A 1 337 ? 5.636 -8.665 -1.573 1.00 98.88 337 THR A C 1
ATOM 2363 O O . THR A 1 337 ? 4.446 -8.752 -1.288 1.00 98.88 337 THR A O 1
ATOM 2366 N N . GLY A 1 338 ? 6.386 -9.736 -1.822 1.00 98.75 338 GLY A N 1
ATOM 2367 C CA . GLY A 1 338 ? 5.902 -11.116 -1.777 1.00 98.75 338 GLY A CA 1
ATOM 2368 C C . GLY A 1 338 ? 6.230 -11.905 -3.040 1.00 98.75 338 GLY A C 1
ATOM 2369 O O . GLY A 1 338 ? 6.834 -11.389 -3.984 1.00 98.75 338 GLY A O 1
ATOM 2370 N N . ASP A 1 339 ? 5.838 -13.174 -3.041 1.00 98.88 339 ASP A N 1
ATOM 2371 C CA . ASP A 1 339 ? 6.246 -14.143 -4.054 1.00 98.88 339 ASP A CA 1
ATOM 2372 C C . ASP A 1 339 ? 5.159 -14.367 -5.117 1.00 98.88 339 ASP A C 1
ATOM 2374 O O . ASP A 1 339 ? 3.958 -14.334 -4.830 1.00 98.88 339 ASP A O 1
ATOM 2378 N N . LYS A 1 340 ? 5.577 -14.716 -6.341 1.00 98.88 340 LYS A N 1
ATOM 2379 C CA . LYS A 1 340 ? 4.701 -15.166 -7.452 1.00 98.88 340 LYS A CA 1
ATOM 2380 C C . LYS A 1 340 ? 3.640 -14.158 -7.908 1.00 98.88 340 LYS A C 1
ATOM 2382 O O . LYS A 1 340 ? 2.697 -14.543 -8.600 1.00 98.88 340 LYS A O 1
ATOM 2387 N N . ASN A 1 341 ? 3.780 -12.886 -7.554 1.00 98.94 341 ASN A N 1
ATOM 2388 C CA . ASN A 1 341 ? 2.925 -11.824 -8.068 1.00 98.94 341 ASN A CA 1
ATOM 2389 C C . ASN A 1 341 ? 3.170 -11.628 -9.574 1.00 98.94 341 ASN A C 1
ATOM 2391 O O . ASN A 1 341 ? 4.288 -11.808 -10.070 1.00 98.94 341 ASN A O 1
ATOM 2395 N N . THR A 1 342 ? 2.125 -11.239 -10.304 1.00 98.94 342 THR A N 1
ATOM 2396 C CA . THR A 1 342 ? 2.195 -10.881 -11.727 1.00 98.94 342 THR A CA 1
ATOM 2397 C C . THR A 1 342 ? 1.902 -9.394 -11.885 1.00 98.94 342 THR A C 1
ATOM 2399 O O . THR A 1 342 ? 0.785 -8.958 -11.641 1.00 98.94 342 THR A O 1
ATOM 2402 N N . ILE A 1 343 ? 2.896 -8.611 -12.301 1.00 98.88 343 ILE A N 1
ATOM 2403 C CA . ILE A 1 343 ? 2.802 -7.162 -12.487 1.00 98.88 343 ILE A CA 1
ATOM 2404 C C . ILE A 1 343 ? 2.766 -6.873 -13.992 1.00 98.88 343 ILE A C 1
ATOM 2406 O O . ILE A 1 343 ? 3.731 -7.164 -14.700 1.00 98.88 343 ILE A O 1
ATOM 2410 N N . ASN A 1 344 ? 1.679 -6.282 -14.484 1.00 98.75 344 ASN A N 1
ATOM 2411 C CA . ASN A 1 344 ? 1.474 -5.927 -15.886 1.00 98.75 344 ASN A CA 1
ATOM 2412 C C . ASN A 1 344 ? 1.449 -4.400 -16.051 1.00 98.75 344 ASN A C 1
ATOM 2414 O O . ASN A 1 344 ? 0.418 -3.745 -15.903 1.00 98.75 344 ASN A O 1
ATOM 2418 N N . ASN A 1 345 ? 2.598 -3.832 -16.406 1.00 98.19 345 ASN A N 1
ATOM 2419 C CA . ASN A 1 345 ? 2.767 -2.419 -16.720 1.00 98.19 345 ASN A CA 1
ATOM 2420 C C . ASN A 1 345 ? 2.425 -2.180 -18.199 1.00 98.19 345 ASN A C 1
ATOM 2422 O O . ASN A 1 345 ? 3.231 -2.426 -19.106 1.00 98.19 345 ASN A O 1
ATOM 2426 N N . THR A 1 346 ? 1.187 -1.751 -18.443 1.00 97.75 346 THR A N 1
ATOM 2427 C CA . THR A 1 346 ? 0.649 -1.477 -19.786 1.00 97.75 346 THR A CA 1
ATOM 2428 C C . THR A 1 346 ? 0.528 0.011 -20.098 1.00 97.75 346 THR A C 1
ATOM 2430 O O . THR A 1 346 ? 0.685 0.384 -21.259 1.00 97.75 346 THR A O 1
ATOM 2433 N N . GLY A 1 347 ? 0.332 0.855 -19.081 1.00 98.06 347 GLY A N 1
ATOM 2434 C CA . GLY A 1 347 ? 0.554 2.298 -19.189 1.00 98.06 347 GLY A CA 1
ATOM 2435 C C . GLY A 1 347 ? 2.043 2.665 -19.188 1.00 98.06 347 GLY A C 1
ATOM 2436 O O . GLY A 1 347 ? 2.902 1.844 -18.849 1.00 98.06 347 GLY A O 1
ATOM 2437 N N . ASP A 1 348 ? 2.350 3.904 -19.572 1.00 98.56 348 ASP A N 1
ATOM 2438 C CA . ASP A 1 348 ? 3.727 4.405 -19.618 1.00 98.56 348 ASP A CA 1
ATOM 2439 C C . ASP A 1 348 ? 4.276 4.621 -18.198 1.00 98.56 348 ASP A C 1
ATOM 2441 O O . ASP A 1 348 ? 3.619 5.203 -17.332 1.00 98.56 348 ASP A O 1
ATOM 2445 N N . ALA A 1 349 ? 5.500 4.156 -17.958 1.00 98.62 349 ALA A N 1
ATOM 2446 C CA . ALA A 1 349 ? 6.183 4.196 -16.674 1.00 98.62 349 ALA A CA 1
ATOM 2447 C C . ALA A 1 349 ? 7.312 5.233 -16.678 1.00 98.62 349 ALA A C 1
ATOM 2449 O O . ALA A 1 349 ? 8.234 5.156 -17.486 1.00 98.62 349 ALA A O 1
ATOM 2450 N N . SER A 1 350 ? 7.275 6.185 -15.746 1.00 98.62 350 SER A N 1
ATOM 2451 C CA . SER A 1 350 ? 8.246 7.274 -15.624 1.00 98.62 350 SER A CA 1
ATOM 2452 C C . SER A 1 350 ? 8.796 7.367 -14.203 1.00 98.62 350 SER A C 1
ATOM 2454 O O . SER A 1 350 ? 8.046 7.588 -13.255 1.00 98.62 350 SER A O 1
ATOM 2456 N N . ALA A 1 351 ? 10.117 7.268 -14.072 1.00 98.81 351 ALA A N 1
ATOM 2457 C CA . ALA A 1 351 ? 10.858 7.491 -12.836 1.00 98.81 351 ALA A CA 1
ATOM 2458 C C . ALA A 1 351 ? 11.734 8.748 -12.959 1.00 98.81 351 ALA A C 1
ATOM 2460 O O . ALA A 1 351 ? 12.642 8.794 -13.798 1.00 98.81 351 ALA A O 1
ATOM 2461 N N . THR A 1 352 ? 11.480 9.760 -12.127 1.00 98.62 352 THR A N 1
ATOM 2462 C CA . THR A 1 352 ? 12.192 11.045 -12.141 1.00 98.62 352 THR A CA 1
ATOM 2463 C C . THR A 1 352 ? 12.716 11.472 -10.772 1.00 98.62 352 THR A C 1
ATOM 2465 O O . THR A 1 352 ? 12.163 11.127 -9.732 1.00 98.62 352 THR A O 1
ATOM 2468 N N . ASN A 1 353 ? 13.814 12.237 -10.774 1.00 97.12 353 ASN A N 1
ATOM 2469 C CA . ASN A 1 353 ? 14.383 12.915 -9.600 1.00 97.12 353 ASN A CA 1
ATOM 2470 C C . ASN A 1 353 ? 14.630 12.014 -8.363 1.00 97.12 353 ASN A C 1
ATOM 2472 O O . ASN A 1 353 ? 14.506 12.480 -7.228 1.00 97.12 353 ASN A O 1
ATOM 2476 N N . GLY A 1 354 ? 14.983 10.739 -8.572 1.00 97.75 354 GLY A N 1
ATOM 2477 C CA . GLY A 1 354 ? 15.217 9.752 -7.507 1.00 97.75 354 GLY A CA 1
ATOM 2478 C C . GLY A 1 354 ? 14.037 8.825 -7.197 1.00 97.75 354 GLY A C 1
ATOM 2479 O O . GLY A 1 354 ? 14.100 8.084 -6.214 1.00 97.75 354 GLY A O 1
ATOM 2480 N N . GLY A 1 355 ? 12.974 8.866 -8.005 1.00 98.69 355 GLY A N 1
ATOM 2481 C CA . GLY A 1 355 ? 11.836 7.954 -7.902 1.00 98.69 355 GLY A CA 1
ATOM 2482 C C . GLY A 1 355 ? 12.113 6.563 -8.486 1.00 98.69 355 GLY A C 1
ATOM 2483 O O . GLY A 1 355 ? 13.075 6.356 -9.233 1.00 98.69 355 GLY A O 1
ATOM 2484 N N . THR A 1 356 ? 11.240 5.606 -8.162 1.00 98.88 356 THR A N 1
ATOM 2485 C CA . THR A 1 356 ? 11.214 4.252 -8.737 1.00 98.88 356 THR A CA 1
ATOM 2486 C C . THR A 1 356 ? 9.834 3.927 -9.313 1.00 98.88 356 THR A C 1
ATOM 2488 O O . THR A 1 356 ? 8.853 3.908 -8.576 1.00 98.88 356 THR A O 1
ATOM 2491 N N . ALA A 1 357 ? 9.710 3.666 -10.619 1.00 98.75 357 ALA A N 1
ATOM 2492 C CA . ALA A 1 357 ? 8.381 3.470 -11.220 1.00 98.75 357 ALA A CA 1
ATOM 2493 C C . ALA A 1 357 ? 7.755 2.115 -10.831 1.00 98.75 357 ALA A C 1
ATOM 2495 O O . ALA A 1 357 ? 6.560 2.025 -10.549 1.00 98.75 357 ALA A O 1
ATOM 2496 N N . THR A 1 358 ? 8.541 1.043 -10.753 1.00 98.88 358 THR A N 1
ATOM 2497 C CA . THR A 1 358 ? 8.068 -0.249 -10.229 1.00 98.88 358 THR A CA 1
ATOM 2498 C C . THR A 1 358 ? 9.145 -0.914 -9.391 1.00 98.88 358 THR A C 1
ATOM 2500 O O . THR A 1 358 ? 10.266 -1.100 -9.857 1.00 98.88 358 THR A O 1
ATOM 2503 N N . LYS A 1 359 ? 8.800 -1.296 -8.165 1.00 98.94 359 LYS A N 1
ATOM 2504 C CA . LYS A 1 359 ? 9.666 -2.011 -7.230 1.00 98.94 359 LYS A CA 1
ATOM 2505 C C . LYS A 1 359 ? 9.012 -3.337 -6.850 1.00 98.94 359 LYS A C 1
ATOM 2507 O O . LYS A 1 359 ? 7.821 -3.372 -6.555 1.00 98.94 359 LYS A O 1
ATOM 2512 N N . VAL A 1 360 ? 9.783 -4.423 -6.887 1.00 98.94 360 VAL A N 1
ATOM 2513 C CA . VAL A 1 360 ? 9.314 -5.775 -6.549 1.00 98.94 360 VAL A CA 1
ATOM 2514 C C . VAL A 1 360 ? 10.327 -6.469 -5.640 1.00 98.94 360 VAL A C 1
ATOM 2516 O O . VAL A 1 360 ? 11.510 -6.565 -5.971 1.00 98.94 360 VAL A O 1
ATOM 2519 N N . SER A 1 361 ? 9.862 -6.974 -4.499 1.00 98.81 361 SER A N 1
ATOM 2520 C CA . SER A 1 361 ? 10.674 -7.676 -3.504 1.00 98.81 361 SER A CA 1
ATOM 2521 C C . SER A 1 361 ? 10.078 -9.043 -3.164 1.00 98.81 361 SER A C 1
ATOM 2523 O O . SER A 1 361 ? 9.151 -9.132 -2.361 1.00 98.81 361 SER A O 1
ATOM 2525 N N . GLY A 1 362 ? 10.658 -10.106 -3.717 1.00 98.75 362 GLY A N 1
ATOM 2526 C CA . GLY A 1 362 ? 10.263 -11.495 -3.471 1.00 98.75 362 GLY A CA 1
ATOM 2527 C C . GLY A 1 362 ? 10.743 -12.438 -4.573 1.00 98.75 362 GLY A C 1
ATOM 2528 O O . GLY A 1 362 ? 11.426 -12.017 -5.512 1.00 98.75 362 GLY A O 1
ATOM 2529 N N . ASP A 1 363 ? 10.381 -13.711 -4.464 1.00 98.88 363 ASP A N 1
ATOM 2530 C CA . ASP A 1 363 ? 10.810 -14.775 -5.372 1.00 98.88 363 ASP A CA 1
ATOM 2531 C C . ASP A 1 363 ? 9.703 -15.158 -6.387 1.00 98.88 363 ASP A C 1
ATOM 2533 O O . ASP A 1 363 ? 8.508 -14.962 -6.161 1.00 98.88 363 ASP A O 1
ATOM 2537 N N . ASP A 1 364 ? 10.098 -15.728 -7.530 1.00 98.88 364 ASP A N 1
ATOM 2538 C CA . ASP A 1 364 ? 9.209 -16.237 -8.595 1.00 98.88 364 ASP A CA 1
ATOM 2539 C C . ASP A 1 364 ? 8.221 -15.204 -9.216 1.00 98.88 364 ASP A C 1
ATOM 2541 O O . ASP A 1 364 ? 7.289 -15.600 -9.923 1.00 98.88 364 ASP A O 1
ATOM 2545 N N . ASN A 1 365 ? 8.384 -13.890 -9.002 1.00 98.88 365 ASN A N 1
ATOM 2546 C CA . ASN A 1 365 ? 7.479 -12.871 -9.559 1.00 98.88 365 ASN A CA 1
ATOM 2547 C C . ASN A 1 365 ? 7.647 -12.703 -11.079 1.00 98.88 365 ASN A C 1
ATOM 2549 O O . ASN A 1 365 ? 8.734 -12.884 -11.637 1.00 98.88 365 ASN A O 1
ATOM 2553 N N . VAL A 1 366 ? 6.575 -12.285 -11.756 1.00 98.88 366 VAL A N 1
ATOM 2554 C CA . VAL A 1 366 ? 6.553 -11.990 -13.197 1.00 98.88 366 VAL A CA 1
ATOM 2555 C C . VAL A 1 366 ? 6.252 -10.507 -13.407 1.00 98.88 366 VAL A C 1
ATOM 2557 O O . VAL A 1 366 ? 5.210 -10.023 -12.988 1.00 98.88 366 VAL A O 1
ATOM 2560 N N . ILE A 1 367 ? 7.151 -9.783 -14.073 1.00 98.81 367 ILE A N 1
ATOM 2561 C CA . ILE A 1 367 ? 7.013 -8.358 -14.383 1.00 98.81 367 ILE A CA 1
ATOM 2562 C C . ILE A 1 367 ? 6.962 -8.203 -15.906 1.00 98.81 367 ILE A C 1
ATOM 2564 O O . ILE A 1 367 ? 7.974 -8.362 -16.589 1.00 98.81 367 ILE A O 1
ATOM 2568 N N . ASN A 1 368 ? 5.792 -7.867 -16.443 1.00 98.44 368 ASN A N 1
ATOM 2569 C CA . ASN A 1 368 ? 5.567 -7.597 -17.859 1.00 98.44 368 ASN A CA 1
ATOM 2570 C C . ASN A 1 368 ? 5.434 -6.089 -18.077 1.00 98.44 368 ASN A C 1
ATOM 2572 O O . ASN A 1 368 ? 4.504 -5.470 -17.574 1.00 98.44 368 ASN A O 1
ATOM 2576 N N . SER A 1 369 ? 6.331 -5.499 -18.858 1.00 97.50 369 SER A N 1
ATOM 2577 C CA . SER A 1 369 ? 6.340 -4.071 -19.159 1.00 97.50 369 SER A CA 1
ATOM 2578 C C . SER A 1 369 ? 6.235 -3.847 -20.669 1.00 97.50 369 SER A C 1
ATOM 2580 O O . SER A 1 369 ? 7.088 -4.264 -21.466 1.00 97.50 369 SER A O 1
ATOM 2582 N N . THR A 1 370 ? 5.110 -3.259 -21.070 1.00 97.38 370 THR A N 1
ATOM 2583 C CA . THR A 1 370 ? 4.669 -3.106 -22.468 1.00 97.38 370 THR A CA 1
ATOM 2584 C C . THR A 1 370 ? 4.464 -1.641 -22.866 1.00 97.38 370 THR A C 1
ATOM 2586 O O . THR A 1 370 ? 4.611 -1.330 -24.047 1.00 97.38 370 THR A O 1
ATOM 2589 N N . GLY A 1 371 ? 4.214 -0.748 -21.900 1.00 96.50 371 GLY A N 1
ATOM 2590 C CA . GLY A 1 371 ? 4.300 0.706 -22.081 1.00 96.50 371 GLY A CA 1
ATOM 2591 C C . GLY A 1 371 ? 5.748 1.206 -22.201 1.00 96.50 371 GLY A C 1
ATOM 2592 O O . GLY A 1 371 ? 6.710 0.442 -22.040 1.00 96.50 371 GLY A O 1
ATOM 2593 N N . GLU A 1 372 ? 5.928 2.494 -22.498 1.00 97.94 372 GLU A N 1
ATOM 2594 C CA . GLU A 1 372 ? 7.249 3.127 -22.474 1.00 97.94 372 GLU A CA 1
ATOM 2595 C C . GLU A 1 372 ? 7.791 3.159 -21.040 1.00 97.94 372 GLU A C 1
ATOM 2597 O O . GLU A 1 372 ? 7.143 3.674 -20.137 1.00 97.94 372 GLU A O 1
ATOM 2602 N N . LEU A 1 373 ? 8.995 2.626 -20.826 1.00 98.25 373 LEU A N 1
ATOM 2603 C CA . LEU A 1 373 ? 9.719 2.728 -19.562 1.00 98.25 373 LEU A CA 1
ATOM 2604 C C . LEU A 1 373 ? 10.770 3.832 -19.666 1.00 98.25 373 LEU A C 1
ATOM 2606 O O . LEU A 1 373 ? 11.757 3.685 -20.390 1.00 98.25 373 LEU A O 1
ATOM 2610 N N . LYS A 1 374 ? 10.597 4.908 -18.904 1.00 98.25 374 LYS A N 1
ATOM 2611 C CA . LYS A 1 374 ? 11.530 6.025 -18.812 1.00 98.25 374 LYS A CA 1
ATOM 2612 C C . LYS A 1 374 ? 12.105 6.167 -17.401 1.00 98.25 374 LYS A C 1
ATOM 2614 O O . LYS A 1 374 ? 11.362 6.274 -16.431 1.00 98.25 374 LYS A O 1
ATOM 2619 N N . ALA A 1 375 ? 13.427 6.268 -17.294 1.00 98.38 375 ALA A N 1
ATOM 2620 C CA . ALA A 1 375 ? 14.120 6.669 -16.070 1.00 98.38 375 ALA A CA 1
ATOM 2621 C C . ALA A 1 375 ? 15.052 7.857 -16.363 1.00 98.38 375 ALA A C 1
ATOM 2623 O O . ALA A 1 375 ? 15.827 7.803 -17.317 1.00 98.38 375 ALA A O 1
ATOM 2624 N N . SER A 1 376 ? 14.953 8.938 -15.585 1.00 97.75 376 SER A N 1
ATOM 2625 C CA . SER A 1 376 ? 15.717 10.177 -15.808 1.00 97.75 376 SER A CA 1
ATOM 2626 C C . SER A 1 376 ? 15.995 10.925 -14.501 1.00 97.75 376 SER A C 1
ATOM 2628 O O . SER A 1 376 ? 15.121 11.018 -13.640 1.00 97.75 376 SER A O 1
ATOM 2630 N N . SER A 1 377 ? 17.185 11.498 -14.325 1.00 96.88 377 SER A N 1
ATOM 2631 C CA . SER A 1 377 ? 17.479 12.407 -13.216 1.00 96.88 377 SER A CA 1
ATOM 2632 C C . SER A 1 377 ? 18.508 13.451 -13.631 1.00 96.88 377 SER A C 1
ATOM 2634 O O . SER A 1 377 ? 19.453 13.162 -14.357 1.00 96.88 377 SER A O 1
ATOM 2636 N N . ASN A 1 378 ? 18.341 14.681 -13.147 1.00 94.38 378 ASN A N 1
ATOM 2637 C CA . ASN A 1 378 ? 19.319 15.757 -13.321 1.00 94.38 378 ASN A CA 1
ATOM 2638 C C . ASN A 1 378 ? 20.251 15.918 -12.102 1.00 94.38 378 ASN A C 1
ATOM 2640 O O . ASN A 1 378 ? 21.114 16.797 -12.105 1.00 94.38 378 ASN A O 1
ATOM 2644 N N . ASP A 1 379 ? 20.090 15.073 -11.078 1.00 94.38 379 ASP A N 1
ATOM 2645 C CA . ASP A 1 379 ? 20.821 15.121 -9.815 1.00 94.38 379 ASP A CA 1
ATOM 2646 C C . ASP A 1 379 ? 21.462 13.755 -9.526 1.00 94.38 379 ASP A C 1
ATOM 2648 O O . ASP A 1 379 ? 20.786 12.771 -9.229 1.00 94.38 379 ASP A O 1
ATOM 2652 N N . ILE A 1 380 ? 22.796 13.707 -9.570 1.00 93.94 380 ILE A N 1
ATOM 2653 C CA . ILE A 1 380 ? 23.593 12.502 -9.291 1.00 93.94 380 ILE A CA 1
ATOM 2654 C C . ILE A 1 380 ? 23.383 11.943 -7.872 1.00 93.94 380 ILE A C 1
ATOM 2656 O O . ILE A 1 380 ? 23.659 10.770 -7.629 1.00 93.94 380 ILE A O 1
ATOM 2660 N N . SER A 1 381 ? 22.900 12.759 -6.927 1.00 95.75 381 SER A N 1
ATOM 2661 C CA . SER A 1 381 ? 22.559 12.299 -5.576 1.00 95.75 381 SER A CA 1
ATOM 2662 C C . SER A 1 381 ? 21.186 11.625 -5.488 1.00 95.75 381 SER A C 1
ATOM 2664 O O . SER A 1 381 ? 20.910 10.963 -4.490 1.00 95.75 381 SER A O 1
ATOM 2666 N N . LYS A 1 382 ? 20.363 11.730 -6.540 1.00 95.94 382 LYS A N 1
ATOM 2667 C CA . LYS A 1 382 ? 18.997 11.195 -6.624 1.00 95.94 382 LYS A CA 1
ATOM 2668 C C . LYS A 1 382 ? 18.824 10.354 -7.898 1.00 95.94 382 LYS A C 1
ATOM 2670 O O . LYS A 1 382 ? 18.153 10.791 -8.837 1.00 95.94 382 LYS A O 1
ATOM 2675 N N . PRO A 1 383 ? 19.454 9.170 -7.983 1.00 97.12 383 PRO A N 1
ATOM 2676 C CA . PRO A 1 383 ? 19.362 8.332 -9.170 1.00 97.12 383 PRO A CA 1
ATOM 2677 C C . PRO A 1 383 ? 17.970 7.707 -9.313 1.00 97.12 383 PRO A C 1
ATOM 2679 O O . PRO A 1 383 ? 17.486 7.044 -8.396 1.00 97.12 383 PRO A O 1
ATOM 2682 N N . SER A 1 384 ? 17.331 7.894 -10.467 1.00 98.50 384 SER A N 1
ATOM 2683 C CA . SER A 1 384 ? 16.007 7.323 -10.753 1.00 98.50 384 SER A CA 1
ATOM 2684 C C . SER A 1 384 ? 16.118 5.876 -11.236 1.00 98.50 384 SER A C 1
ATOM 2686 O O . SER A 1 384 ? 17.052 5.537 -11.968 1.00 98.50 384 SER A O 1
ATOM 2688 N N . THR A 1 385 ? 15.147 5.027 -10.891 1.00 98.69 385 THR A N 1
ATOM 2689 C CA . THR A 1 385 ? 15.102 3.628 -11.357 1.00 98.69 385 THR A CA 1
ATOM 2690 C C . THR A 1 385 ? 13.775 3.308 -12.044 1.00 98.69 385 THR A C 1
ATOM 2692 O O . THR A 1 385 ? 12.712 3.532 -11.484 1.00 98.69 385 THR A O 1
ATOM 2695 N N . GLY A 1 386 ? 13.802 2.763 -13.260 1.00 98.56 386 GLY A N 1
ATOM 2696 C CA . GLY A 1 386 ? 12.580 2.342 -13.948 1.00 98.56 386 GLY A CA 1
ATOM 2697 C C . GLY A 1 386 ? 11.919 1.165 -13.226 1.00 98.56 386 GLY A C 1
ATOM 2698 O O . GLY A 1 386 ? 10.853 1.307 -12.630 1.00 98.56 386 GLY A O 1
ATOM 2699 N N . ILE A 1 387 ? 12.584 0.011 -13.249 1.00 98.75 387 ILE A N 1
ATOM 2700 C CA . ILE A 1 387 ? 12.154 -1.209 -12.555 1.00 98.75 387 ILE A CA 1
ATOM 2701 C C . ILE A 1 387 ? 13.269 -1.658 -11.600 1.00 98.75 387 ILE A C 1
ATOM 2703 O O . ILE A 1 387 ? 14.405 -1.836 -12.038 1.00 98.75 387 ILE A O 1
ATOM 2707 N N . ASP A 1 388 ? 12.961 -1.865 -10.320 1.00 98.88 388 ASP A N 1
ATOM 2708 C CA . ASP A 1 388 ? 13.873 -2.427 -9.315 1.00 98.88 388 ASP A CA 1
ATOM 2709 C C . ASP A 1 388 ? 13.334 -3.766 -8.792 1.00 98.88 388 ASP A C 1
ATOM 2711 O O . ASP A 1 388 ? 12.228 -3.823 -8.257 1.00 98.88 388 ASP A O 1
ATOM 2715 N N . VAL A 1 389 ? 14.094 -4.851 -8.952 1.00 98.81 389 VAL A N 1
ATOM 2716 C CA . VAL A 1 389 ? 13.701 -6.198 -8.509 1.00 98.81 389 VAL A CA 1
ATOM 2717 C C . VAL A 1 389 ? 14.751 -6.784 -7.575 1.00 98.81 389 VAL A C 1
ATOM 2719 O O . VAL A 1 389 ? 15.928 -6.871 -7.929 1.00 98.81 389 VAL A O 1
ATOM 2722 N N . SER A 1 390 ? 14.325 -7.266 -6.410 1.00 98.75 390 SER A N 1
ATOM 2723 C CA . SER A 1 390 ? 15.166 -8.028 -5.483 1.00 98.75 390 SER A CA 1
ATOM 2724 C C . SER A 1 390 ? 14.523 -9.364 -5.122 1.00 98.75 390 SER A C 1
ATOM 2726 O O . SER A 1 390 ? 13.399 -9.393 -4.627 1.00 98.75 390 SER A O 1
ATOM 2728 N N . GLY A 1 391 ? 15.258 -10.457 -5.326 1.00 98.62 391 GLY A N 1
ATOM 2729 C CA . GLY A 1 391 ? 14.817 -11.819 -5.017 1.00 98.62 391 GLY A CA 1
ATOM 2730 C C . GLY A 1 391 ? 15.326 -12.824 -6.047 1.00 98.62 391 GLY A C 1
ATOM 2731 O O . GLY A 1 391 ? 16.225 -12.525 -6.832 1.00 98.62 391 GLY A O 1
ATOM 2732 N N . ASN A 1 392 ? 14.785 -14.035 -6.052 1.00 98.75 392 ASN A N 1
ATOM 2733 C CA . ASN A 1 392 ? 15.244 -15.137 -6.892 1.00 98.75 392 ASN A CA 1
ATOM 2734 C C . ASN A 1 392 ? 14.190 -15.566 -7.917 1.00 98.75 392 ASN A C 1
ATOM 2736 O O . ASN A 1 392 ? 12.993 -15.446 -7.689 1.00 98.75 392 ASN A O 1
ATOM 2740 N N . ALA A 1 393 ? 14.651 -16.125 -9.038 1.00 98.75 393 ALA A N 1
ATOM 2741 C CA . ALA A 1 393 ? 13.818 -16.700 -10.101 1.00 98.75 393 ALA A CA 1
ATOM 2742 C C . ALA A 1 393 ? 12.750 -15.761 -10.719 1.00 98.75 393 ALA A C 1
ATOM 2744 O O . ALA A 1 393 ? 11.894 -16.214 -11.477 1.00 98.75 393 ALA A O 1
ATOM 2745 N N . ASN A 1 394 ? 12.839 -14.450 -10.476 1.00 98.81 394 ASN A N 1
ATOM 2746 C CA . ASN A 1 394 ? 11.935 -13.457 -11.046 1.00 98.81 394 ASN A CA 1
ATOM 2747 C C . ASN A 1 394 ? 12.113 -13.351 -12.569 1.00 98.81 394 ASN A C 1
ATOM 2749 O O . ASN A 1 394 ? 13.231 -13.415 -13.090 1.00 98.81 394 ASN A O 1
ATOM 2753 N N . GLN A 1 395 ? 11.015 -13.139 -13.289 1.00 98.75 395 GLN A N 1
ATOM 2754 C CA . GLN A 1 395 ? 10.988 -12.995 -14.744 1.00 98.75 395 GLN A CA 1
ATOM 2755 C C . GLN A 1 395 ? 10.571 -11.574 -15.117 1.00 98.75 395 GLN A C 1
ATOM 2757 O O . GLN A 1 395 ? 9.423 -11.192 -14.922 1.00 98.75 395 GLN A O 1
ATOM 2762 N N . ILE A 1 396 ? 11.493 -10.796 -15.680 1.00 98.69 396 ILE A N 1
ATOM 2763 C CA . ILE A 1 396 ? 11.252 -9.424 -16.128 1.00 98.69 396 ILE A CA 1
ATOM 2764 C C . ILE A 1 396 ? 11.215 -9.419 -17.658 1.00 98.69 396 ILE A C 1
ATOM 2766 O O . ILE A 1 396 ? 12.159 -9.878 -18.299 1.00 98.69 396 ILE A O 1
ATOM 2770 N N . SER A 1 397 ? 10.159 -8.878 -18.260 1.00 98.00 397 SER A N 1
ATOM 2771 C CA . SER A 1 397 ? 10.020 -8.719 -19.708 1.00 98.00 397 SER A CA 1
ATOM 2772 C C . SER A 1 397 ? 9.744 -7.259 -20.060 1.00 98.00 397 SER A C 1
ATOM 2774 O O . SER A 1 397 ? 8.661 -6.754 -19.776 1.00 98.00 397 SER A O 1
ATOM 2776 N N . GLN A 1 398 ? 10.702 -6.583 -20.703 1.00 97.38 398 GLN A N 1
ATOM 2777 C CA . GLN A 1 398 ? 10.490 -5.256 -21.296 1.00 97.38 398 GLN A CA 1
ATOM 2778 C C . GLN A 1 398 ? 10.307 -5.412 -22.804 1.00 97.38 398 GLN A C 1
ATOM 2780 O O . GLN A 1 398 ? 11.229 -5.826 -23.511 1.00 97.38 398 GLN A O 1
ATOM 2785 N N . THR A 1 399 ? 9.131 -5.036 -23.294 1.00 96.44 399 THR A N 1
ATOM 2786 C CA . THR A 1 399 ? 8.755 -5.090 -24.718 1.00 96.44 399 THR A CA 1
ATOM 2787 C C . THR A 1 399 ? 8.379 -3.716 -25.275 1.00 96.44 399 THR A C 1
ATOM 2789 O O . THR A 1 399 ? 8.622 -3.444 -26.451 1.00 96.44 399 THR A O 1
ATOM 2792 N N . GLY A 1 400 ? 7.858 -2.827 -24.424 1.00 95.62 400 GLY A N 1
ATOM 2793 C CA . GLY A 1 400 ? 7.701 -1.415 -24.750 1.00 95.62 400 GLY A CA 1
ATOM 2794 C C . GLY A 1 400 ? 9.047 -0.700 -24.841 1.00 95.62 400 GLY A C 1
ATOM 2795 O O . GLY A 1 400 ? 10.073 -1.216 -24.384 1.00 95.62 400 GLY A O 1
ATOM 2796 N N . LYS A 1 401 ? 9.039 0.505 -25.415 1.00 97.25 401 LYS A N 1
ATOM 2797 C CA . LYS A 1 401 ? 10.221 1.370 -25.547 1.00 97.25 401 LYS A CA 1
ATOM 2798 C C . LYS A 1 401 ? 10.906 1.590 -24.193 1.00 97.25 401 LYS A C 1
ATOM 2800 O O . LYS A 1 401 ? 10.232 1.689 -23.175 1.00 97.25 401 LYS A O 1
ATOM 2805 N N . MET A 1 402 ? 12.235 1.678 -24.174 1.00 97.56 402 MET A N 1
ATOM 2806 C CA . MET A 1 402 ? 13.005 1.998 -22.969 1.00 97.56 402 MET A CA 1
ATOM 2807 C C . MET A 1 402 ? 13.863 3.243 -23.205 1.00 97.56 402 MET A C 1
ATOM 2809 O O . MET A 1 402 ? 14.660 3.275 -24.145 1.00 97.56 402 MET A O 1
ATOM 2813 N N . ILE A 1 403 ? 13.735 4.236 -22.324 1.00 97.38 403 ILE A N 1
ATOM 2814 C CA . ILE A 1 403 ? 14.626 5.394 -22.226 1.00 97.38 403 ILE A CA 1
ATOM 2815 C C . ILE A 1 403 ? 15.299 5.391 -20.852 1.00 97.38 403 ILE A C 1
ATOM 2817 O O . ILE A 1 403 ? 14.631 5.374 -19.819 1.00 97.38 403 ILE A O 1
ATOM 2821 N N . VAL A 1 404 ? 16.624 5.468 -20.840 1.00 97.56 404 VAL A N 1
ATOM 2822 C CA . VAL A 1 404 ? 17.417 5.711 -19.632 1.00 97.56 404 VAL A CA 1
ATOM 2823 C C . VAL A 1 404 ? 18.283 6.935 -19.896 1.00 97.56 404 VAL A C 1
ATOM 2825 O O . VAL A 1 404 ? 19.219 6.864 -20.691 1.00 97.56 404 VAL A O 1
ATOM 2828 N N . ASP A 1 405 ? 17.916 8.051 -19.274 1.00 96.44 405 ASP A N 1
ATOM 2829 C CA . ASP A 1 405 ? 18.636 9.322 -19.348 1.00 96.44 405 ASP A CA 1
ATOM 2830 C C . ASP A 1 405 ? 19.708 9.409 -18.225 1.00 96.44 405 ASP A C 1
ATOM 2832 O O . ASP A 1 405 ? 19.998 8.427 -17.529 1.00 96.44 405 ASP A O 1
ATOM 2836 N N . ASP A 1 406 ? 20.273 10.604 -18.019 1.00 95.19 406 ASP A N 1
ATOM 2837 C CA . ASP A 1 406 ? 21.275 10.919 -16.994 1.00 95.19 406 ASP A CA 1
ATOM 2838 C C . ASP A 1 406 ? 20.949 10.353 -15.595 1.00 95.19 406 ASP A C 1
ATOM 2840 O O . ASP A 1 406 ? 19.796 10.279 -15.153 1.00 95.19 406 ASP A O 1
ATOM 2844 N N . TYR A 1 407 ? 22.015 9.939 -14.899 1.00 95.56 407 TYR A N 1
ATOM 2845 C CA . TYR A 1 407 ? 22.032 9.436 -13.517 1.00 95.56 407 TYR A CA 1
ATOM 2846 C C . TYR A 1 407 ? 20.984 8.360 -13.178 1.00 95.56 407 TYR A C 1
ATOM 2848 O O . TYR A 1 407 ? 20.605 8.221 -12.019 1.00 95.56 407 TYR A O 1
ATOM 2856 N N . SER A 1 408 ? 20.521 7.582 -14.159 1.00 97.50 408 SER A N 1
ATOM 2857 C CA . SER A 1 408 ? 19.373 6.684 -13.989 1.00 97.50 408 SER A CA 1
ATOM 2858 C C . SER A 1 408 ? 19.670 5.228 -14.341 1.00 97.50 408 SER A C 1
ATOM 2860 O O . SER A 1 408 ? 20.622 4.912 -15.054 1.00 97.50 408 SER A O 1
ATOM 2862 N N . THR A 1 409 ? 18.832 4.319 -13.840 1.00 97.56 409 THR A N 1
ATOM 2863 C CA . THR A 1 409 ? 18.872 2.883 -14.145 1.00 97.56 409 THR A CA 1
ATOM 2864 C C . THR A 1 409 ? 17.551 2.450 -14.772 1.00 97.56 409 THR A C 1
ATOM 2866 O O . THR A 1 409 ? 16.495 2.660 -14.188 1.00 97.56 409 THR A O 1
ATOM 2869 N N . GLY A 1 410 ? 17.582 1.817 -15.947 1.00 97.38 410 GLY A N 1
ATOM 2870 C CA . GLY A 1 410 ? 16.363 1.302 -16.586 1.00 97.38 410 GLY A CA 1
ATOM 2871 C C . GLY A 1 410 ? 15.753 0.137 -15.808 1.00 97.38 410 GLY A C 1
ATOM 2872 O O . GLY A 1 410 ? 14.629 0.229 -15.327 1.00 97.38 410 GLY A O 1
ATOM 2873 N N . ILE A 1 411 ? 16.519 -0.947 -15.654 1.00 98.19 411 ILE A N 1
ATOM 2874 C CA . ILE A 1 411 ? 16.125 -2.129 -14.879 1.00 98.19 411 ILE A CA 1
ATOM 2875 C C . ILE A 1 411 ? 17.287 -2.535 -13.967 1.00 98.19 411 ILE A C 1
ATOM 2877 O O . ILE A 1 411 ? 18.400 -2.773 -14.442 1.00 98.19 411 ILE A O 1
ATOM 2881 N N . LYS A 1 412 ? 17.018 -2.621 -12.665 1.00 98.50 412 LYS A N 1
ATOM 2882 C CA . LYS A 1 412 ? 17.913 -3.106 -11.611 1.00 98.50 412 LYS A CA 1
ATOM 2883 C C . LYS A 1 412 ? 17.398 -4.459 -11.122 1.00 98.50 412 LYS A C 1
ATOM 2885 O O . LYS A 1 412 ? 16.203 -4.623 -10.905 1.00 98.50 412 LYS A O 1
ATOM 2890 N N . VAL A 1 413 ? 18.296 -5.433 -10.984 1.00 98.44 413 VAL A N 1
ATOM 2891 C CA . VAL A 1 413 ? 17.959 -6.792 -10.536 1.00 98.44 413 VAL A CA 1
ATOM 2892 C C . VAL A 1 413 ? 19.030 -7.292 -9.571 1.00 98.44 413 VAL A C 1
ATOM 2894 O O . VAL A 1 413 ? 20.207 -7.322 -9.931 1.00 98.44 413 VAL A O 1
ATOM 2897 N N . ASP A 1 414 ? 18.620 -7.715 -8.378 1.00 98.38 414 ASP A N 1
ATOM 2898 C CA . ASP A 1 414 ? 19.458 -8.400 -7.387 1.00 98.38 414 ASP A CA 1
ATOM 2899 C C . ASP A 1 414 ? 18.900 -9.792 -7.041 1.00 98.38 414 ASP A C 1
ATOM 2901 O O . ASP A 1 414 ? 17.697 -10.036 -7.144 1.00 98.38 414 ASP A O 1
ATOM 2905 N N . GLY A 1 415 ? 19.783 -10.710 -6.640 1.00 98.19 415 GLY A N 1
ATOM 2906 C CA . GLY A 1 415 ? 19.467 -12.113 -6.344 1.00 98.19 415 GLY A CA 1
ATOM 2907 C C . GLY A 1 415 ? 19.794 -13.094 -7.483 1.00 98.19 415 GLY A C 1
ATOM 2908 O O . GLY A 1 415 ? 20.598 -12.798 -8.371 1.00 98.19 415 GLY A O 1
ATOM 2909 N N . LYS A 1 416 ? 19.273 -14.330 -7.417 1.00 98.31 416 LYS A N 1
ATOM 2910 C CA . LYS A 1 416 ? 19.752 -15.464 -8.241 1.00 98.31 416 LYS A CA 1
ATOM 2911 C C . LYS A 1 416 ? 18.683 -16.050 -9.154 1.00 98.31 416 LYS A C 1
ATOM 2913 O O . LYS A 1 416 ? 17.536 -16.213 -8.772 1.00 98.31 416 LYS A O 1
ATOM 2918 N N . GLY A 1 417 ? 19.093 -16.476 -10.348 1.00 98.25 417 GLY A N 1
ATOM 2919 C CA . GLY A 1 417 ? 18.204 -17.171 -11.288 1.00 98.25 417 GLY A CA 1
ATOM 2920 C C . GLY A 1 417 ? 17.155 -16.277 -11.954 1.00 98.25 417 GLY A C 1
ATOM 2921 O O . GLY A 1 417 ? 16.345 -16.791 -12.716 1.00 98.25 417 GLY A O 1
ATOM 2922 N N . ASN A 1 418 ? 17.188 -14.966 -11.699 1.00 98.56 418 ASN A N 1
ATOM 2923 C CA . ASN A 1 418 ? 16.331 -13.993 -12.365 1.00 98.56 418 ASN A CA 1
ATOM 2924 C C . ASN A 1 418 ? 16.609 -13.971 -13.879 1.00 98.56 418 ASN A C 1
ATOM 2926 O O . ASN A 1 418 ? 17.761 -14.078 -14.312 1.00 98.56 418 ASN A O 1
ATOM 2930 N N . VAL A 1 419 ? 15.558 -13.799 -14.678 1.00 98.62 419 VAL A N 1
ATOM 2931 C CA . VAL A 1 419 ? 15.611 -13.740 -16.145 1.00 98.62 419 VAL A CA 1
ATOM 2932 C C . VAL A 1 419 ? 15.119 -12.372 -16.599 1.00 98.62 419 VAL A C 1
ATOM 2934 O O . VAL A 1 419 ? 14.022 -11.961 -16.236 1.00 98.62 419 VAL A O 1
ATOM 2937 N N . VAL A 1 420 ? 15.912 -11.678 -17.420 1.00 98.06 420 VAL A N 1
ATOM 2938 C CA . VAL A 1 420 ? 15.537 -10.385 -18.012 1.00 98.06 420 VAL A CA 1
ATOM 2939 C C . VAL A 1 420 ? 15.449 -10.531 -19.529 1.00 98.06 420 VAL A C 1
ATOM 2941 O O . VAL A 1 420 ? 16.460 -10.693 -20.212 1.00 98.06 420 VAL A O 1
ATOM 2944 N N . ASN A 1 421 ? 14.229 -10.466 -20.054 1.00 96.75 421 ASN A N 1
ATOM 2945 C CA . ASN A 1 421 ? 13.910 -10.530 -21.473 1.00 96.75 421 ASN A CA 1
ATOM 2946 C C . ASN A 1 421 ? 13.717 -9.107 -22.015 1.00 96.75 421 ASN A C 1
ATOM 2948 O O . ASN A 1 421 ? 12.676 -8.483 -21.821 1.00 96.75 421 ASN A O 1
ATOM 2952 N N . LEU A 1 422 ? 14.735 -8.588 -22.700 1.00 95.00 422 LEU A N 1
ATOM 2953 C CA . LEU A 1 422 ? 14.688 -7.280 -23.355 1.00 95.00 422 LEU A CA 1
ATOM 2954 C C . LEU A 1 422 ? 14.311 -7.467 -24.829 1.00 95.00 422 LEU A C 1
ATOM 2956 O O . LEU A 1 422 ? 15.149 -7.835 -25.651 1.00 95.00 422 LEU A O 1
ATOM 2960 N N . VAL A 1 423 ? 13.045 -7.214 -25.154 1.00 91.44 423 VAL A N 1
ATOM 2961 C CA . VAL A 1 423 ? 12.473 -7.295 -26.511 1.00 91.44 423 VAL A CA 1
ATOM 2962 C C . VAL A 1 423 ? 11.888 -5.936 -26.922 1.00 91.44 423 VAL A C 1
ATOM 2964 O O . VAL A 1 423 ? 10.895 -5.861 -27.642 1.00 91.44 423 VAL A O 1
ATOM 2967 N N . SER A 1 424 ? 12.488 -4.854 -26.418 1.00 85.19 424 SER A N 1
ATOM 2968 C CA . SER A 1 424 ? 12.038 -3.483 -26.657 1.00 85.19 424 SER A CA 1
ATOM 2969 C C . SER A 1 424 ? 11.993 -3.138 -28.148 1.00 85.19 424 SER A C 1
ATOM 2971 O O . SER A 1 424 ? 12.933 -3.435 -28.889 1.00 85.19 424 SER A O 1
ATOM 2973 N N . SER A 1 425 ? 10.942 -2.430 -28.571 1.00 84.25 425 SER A N 1
ATOM 2974 C CA . SER A 1 425 ? 10.852 -1.844 -29.913 1.00 84.25 425 SER A CA 1
ATOM 2975 C C . SER A 1 425 ? 11.896 -0.750 -30.181 1.00 84.25 425 SER A C 1
ATOM 2977 O O . SER A 1 425 ? 12.262 -0.530 -31.333 1.00 84.25 425 SER A O 1
ATOM 2979 N N . ASP A 1 426 ? 12.346 -0.054 -29.133 1.00 91.81 426 ASP A N 1
ATOM 2980 C CA . ASP A 1 426 ? 13.368 1.001 -29.181 1.00 91.81 426 ASP A CA 1
ATOM 2981 C C . ASP A 1 426 ? 14.058 1.124 -27.811 1.00 91.81 426 ASP A C 1
ATOM 2983 O O . ASP A 1 426 ? 13.397 1.117 -26.770 1.00 91.81 426 ASP A O 1
ATOM 2987 N N . MET A 1 427 ? 15.386 1.198 -27.780 1.00 94.31 427 MET A N 1
ATOM 2988 C CA . MET A 1 427 ? 16.153 1.271 -26.535 1.00 94.31 427 MET A CA 1
ATOM 2989 C C . MET A 1 427 ? 17.200 2.371 -26.632 1.00 94.31 427 MET A C 1
ATOM 2991 O O . MET A 1 427 ? 18.200 2.241 -27.338 1.00 94.31 427 MET A O 1
ATOM 2995 N N . SER A 1 428 ? 16.971 3.437 -25.873 1.00 94.62 428 SER A N 1
ATOM 2996 C CA . SER A 1 428 ? 17.836 4.604 -25.803 1.00 94.62 428 SER A CA 1
ATOM 2997 C C . SER A 1 428 ? 18.425 4.711 -24.402 1.00 94.62 428 SER A C 1
ATOM 2999 O O . SER A 1 428 ? 17.702 4.935 -23.437 1.00 94.62 428 SER A O 1
ATOM 3001 N N . VAL A 1 429 ? 19.742 4.555 -24.287 1.00 91.56 429 VAL A N 1
ATOM 3002 C CA . VAL A 1 429 ? 20.490 4.785 -23.044 1.00 91.56 429 VAL A CA 1
ATOM 3003 C C . VAL A 1 429 ? 21.458 5.930 -23.316 1.00 91.56 429 VAL A C 1
ATOM 3005 O O . VAL A 1 429 ? 22.404 5.770 -24.089 1.00 91.56 429 VAL A O 1
ATOM 3008 N N . ILE A 1 430 ? 21.178 7.098 -22.741 1.00 84.56 430 ILE A N 1
ATOM 3009 C CA . ILE A 1 430 ? 21.903 8.349 -22.970 1.00 84.56 430 ILE A CA 1
ATOM 3010 C C . ILE A 1 430 ? 22.297 8.907 -21.604 1.00 84.56 430 ILE A C 1
ATOM 3012 O O . ILE A 1 430 ? 21.437 9.307 -20.833 1.00 84.56 430 ILE A O 1
ATOM 3016 N N . GLY A 1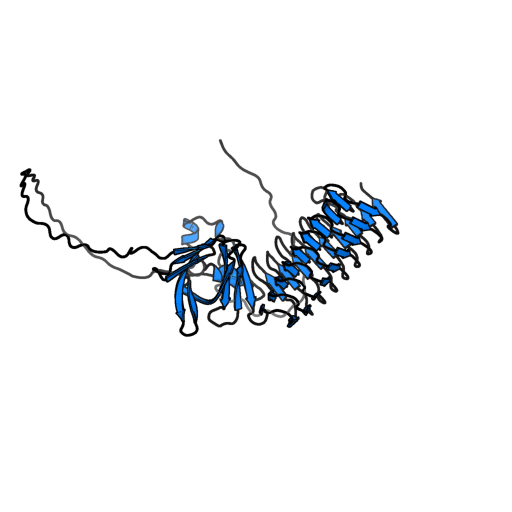 431 ? 23.596 8.949 -21.318 1.00 73.31 431 GLY A N 1
ATOM 3017 C CA . GLY A 1 431 ? 24.136 9.544 -20.096 1.00 73.31 431 GLY A CA 1
ATOM 3018 C C . GLY A 1 431 ? 25.362 10.408 -20.387 1.00 73.31 431 GLY A C 1
ATOM 3019 O O . GLY A 1 431 ? 26.130 10.089 -21.303 1.00 73.31 431 GLY A O 1
ATOM 3020 N N . GLN A 1 432 ? 25.522 11.487 -19.621 1.00 60.12 432 GLN A N 1
ATOM 3021 C CA . GLN A 1 432 ? 26.696 12.373 -19.585 1.00 60.12 432 GLN A CA 1
ATOM 3022 C C . GLN A 1 432 ? 27.860 11.818 -18.747 1.00 60.12 432 GLN A C 1
ATOM 3024 O O . GLN A 1 432 ? 27.609 11.236 -17.668 1.00 60.12 432 GLN A O 1
#

pLDDT: mean 79.74, std 26.32, range [22.36, 98.94]